Protein AF-A0A0K6SB87-F1 (afdb_monomer_lite)

Secondary structure (DSSP, 8-state):
-PPPPPPPPTTEEEE-GGGHHHHHHHHHHHHHHH-----------EEEEEE-TTT--EEEEETT--EEEEES-EEEE--S-TTT--S--HHHHHHHTTTTTHHHHHHHTT--EEEEEEEEEEESSPP--SSSEEEESS-TT-SEEEEEPHHHHHHTT------SS--SS---S-EEEEEE--HHHHHHH-SSTT----HHHHHHHHHHHHHHHHTS-GGGSEESS--EEEEEEEESEEE-SS-SSEEETTTTEEEESHHHH-SHHHHHHHHHHHHHHHHHTTSS----B---TTSEEE-PPPTT---TT---SSGGG-PPTT--SSS--TT-HHHHHHHTT-------TTHHHHTTTHHHHHHHHHTT---THHHHHHHHGGG----------PPP-

Radius of gyration: 23.28 Å; chains: 1; bounding box: 69×48×71 Å

Sequence (397 aa):
MRTPLPPVDGTSRLYAKGGVIPLLQSSCANMASSSNGKIQNLPHQLASLERNAVDGTWLLVDIFDGRHGPYNRVLLTHDALVRAARRASVKQLLESALPYTQDVVGAMARAQTCSAFAVCVYAPPPISLNADALVVEGTPELRVASRTEPADGDGRGLRVPRAGKRQEGGRGEGEFIVAVATTEWSQRMRPTPSGRWDKERVGGGVIAALAGVIGCRAEDLRPVIPTFAWQGASCRTRVRDGPPCIYDARIGLGVCGNIFGGLGLGGAASSAEALFSSCVSMNGGEMTVLPGEGSWELAVPPPGAFDLCALDLECLGVGRAGQPDDGLDHTWPAAVSIARGKDVRAADSMAKYRSRNVLEADRRRAGGEVDGRREESGQRRRGGRGNYRGGYRGGKR

Organism: NCBI:txid1169474

Foldseek 3Di:
DDDDDDPQPPQKDFAAPPDDVVVVVVVVVVVVVPDPDDDDDDPFQFQEWEADPPPLFIWTAGLVRDIDDRHLADEAEADLQVVVCLGQHPLRHLQRHPPVSLLVLLLCQLFDFFKKKKFKWKFPQAQPGPHQKMAGGPQQLFGMKGWDDPVNCVVVVQDDPPDPDDPPPDPGNITMMMTIGFSVVVCVQPLDPPDDGDQCVSNLSRLCSVCVSSVHHSVSIGTRDTMDMRRSLFTFKEFQDAQQWFAFQVSNYIYFYCSHQHFAPNRRVSRVVSRVCQNVVVPPDGDGDRQAVPRMDGGAQPVVPDHPSCRDRPCSVCDRVPDDPPSGHPLNVSNVCSNVVDRDRHDDSCPVVVVVVSSVVVVCVSVVNDPPVVVVVVVVVVVDPPPPDDDPDDDDD

pLDDT: mean 75.44, std 19.62, range [28.3, 97.75]

Structure (mmCIF, N/CA/C/O backbone):
data_AF-A0A0K6SB87-F1
#
_entry.id   AF-A0A0K6SB87-F1
#
loop_
_atom_site.group_PDB
_atom_site.id
_atom_site.type_symbol
_atom_site.label_atom_id
_atom_site.label_alt_id
_atom_site.label_comp_id
_atom_site.label_asym_id
_atom_site.label_entity_id
_atom_site.label_seq_id
_atom_site.pdbx_PDB_ins_code
_atom_site.Cartn_x
_atom_site.Cartn_y
_atom_site.Cartn_z
_atom_site.occupancy
_atom_site.B_iso_or_equiv
_atom_site.auth_seq_id
_atom_site.auth_comp_id
_atom_site.auth_asym_id
_atom_site.auth_atom_id
_atom_site.pdbx_PDB_model_num
ATOM 1 N N . MET A 1 1 ? -7.085 4.609 45.033 1.00 29.86 1 MET A N 1
ATOM 2 C CA . MET A 1 1 ? -6.695 3.209 44.762 1.00 29.86 1 MET A CA 1
ATOM 3 C C . MET A 1 1 ? -7.457 2.762 43.527 1.00 29.86 1 MET A C 1
ATOM 5 O O . MET A 1 1 ? -8.676 2.848 43.549 1.00 29.86 1 MET A O 1
ATOM 9 N N . ARG A 1 2 ? -6.772 2.434 42.422 1.00 28.30 2 ARG A N 1
ATOM 10 C CA . ARG A 1 2 ? -7.434 1.960 41.195 1.00 28.30 2 ARG A CA 1
ATOM 11 C C . ARG A 1 2 ? -7.681 0.461 41.335 1.00 28.30 2 ARG A C 1
ATOM 13 O O . ARG A 1 2 ? -6.744 -0.276 41.627 1.00 28.30 2 ARG A O 1
ATOM 20 N N . THR A 1 3 ? -8.930 0.044 41.181 1.00 29.03 3 THR A N 1
ATOM 21 C CA . THR A 1 3 ? -9.331 -1.363 41.169 1.00 29.03 3 THR A CA 1
ATOM 22 C C . THR A 1 3 ? -8.609 -2.061 40.011 1.00 29.03 3 THR A C 1
ATOM 24 O O . THR A 1 3 ? -8.649 -1.530 38.898 1.00 29.03 3 THR A O 1
ATOM 27 N N . PRO A 1 4 ? -7.920 -3.193 40.232 1.00 31.05 4 PRO A N 1
ATOM 28 C CA . PRO A 1 4 ? -7.373 -3.973 39.130 1.00 31.05 4 PRO A CA 1
ATOM 29 C C . PRO A 1 4 ? -8.521 -4.394 38.208 1.00 31.05 4 PRO A C 1
ATOM 31 O O . PRO A 1 4 ? -9.586 -4.797 38.683 1.00 31.05 4 PRO A O 1
ATOM 34 N N . LEU A 1 5 ? -8.320 -4.239 36.898 1.00 39.88 5 LEU A N 1
ATOM 35 C CA . LEU A 1 5 ? -9.279 -4.720 35.909 1.00 39.88 5 LEU A CA 1
ATOM 36 C C . LEU A 1 5 ? -9.431 -6.243 36.052 1.00 39.88 5 LEU A C 1
ATOM 38 O O . LEU A 1 5 ? -8.460 -6.913 36.425 1.00 39.88 5 LEU A O 1
ATOM 42 N N . PRO A 1 6 ? -10.627 -6.792 35.769 1.00 38.44 6 PRO A N 1
ATOM 43 C CA . PRO A 1 6 ? -10.793 -8.234 35.670 1.00 38.44 6 PRO A CA 1
ATOM 44 C C . PRO A 1 6 ? -9.771 -8.800 34.670 1.00 38.44 6 PRO A C 1
ATOM 46 O O . PRO A 1 6 ? -9.384 -8.092 33.732 1.00 38.44 6 PRO A O 1
ATOM 49 N N . PRO A 1 7 ? -9.297 -10.042 34.874 1.00 43.84 7 PRO A N 1
ATOM 50 C CA . PRO A 1 7 ? -8.435 -10.697 33.902 1.00 43.84 7 PRO A CA 1
ATOM 51 C C . PRO A 1 7 ? -9.114 -10.620 32.536 1.00 43.84 7 PRO A C 1
ATOM 53 O O . PRO A 1 7 ? -10.291 -10.947 32.409 1.00 43.84 7 PRO A O 1
ATOM 56 N N . VAL A 1 8 ? -8.385 -10.116 31.541 1.00 47.75 8 VAL A N 1
ATOM 57 C CA . VAL A 1 8 ? -8.866 -10.122 30.162 1.00 47.75 8 VAL A CA 1
ATOM 58 C C . VAL A 1 8 ? -9.094 -11.588 29.808 1.00 47.75 8 VAL A C 1
ATOM 60 O O . VAL A 1 8 ? -8.166 -12.389 29.946 1.00 47.75 8 VAL A O 1
ATOM 63 N N . ASP A 1 9 ? -10.324 -11.946 29.434 1.00 45.66 9 ASP A N 1
ATOM 64 C CA . ASP A 1 9 ? -10.658 -13.301 28.995 1.00 45.66 9 ASP A CA 1
ATOM 65 C C . ASP A 1 9 ? -9.631 -13.757 27.943 1.00 45.66 9 ASP A C 1
ATOM 67 O O . ASP A 1 9 ? -9.122 -12.939 27.172 1.00 45.66 9 ASP A O 1
ATOM 71 N N . GLY A 1 10 ? -9.284 -15.050 27.936 1.00 44.53 10 GLY A N 1
ATOM 72 C CA . GLY A 1 10 ? -8.127 -15.636 27.229 1.00 44.53 10 GLY A CA 1
ATOM 73 C C . GLY A 1 10 ? -8.081 -15.501 25.695 1.00 44.53 10 GLY A C 1
ATOM 74 O O . GLY A 1 10 ? -7.357 -16.244 25.043 1.00 44.53 10 GLY A O 1
ATOM 75 N N . THR A 1 11 ? -8.842 -14.577 25.114 1.00 50.94 11 THR A N 1
ATOM 76 C CA . THR A 1 11 ? -8.959 -14.245 23.690 1.00 50.94 11 THR A CA 1
ATOM 77 C C . THR A 1 11 ? -8.145 -13.013 23.272 1.00 50.94 11 THR A C 1
ATOM 79 O O . THR A 1 11 ? -8.155 -12.639 22.099 1.00 50.94 11 THR A O 1
ATOM 82 N N . SER A 1 12 ? -7.440 -12.351 24.198 1.00 45.00 12 SER A N 1
ATOM 83 C CA . SER A 1 12 ? -6.649 -11.147 23.898 1.00 45.00 12 SER A CA 1
ATOM 84 C C . SER A 1 12 ? -5.189 -11.289 24.318 1.00 45.00 12 SER A C 1
ATOM 86 O O . SER A 1 12 ? -4.879 -11.795 25.396 1.00 45.00 12 SER A O 1
ATOM 88 N N . ARG A 1 13 ? -4.276 -10.794 23.476 1.00 60.12 13 ARG A N 1
ATOM 89 C CA . ARG A 1 13 ? -2.828 -10.782 23.747 1.00 60.12 13 ARG A CA 1
ATOM 90 C C . ARG A 1 13 ? -2.320 -9.344 23.901 1.00 60.12 13 ARG A C 1
ATOM 92 O O . ARG A 1 13 ? -2.691 -8.466 23.119 1.00 60.12 13 ARG A O 1
ATOM 99 N N . LEU A 1 14 ? -1.476 -9.118 24.912 1.00 49.47 14 LEU A N 1
ATOM 100 C CA . LEU A 1 14 ? -0.906 -7.815 25.282 1.00 49.47 14 LEU A CA 1
ATOM 101 C C . LEU A 1 14 ? 0.525 -7.664 24.747 1.00 49.47 14 LEU A C 1
ATOM 103 O O . LEU A 1 14 ? 1.321 -8.593 24.876 1.00 49.47 14 LEU A O 1
ATOM 107 N N . TYR A 1 15 ? 0.865 -6.490 24.200 1.00 49.94 15 TYR A N 1
ATOM 108 C CA . TYR A 1 15 ? 2.197 -6.221 23.640 1.00 49.94 15 TYR A CA 1
ATOM 109 C C . TYR A 1 15 ? 2.749 -4.840 24.033 1.00 49.94 15 TYR A C 1
ATOM 111 O O . TYR A 1 15 ? 2.020 -3.844 24.060 1.00 49.94 15 TYR A O 1
ATOM 119 N N . ALA A 1 16 ? 4.061 -4.782 24.285 1.00 50.03 16 ALA A N 1
ATOM 120 C CA . ALA A 1 16 ? 4.821 -3.550 24.513 1.00 50.03 16 ALA A CA 1
ATOM 121 C C . ALA A 1 16 ? 5.587 -3.138 23.239 1.00 50.03 16 ALA A C 1
ATOM 123 O O . ALA A 1 16 ? 6.176 -3.982 22.563 1.00 50.03 16 ALA A O 1
ATOM 124 N N . LYS A 1 17 ? 5.617 -1.837 22.917 1.00 46.09 17 LYS A N 1
ATOM 125 C CA . LYS A 1 17 ? 6.125 -1.253 21.650 1.00 46.09 17 LYS A CA 1
ATOM 126 C C . LYS A 1 17 ? 7.645 -1.420 21.404 1.00 46.09 17 LYS A C 1
ATOM 128 O O . LYS A 1 17 ? 8.140 -1.071 20.335 1.00 46.09 17 LYS A O 1
ATOM 133 N N . GLY A 1 18 ? 8.399 -1.974 22.359 1.00 37.94 18 GLY A N 1
ATOM 134 C CA . GLY A 1 18 ? 9.867 -1.889 22.429 1.00 37.94 18 GLY A CA 1
ATOM 135 C C . GLY A 1 18 ? 10.707 -2.771 21.488 1.00 37.94 18 GLY A C 1
ATOM 136 O O . GLY A 1 18 ? 11.923 -2.616 21.479 1.00 37.94 18 GLY A O 1
ATOM 137 N N . GLY A 1 19 ? 10.125 -3.687 20.704 1.00 39.56 19 GLY A N 1
ATOM 138 C CA . GLY A 1 19 ? 10.913 -4.702 19.976 1.00 39.56 19 GLY A CA 1
ATOM 139 C C . GLY A 1 19 ? 11.366 -4.347 18.551 1.00 39.56 19 GLY A C 1
ATOM 140 O O . GLY A 1 19 ? 12.420 -4.798 18.113 1.00 39.56 19 GLY A O 1
ATOM 141 N N . VAL A 1 20 ? 10.588 -3.557 17.801 1.00 42.41 20 VAL A N 1
ATOM 142 C CA . VAL A 1 20 ? 10.746 -3.482 16.328 1.00 42.41 20 VAL A CA 1
ATOM 143 C C . VAL A 1 20 ? 11.619 -2.309 15.862 1.00 42.41 20 VAL A C 1
ATOM 145 O O . VAL A 1 20 ? 12.331 -2.411 14.864 1.00 42.41 20 VAL A O 1
ATOM 148 N N . ILE A 1 21 ? 11.614 -1.199 16.602 1.00 43.34 21 ILE A N 1
ATOM 149 C CA . ILE A 1 21 ? 12.380 0.011 16.261 1.00 43.34 21 ILE A CA 1
ATOM 150 C C . ILE A 1 21 ? 13.908 -0.209 16.348 1.00 43.34 21 ILE A C 1
ATOM 152 O O . ILE A 1 21 ? 14.600 0.224 15.424 1.00 43.34 21 ILE A O 1
ATOM 156 N N . PRO A 1 22 ? 14.458 -0.922 17.357 1.00 43.06 22 PRO A N 1
ATOM 157 C CA . PRO A 1 22 ? 15.904 -1.148 17.452 1.00 43.06 22 PRO A CA 1
ATOM 158 C C . PRO A 1 22 ? 16.483 -1.957 16.279 1.00 43.06 22 PRO A C 1
ATOM 160 O O . PRO A 1 22 ? 17.544 -1.616 15.768 1.00 43.06 22 PRO A O 1
ATOM 163 N N . LEU A 1 23 ? 15.761 -2.971 15.786 1.00 43.38 23 LEU A N 1
ATOM 164 C CA . LEU A 1 23 ? 16.180 -3.813 14.651 1.00 43.38 23 LEU A CA 1
ATOM 165 C C . LEU A 1 23 ? 16.309 -3.020 13.339 1.00 43.38 23 LEU A C 1
ATOM 167 O O . LEU A 1 23 ? 17.272 -3.194 12.585 1.00 43.38 23 LEU A O 1
ATOM 171 N N . LEU A 1 24 ? 15.366 -2.107 13.085 1.00 43.78 24 LEU A N 1
ATOM 172 C CA . LEU A 1 24 ? 15.400 -1.216 11.922 1.00 43.78 24 LEU A CA 1
ATOM 173 C C . LEU A 1 24 ? 16.495 -0.150 12.058 1.00 43.78 24 LEU A C 1
ATOM 175 O O . LEU A 1 24 ? 17.182 0.152 11.085 1.00 43.78 24 LEU A O 1
ATOM 179 N N . GLN A 1 25 ? 16.704 0.386 13.263 1.00 46.50 25 GLN A N 1
ATOM 180 C CA . GLN A 1 25 ? 17.771 1.353 13.528 1.00 46.50 25 GLN A CA 1
ATOM 181 C C . GLN A 1 25 ? 19.164 0.738 13.354 1.00 46.50 25 GLN A C 1
ATOM 183 O O . GLN A 1 25 ? 20.009 1.360 12.716 1.00 46.50 25 GLN A O 1
ATOM 188 N N . SER A 1 26 ? 19.396 -0.486 13.837 1.00 48.06 26 SER A N 1
ATOM 189 C CA . SER A 1 26 ? 20.671 -1.191 13.649 1.00 48.06 26 SER A CA 1
ATOM 190 C C . SER A 1 26 ? 20.950 -1.505 12.177 1.00 48.06 26 SER A C 1
ATOM 192 O O . SER A 1 26 ? 22.066 -1.297 11.708 1.00 48.06 26 SER A O 1
ATOM 194 N N . SER A 1 27 ? 19.933 -1.930 11.421 1.00 46.50 27 SER A N 1
ATOM 195 C CA . SER A 1 27 ? 20.079 -2.237 9.990 1.00 46.50 27 SER A CA 1
ATOM 196 C C . SER A 1 27 ? 20.370 -0.978 9.160 1.00 46.50 27 SER A C 1
ATOM 198 O O . SER A 1 27 ? 21.283 -0.968 8.336 1.00 46.50 27 SER A O 1
ATOM 200 N N . CYS A 1 28 ? 19.666 0.129 9.428 1.00 46.50 28 CYS A N 1
ATOM 201 C CA . CYS A 1 28 ? 19.923 1.417 8.778 1.00 46.50 28 CYS A CA 1
ATOM 202 C C . CYS A 1 28 ? 21.280 2.024 9.170 1.00 46.50 28 CYS A C 1
ATOM 204 O O . CYS A 1 28 ? 21.959 2.591 8.315 1.00 46.50 28 CYS A O 1
ATOM 206 N N . ALA A 1 29 ? 21.697 1.897 10.435 1.00 52.03 29 ALA A N 1
ATOM 207 C CA . ALA A 1 29 ? 22.989 2.394 10.908 1.00 52.03 29 ALA A CA 1
ATOM 208 C C . ALA A 1 29 ? 24.168 1.653 10.256 1.00 52.03 29 ALA A C 1
ATOM 210 O O . ALA A 1 29 ? 25.159 2.285 9.892 1.00 52.03 29 ALA A O 1
ATOM 211 N N . ASN A 1 30 ? 24.033 0.341 10.041 1.00 51.16 30 ASN A N 1
ATOM 212 C CA . ASN A 1 30 ? 25.050 -0.472 9.373 1.00 51.16 30 ASN A CA 1
ATOM 213 C C . ASN A 1 30 ? 25.175 -0.154 7.874 1.00 51.16 30 ASN A C 1
ATOM 215 O O . ASN A 1 30 ? 26.277 -0.187 7.339 1.00 51.16 30 ASN A O 1
ATOM 219 N N . MET A 1 31 ? 24.077 0.206 7.198 1.00 48.50 31 MET A N 1
ATOM 220 C CA . MET A 1 31 ? 24.131 0.651 5.796 1.00 48.50 31 MET A CA 1
ATOM 221 C C . MET A 1 31 ? 24.700 2.069 5.651 1.00 48.50 31 MET A C 1
ATOM 223 O O . MET A 1 31 ? 25.437 2.351 4.706 1.00 48.50 31 MET A O 1
ATOM 227 N N . ALA A 1 32 ? 24.381 2.965 6.591 1.00 49.84 32 ALA A N 1
ATOM 228 C CA . ALA A 1 32 ? 24.849 4.348 6.571 1.00 49.84 32 ALA A CA 1
ATOM 229 C C . ALA A 1 32 ? 26.356 4.475 6.857 1.00 49.84 32 ALA A C 1
ATOM 231 O O . ALA A 1 32 ? 26.993 5.392 6.344 1.00 49.84 32 ALA A O 1
ATOM 232 N N . SER A 1 33 ? 26.938 3.563 7.642 1.00 50.69 33 SER A N 1
ATOM 233 C CA . SER A 1 33 ? 28.373 3.572 7.956 1.00 50.69 33 SER A CA 1
ATOM 234 C C . SER A 1 33 ? 29.254 3.027 6.825 1.00 50.69 33 SER A C 1
ATOM 236 O O . SER A 1 33 ? 30.432 3.374 6.760 1.00 50.69 33 SER A O 1
ATOM 238 N N . SER A 1 34 ? 28.702 2.222 5.908 1.00 50.59 34 SER A N 1
ATOM 239 C CA . SER A 1 34 ? 29.454 1.613 4.800 1.00 50.59 34 SER A CA 1
ATOM 240 C C . SER A 1 34 ? 29.443 2.415 3.495 1.00 50.59 34 SER A C 1
ATOM 242 O O . SER A 1 34 ? 30.204 2.103 2.581 1.00 50.59 34 SER A O 1
ATOM 244 N N . SER A 1 35 ? 28.593 3.438 3.368 1.00 47.31 35 SER A N 1
ATOM 245 C CA . SER A 1 35 ? 28.503 4.243 2.148 1.00 47.31 35 SER A CA 1
ATOM 246 C C . SER A 1 35 ? 28.993 5.671 2.384 1.00 47.31 35 SER A C 1
ATOM 248 O O . SER A 1 35 ? 28.344 6.433 3.092 1.00 47.31 35 SER A O 1
ATOM 250 N N . ASN A 1 36 ? 30.030 6.103 1.662 1.00 55.88 36 ASN A N 1
ATOM 251 C CA . ASN A 1 36 ? 30.345 7.529 1.451 1.00 55.88 36 ASN A CA 1
ATOM 252 C C . ASN A 1 36 ? 29.243 8.276 0.647 1.00 55.88 36 ASN A C 1
ATOM 254 O O . ASN A 1 36 ? 29.473 9.356 0.104 1.00 55.88 36 ASN A O 1
ATOM 258 N N . GLY A 1 37 ? 28.047 7.694 0.516 1.00 59.00 37 GLY A N 1
ATOM 259 C CA . GLY A 1 37 ? 26.918 8.254 -0.209 1.00 59.00 37 GLY A CA 1
ATOM 260 C C . GLY A 1 37 ? 26.176 9.278 0.642 1.00 59.00 37 GLY A C 1
ATOM 261 O O . GLY A 1 37 ? 25.729 8.991 1.750 1.00 59.00 37 GLY A O 1
ATOM 262 N N . LYS A 1 38 ? 26.001 10.485 0.107 1.00 69.88 38 LYS A N 1
ATOM 263 C CA . LYS A 1 38 ? 25.152 11.508 0.719 1.00 69.88 38 LYS A CA 1
ATOM 264 C C . LYS A 1 38 ? 23.684 11.109 0.539 1.00 69.88 38 LYS A C 1
ATOM 266 O O . LYS A 1 38 ? 23.149 11.232 -0.559 1.00 69.88 38 LYS A O 1
ATOM 271 N N . ILE A 1 39 ? 23.021 10.657 1.606 1.00 73.75 39 ILE A N 1
ATOM 272 C CA . ILE A 1 39 ? 21.561 10.487 1.602 1.00 73.75 39 ILE A CA 1
ATOM 273 C C . ILE A 1 39 ? 20.931 11.880 1.528 1.00 73.75 39 ILE A C 1
ATOM 275 O O . ILE A 1 39 ? 21.076 12.690 2.445 1.00 73.75 39 ILE A O 1
ATOM 279 N N . GLN A 1 40 ? 20.239 12.169 0.428 1.00 77.19 40 GLN A N 1
ATOM 280 C CA . GLN A 1 40 ? 19.499 13.411 0.255 1.00 77.19 40 GLN A CA 1
ATOM 281 C C . GLN A 1 40 ? 18.004 13.137 0.402 1.00 77.19 40 GLN A C 1
ATOM 283 O O . GLN A 1 40 ? 17.380 12.532 -0.465 1.00 77.19 40 GLN A O 1
ATOM 288 N N . ASN A 1 41 ? 17.421 13.611 1.500 1.00 75.69 41 ASN A N 1
ATOM 289 C CA . ASN A 1 41 ? 15.974 13.595 1.678 1.00 75.69 41 ASN A CA 1
ATOM 290 C C . ASN A 1 41 ? 15.386 14.842 1.025 1.00 75.69 41 ASN A C 1
ATOM 292 O O . ASN A 1 41 ? 15.580 15.955 1.515 1.00 75.69 41 ASN A O 1
ATOM 296 N N . LEU A 1 42 ? 14.678 14.648 -0.084 1.00 76.81 42 LEU A N 1
ATOM 297 C CA . LEU A 1 42 ? 13.999 15.724 -0.788 1.00 76.81 42 LEU A CA 1
ATOM 298 C C . LEU A 1 42 ? 12.491 15.682 -0.511 1.00 76.81 42 LEU A C 1
ATOM 300 O O . LEU A 1 42 ? 11.883 14.616 -0.615 1.00 76.81 42 LEU A O 1
ATOM 304 N N . PRO A 1 43 ? 11.846 16.821 -0.209 1.00 78.38 43 PRO A N 1
ATOM 305 C CA . PRO A 1 43 ? 10.412 16.883 0.056 1.00 78.38 43 PRO A CA 1
ATOM 306 C C . PRO A 1 43 ? 9.574 16.887 -1.240 1.00 78.38 43 PRO A C 1
ATOM 308 O O . PRO A 1 43 ? 8.550 17.566 -1.311 1.00 78.38 43 PRO A O 1
ATOM 311 N N . HIS A 1 44 ? 9.990 16.155 -2.279 1.00 82.62 44 HIS A N 1
ATOM 312 C CA . HIS A 1 44 ? 9.270 16.101 -3.553 1.00 82.62 44 HIS A CA 1
ATOM 313 C C . HIS A 1 44 ? 8.221 14.994 -3.542 1.00 82.62 44 HIS A C 1
ATOM 315 O O . HIS A 1 44 ? 8.502 13.827 -3.266 1.00 82.62 44 HIS A O 1
ATOM 321 N N . GLN A 1 45 ? 6.992 15.359 -3.889 1.00 84.31 45 GLN A N 1
ATOM 322 C CA . GLN A 1 45 ? 5.961 14.391 -4.226 1.00 84.31 45 GLN A CA 1
ATOM 323 C C . GLN A 1 45 ? 6.041 14.117 -5.725 1.00 84.31 45 GLN A C 1
ATOM 325 O O . GLN A 1 45 ? 5.775 15.012 -6.520 1.00 84.31 45 GLN A O 1
ATOM 330 N N . LEU A 1 46 ? 6.377 12.885 -6.103 1.00 88.00 46 LEU A N 1
ATOM 331 C CA . LEU A 1 46 ? 6.425 12.478 -7.506 1.00 88.00 46 LEU A CA 1
ATOM 332 C C . LEU A 1 46 ? 5.021 12.460 -8.130 1.00 88.00 46 LEU A C 1
ATOM 334 O O . LEU A 1 46 ? 4.028 12.287 -7.421 1.00 88.00 46 LEU A O 1
ATOM 338 N N . ALA A 1 47 ? 4.952 12.649 -9.444 1.00 87.25 47 ALA A N 1
ATOM 339 C CA . ALA A 1 47 ? 3.745 12.640 -10.266 1.00 87.25 47 ALA A CA 1
ATOM 340 C C . ALA A 1 47 ? 3.846 11.643 -11.430 1.00 87.25 47 ALA A C 1
ATOM 342 O O . ALA A 1 47 ? 2.856 10.971 -11.735 1.00 87.25 47 ALA A O 1
ATOM 343 N N . SER A 1 48 ? 5.027 11.521 -12.040 1.00 92.31 48 SER A N 1
ATOM 344 C CA . SER A 1 48 ? 5.303 10.567 -13.116 1.00 92.31 48 SER A CA 1
ATOM 345 C C . SER A 1 48 ? 6.767 10.126 -13.149 1.00 92.31 48 SER A C 1
ATOM 347 O O . SER A 1 48 ? 7.652 10.735 -12.542 1.00 92.31 48 SER A O 1
ATOM 349 N N . LEU A 1 49 ? 6.989 9.030 -13.868 1.00 95.56 49 LEU A N 1
ATOM 350 C CA . LEU A 1 49 ? 8.287 8.543 -14.307 1.00 95.56 49 LEU A CA 1
ATOM 351 C C . LEU A 1 49 ? 8.368 8.733 -15.820 1.00 95.56 49 LEU A C 1
ATOM 353 O O . LEU A 1 49 ? 7.449 8.356 -16.543 1.00 95.56 49 LEU A O 1
ATOM 357 N N . GLU A 1 50 ? 9.474 9.282 -16.295 1.00 96.69 50 GLU A N 1
ATOM 358 C CA . GLU A 1 50 ? 9.796 9.365 -17.716 1.00 96.69 50 GLU A CA 1
ATOM 359 C C . GLU A 1 50 ? 11.095 8.597 -17.958 1.00 96.69 50 GLU A C 1
ATOM 361 O O . GLU A 1 50 ? 12.029 8.681 -17.160 1.00 96.69 50 GLU A O 1
ATOM 366 N N . ARG A 1 51 ? 11.168 7.843 -19.058 1.00 96.31 51 ARG A N 1
ATOM 367 C CA . ARG A 1 51 ? 12.405 7.186 -19.483 1.00 96.31 51 ARG A CA 1
ATOM 368 C C . ARG A 1 51 ? 12.919 7.852 -20.748 1.00 96.31 51 ARG A C 1
ATOM 370 O O . ARG A 1 51 ? 12.189 7.958 -21.734 1.00 96.31 51 ARG A O 1
ATOM 377 N N . ASN A 1 52 ? 14.165 8.302 -20.715 1.00 95.94 52 ASN A N 1
ATOM 378 C CA . ASN A 1 52 ? 14.828 8.887 -21.864 1.00 95.94 52 ASN A CA 1
ATOM 379 C C . ASN A 1 52 ? 15.108 7.789 -22.900 1.00 95.94 52 ASN A C 1
ATOM 381 O O . ASN A 1 52 ? 15.762 6.790 -22.608 1.00 95.94 52 ASN A O 1
ATOM 385 N N . ALA A 1 53 ? 14.599 7.973 -24.117 1.00 94.12 53 ALA A N 1
ATOM 386 C CA . ALA A 1 53 ? 14.752 7.007 -25.201 1.00 94.12 53 ALA A CA 1
ATOM 387 C C . ALA A 1 53 ? 16.185 6.935 -25.760 1.00 94.12 53 ALA A C 1
ATOM 389 O O . ALA A 1 53 ? 16.529 5.946 -26.398 1.00 94.12 53 ALA A O 1
ATOM 390 N N . VAL A 1 54 ? 17.004 7.973 -25.545 1.00 94.88 54 VAL A N 1
ATOM 391 C CA . VAL A 1 54 ? 18.363 8.071 -26.099 1.00 94.88 54 VAL A CA 1
ATOM 392 C C . VAL A 1 54 ? 19.369 7.306 -25.246 1.00 94.88 54 VAL A C 1
ATOM 394 O O . VAL A 1 54 ? 20.134 6.505 -25.771 1.00 94.88 54 VAL A O 1
ATOM 397 N N . ASP A 1 55 ? 19.374 7.551 -23.936 1.00 95.62 55 ASP A N 1
ATOM 398 C CA . ASP A 1 55 ? 20.366 6.990 -23.007 1.00 95.62 55 ASP A CA 1
ATOM 399 C C . ASP A 1 55 ? 19.774 5.958 -22.031 1.00 95.62 55 ASP A C 1
ATOM 401 O O . ASP A 1 55 ? 20.496 5.367 -21.231 1.00 95.62 55 ASP A O 1
ATOM 405 N N . GLY A 1 56 ? 18.459 5.720 -22.089 1.00 95.25 56 GLY A N 1
ATOM 406 C CA . GLY A 1 56 ? 17.765 4.755 -21.240 1.00 95.25 56 GLY A CA 1
ATOM 407 C C . GLY A 1 56 ? 17.614 5.180 -19.777 1.00 95.25 56 GLY A C 1
ATOM 408 O O . GLY A 1 56 ? 17.101 4.378 -18.989 1.00 95.25 56 GLY A O 1
ATOM 409 N N . THR A 1 57 ? 18.034 6.397 -19.412 1.00 97.31 57 THR A N 1
ATOM 410 C CA . THR A 1 57 ? 17.979 6.913 -18.039 1.00 97.31 57 THR A CA 1
ATOM 411 C C . THR A 1 57 ? 16.567 7.329 -17.632 1.00 97.31 57 THR A C 1
ATOM 413 O O . THR A 1 57 ? 15.698 7.606 -18.460 1.00 97.31 57 THR A O 1
ATOM 416 N N . TRP A 1 58 ? 16.327 7.372 -16.325 1.00 97.75 58 TRP A N 1
ATOM 417 C CA . TRP A 1 58 ? 15.072 7.812 -15.734 1.00 97.75 58 TRP A CA 1
ATOM 418 C C . TRP A 1 58 ? 15.101 9.282 -15.354 1.00 97.75 58 TRP A C 1
ATOM 420 O O . TRP A 1 58 ? 16.080 9.791 -14.805 1.00 97.75 58 TRP A O 1
ATOM 430 N N . LEU A 1 59 ? 13.956 9.919 -15.545 1.00 97.38 59 LEU A N 1
ATOM 431 C CA . LEU A 1 59 ? 13.630 11.226 -15.022 1.00 97.38 59 LEU A CA 1
ATOM 432 C C . LEU A 1 59 ? 12.391 11.105 -14.133 1.00 97.38 59 LEU A C 1
ATOM 434 O O . LEU A 1 59 ? 11.368 10.547 -14.535 1.00 97.38 59 LEU A O 1
ATOM 438 N N . LEU A 1 60 ? 12.481 11.625 -12.913 1.00 95.38 60 LEU A N 1
ATOM 439 C CA . LEU A 1 60 ? 11.351 11.701 -11.995 1.00 95.38 60 LEU A CA 1
ATOM 440 C C . LEU A 1 60 ? 10.737 13.091 -12.119 1.00 95.38 60 LEU A C 1
ATOM 442 O O . LEU A 1 60 ? 11.446 14.089 -11.988 1.00 95.38 60 LEU A O 1
ATOM 446 N N . VAL A 1 61 ? 9.430 13.161 -12.351 1.00 93.94 61 VAL A N 1
ATOM 447 C CA . VAL A 1 61 ? 8.710 14.435 -12.424 1.00 93.94 61 VAL A CA 1
ATOM 448 C C . VAL A 1 61 ? 7.853 14.573 -11.180 1.00 93.94 61 VAL A C 1
ATOM 450 O O . VAL A 1 61 ? 7.085 13.667 -10.847 1.00 93.94 61 VAL A O 1
ATOM 453 N N . ASP A 1 62 ? 8.004 15.679 -10.461 1.00 91.56 62 ASP A N 1
ATOM 454 C CA . ASP A 1 62 ? 7.207 15.973 -9.277 1.00 91.56 62 ASP A CA 1
ATOM 455 C C . ASP A 1 62 ? 5.864 16.638 -9.611 1.00 91.56 62 ASP A C 1
ATOM 457 O O . ASP A 1 62 ? 5.561 16.984 -10.751 1.00 91.56 62 ASP A O 1
ATOM 461 N N . ILE A 1 63 ? 5.004 16.788 -8.605 1.00 86.00 63 ILE A N 1
ATOM 462 C CA . ILE A 1 63 ? 3.683 17.401 -8.781 1.00 86.00 63 ILE A CA 1
ATOM 463 C C . ILE A 1 63 ? 3.738 18.872 -9.186 1.00 86.00 63 ILE A C 1
ATOM 465 O O . ILE A 1 63 ? 2.704 19.379 -9.602 1.00 86.00 63 ILE A O 1
ATOM 469 N N . PHE A 1 64 ? 4.873 19.555 -9.067 1.00 88.50 64 PHE A N 1
ATOM 470 C CA . PHE A 1 64 ? 5.091 20.927 -9.527 1.00 88.50 64 PHE A CA 1
ATOM 471 C C . PHE A 1 64 ? 5.810 20.972 -10.879 1.00 88.50 64 PHE A C 1
ATOM 473 O O . PHE A 1 64 ? 6.325 22.020 -11.261 1.00 88.50 64 PHE A O 1
ATOM 480 N N . ASP A 1 65 ? 5.835 19.844 -11.593 1.00 91.69 65 ASP A N 1
ATOM 481 C CA . ASP A 1 65 ? 6.496 19.680 -12.885 1.00 91.69 65 ASP A CA 1
ATOM 482 C C . ASP A 1 65 ? 8.034 19.850 -12.797 1.00 91.69 65 ASP A C 1
ATOM 484 O O . ASP A 1 65 ? 8.725 19.980 -13.810 1.00 91.69 65 ASP A O 1
ATOM 488 N N . GLY A 1 66 ? 8.588 19.794 -11.577 1.00 94.38 66 GLY A N 1
ATOM 489 C CA . GLY A 1 66 ? 10.020 19.750 -11.311 1.00 94.38 66 GLY A CA 1
ATOM 490 C C . GLY A 1 66 ? 10.621 18.423 -11.769 1.00 94.38 66 GLY A C 1
ATOM 491 O O . GLY A 1 66 ? 10.038 17.358 -11.566 1.00 94.38 66 GLY A O 1
ATOM 492 N N . ARG A 1 67 ? 11.790 18.490 -12.410 1.00 95.56 67 ARG A N 1
ATOM 493 C CA . ARG A 1 67 ? 12.454 17.361 -13.074 1.00 95.56 67 ARG A CA 1
ATOM 494 C C . ARG A 1 67 ? 13.717 16.959 -12.312 1.00 95.56 67 ARG A C 1
ATOM 496 O O . ARG A 1 67 ? 14.606 17.786 -12.127 1.00 95.56 67 ARG A O 1
ATOM 503 N N . HIS A 1 68 ? 13.804 15.691 -11.913 1.00 93.38 68 HIS A N 1
ATOM 504 C CA . HIS A 1 68 ? 14.890 15.140 -11.093 1.00 93.38 68 HIS A CA 1
ATOM 505 C C . HIS A 1 68 ? 15.567 13.974 -11.820 1.00 93.38 68 HIS A C 1
ATOM 507 O O . HIS A 1 68 ? 14.892 13.013 -12.195 1.00 93.38 68 HIS A O 1
ATOM 513 N N . GLY A 1 69 ? 16.883 14.051 -12.030 1.00 93.25 69 GLY A N 1
ATOM 514 C CA . GLY A 1 69 ? 17.666 13.061 -12.781 1.00 93.25 69 GLY A CA 1
ATOM 515 C C . GLY A 1 69 ? 18.793 13.707 -13.603 1.00 93.25 69 GLY A C 1
ATOM 516 O O . GLY A 1 69 ? 19.095 14.884 -13.386 1.00 93.25 69 GLY A O 1
ATOM 517 N N . PRO A 1 70 ? 19.413 12.971 -14.545 1.00 95.62 70 PRO A N 1
ATOM 518 C CA . PRO A 1 70 ? 19.084 11.600 -14.949 1.00 95.62 70 PRO A CA 1
ATOM 519 C C . PRO A 1 70 ? 19.509 10.552 -13.912 1.00 95.62 70 PRO A C 1
ATOM 521 O O . PRO A 1 70 ? 20.545 10.686 -13.261 1.00 95.62 70 PRO A O 1
ATOM 524 N N . TYR A 1 71 ? 18.723 9.485 -13.776 1.00 95.62 71 TYR A N 1
ATOM 525 C CA . TYR A 1 71 ? 19.045 8.342 -12.922 1.00 95.62 71 TYR A CA 1
ATOM 526 C C . TYR A 1 71 ? 19.199 7.068 -13.744 1.00 95.62 71 TYR A C 1
ATOM 528 O O . TYR A 1 71 ? 18.307 6.686 -14.495 1.00 95.62 71 TYR A O 1
ATOM 536 N N . ASN A 1 72 ? 20.293 6.341 -13.536 1.00 93.75 72 ASN A N 1
ATOM 537 C CA . ASN A 1 72 ? 20.482 5.034 -14.174 1.00 93.75 72 ASN A CA 1
ATOM 538 C C . ASN A 1 72 ? 19.543 3.971 -13.593 1.00 93.75 72 ASN A C 1
ATOM 540 O O . ASN A 1 72 ? 19.252 2.971 -14.243 1.00 93.75 72 ASN A O 1
ATOM 544 N N . ARG A 1 73 ? 19.117 4.156 -12.338 1.00 93.38 73 ARG A N 1
ATOM 545 C CA . ARG A 1 73 ? 18.291 3.201 -11.605 1.00 93.38 73 ARG A CA 1
ATOM 546 C C . ARG A 1 73 ? 17.280 3.922 -10.726 1.00 93.38 73 ARG A C 1
ATOM 548 O O . ARG A 1 73 ? 17.617 4.928 -10.106 1.00 93.38 73 ARG A O 1
ATOM 555 N N . VAL A 1 74 ? 16.074 3.374 -10.636 1.00 95.00 74 VAL A N 1
ATOM 556 C CA . VAL A 1 74 ? 15.000 3.861 -9.762 1.00 95.00 74 VAL A CA 1
ATOM 557 C C . VAL A 1 74 ? 14.501 2.695 -8.922 1.00 95.00 74 VAL A C 1
ATOM 559 O O . VAL A 1 74 ? 14.115 1.661 -9.457 1.00 95.00 74 VAL A O 1
ATOM 562 N N . LEU A 1 75 ? 14.514 2.853 -7.600 1.00 94.56 75 LEU A N 1
ATOM 563 C CA . LEU A 1 75 ? 13.988 1.866 -6.659 1.00 94.56 75 LEU A CA 1
ATOM 564 C C . LEU A 1 75 ? 12.758 2.464 -5.976 1.00 94.56 75 LEU A C 1
ATOM 566 O O . LEU A 1 75 ? 12.854 3.484 -5.296 1.00 94.56 75 LEU A O 1
ATOM 570 N N . LEU A 1 76 ? 11.599 1.849 -6.185 1.00 92.94 76 LEU A N 1
ATOM 571 C CA . LEU A 1 76 ? 10.329 2.280 -5.619 1.00 92.94 76 LEU A CA 1
ATOM 572 C C . LEU A 1 76 ? 9.989 1.445 -4.386 1.00 92.94 76 LEU A C 1
ATOM 574 O O . LEU A 1 76 ? 10.086 0.219 -4.401 1.00 92.94 76 LEU A O 1
ATOM 578 N N . THR A 1 77 ? 9.504 2.106 -3.342 1.00 88.56 77 THR A N 1
ATOM 579 C CA . THR A 1 77 ? 8.901 1.441 -2.188 1.00 88.56 77 THR A CA 1
ATOM 580 C C . THR A 1 77 ? 7.380 1.455 -2.349 1.00 88.56 77 THR A C 1
ATOM 582 O O . THR A 1 77 ? 6.740 2.504 -2.433 1.00 88.56 77 THR A O 1
ATOM 585 N N . HIS A 1 78 ? 6.779 0.272 -2.445 1.00 77.69 78 HIS A N 1
ATOM 586 C CA . HIS A 1 78 ? 5.337 0.105 -2.455 1.00 77.69 78 HIS A CA 1
ATOM 587 C C . HIS A 1 78 ? 4.799 0.209 -1.035 1.00 77.69 78 HIS A C 1
ATOM 589 O O . HIS A 1 78 ? 4.992 -0.684 -0.210 1.00 77.69 78 HIS A O 1
ATOM 595 N N . ASP A 1 79 ? 4.078 1.292 -0.778 1.00 66.44 79 ASP A N 1
ATOM 596 C CA . ASP A 1 79 ? 3.235 1.405 0.400 1.00 66.44 79 ASP A CA 1
ATOM 597 C C . ASP A 1 79 ? 1.843 0.843 0.082 1.00 66.44 79 ASP A C 1
ATOM 599 O O . ASP A 1 79 ? 1.106 1.387 -0.749 1.00 66.44 79 ASP A O 1
ATOM 603 N N . ALA A 1 80 ? 1.472 -0.242 0.762 1.00 56.31 80 ALA A N 1
ATOM 604 C CA . ALA A 1 80 ? 0.134 -0.811 0.667 1.00 56.31 80 ALA A CA 1
ATOM 605 C C . ALA A 1 80 ? -0.950 0.184 1.162 1.00 56.31 80 ALA A C 1
ATOM 607 O O . ALA A 1 80 ? -2.112 0.106 0.754 1.00 56.31 80 ALA A O 1
ATOM 608 N N . LEU A 1 81 ? -0.584 1.200 1.959 1.00 51.81 81 LEU A N 1
ATOM 609 C CA . LEU A 1 81 ? -1.467 2.258 2.458 1.00 51.81 81 LEU A CA 1
ATOM 610 C C . LEU A 1 81 ? -1.722 3.360 1.413 1.00 51.81 81 LEU A C 1
ATOM 612 O O . LEU A 1 81 ? -1.458 4.547 1.630 1.00 51.81 81 LEU A O 1
ATOM 616 N N . VAL A 1 82 ? -2.391 3.009 0.312 1.00 41.81 82 VAL A N 1
ATOM 617 C CA . VAL A 1 82 ? -2.753 3.938 -0.785 1.00 41.81 82 VAL A CA 1
ATOM 618 C C . VAL A 1 82 ? -3.545 5.173 -0.299 1.00 41.81 82 VAL A C 1
ATOM 620 O O . VAL A 1 82 ? -3.604 6.200 -0.967 1.00 41.81 82 VAL A O 1
ATOM 623 N N . ARG A 1 83 ? -4.178 5.120 0.884 1.00 39.75 83 ARG A N 1
ATOM 624 C CA . ARG A 1 83 ? -4.923 6.256 1.462 1.00 39.75 83 ARG A CA 1
ATOM 625 C C . ARG A 1 83 ? -4.098 7.217 2.318 1.00 39.75 83 ARG A C 1
ATOM 627 O O . ARG A 1 83 ? -4.509 8.375 2.424 1.00 39.75 83 ARG A O 1
ATOM 634 N N . ALA A 1 84 ? -2.992 6.768 2.912 1.00 35.59 84 ALA A N 1
ATOM 635 C CA . ALA A 1 84 ? -2.003 7.670 3.505 1.00 35.59 84 ALA A CA 1
ATOM 636 C C . ALA A 1 84 ? -1.174 8.321 2.385 1.00 35.59 84 ALA A C 1
ATOM 638 O O . ALA A 1 84 ? -0.943 9.531 2.396 1.00 35.59 84 ALA A O 1
ATOM 639 N N . ALA A 1 85 ? -0.885 7.550 1.335 1.00 39.81 85 ALA A N 1
ATOM 640 C CA . ALA A 1 85 ? -0.332 8.027 0.081 1.00 39.81 85 ALA A CA 1
ATOM 641 C C . ALA A 1 85 ? -1.404 8.678 -0.818 1.00 39.81 85 ALA A C 1
ATOM 643 O O . ALA A 1 85 ? -1.620 8.267 -1.950 1.00 39.81 85 ALA A O 1
ATOM 644 N N . ARG A 1 86 ? -1.985 9.816 -0.400 1.00 48.84 86 ARG A N 1
ATOM 645 C CA . ARG A 1 86 ? -2.565 10.795 -1.364 1.00 48.84 86 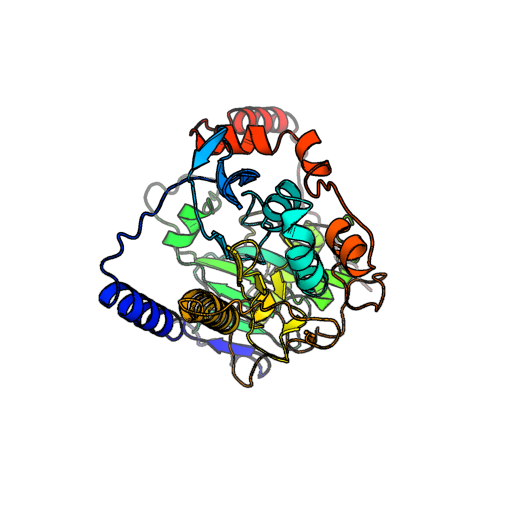ARG A CA 1
ATOM 646 C C . ARG A 1 86 ? -1.504 11.390 -2.326 1.00 48.84 86 ARG A C 1
ATOM 648 O O . ARG A 1 86 ? -1.770 12.348 -3.032 1.00 48.84 86 ARG A O 1
ATOM 655 N N . ARG A 1 87 ? -0.298 10.826 -2.296 1.00 53.53 87 ARG A N 1
ATOM 656 C CA . ARG A 1 87 ? 0.909 11.089 -3.071 1.00 53.53 87 ARG A CA 1
ATOM 657 C C . ARG A 1 87 ? 0.932 10.080 -4.222 1.00 53.53 87 ARG A C 1
ATOM 659 O O . ARG A 1 87 ? 0.324 9.029 -4.044 1.00 53.53 87 ARG A O 1
ATOM 666 N N . ALA A 1 88 ? 1.523 10.380 -5.385 1.00 55.09 88 ALA A N 1
ATOM 667 C CA . ALA A 1 88 ? 1.388 9.506 -6.560 1.00 55.09 88 ALA A CA 1
ATOM 668 C C . ALA A 1 88 ? 1.593 8.039 -6.183 1.00 55.09 88 ALA A C 1
ATOM 670 O O . ALA A 1 88 ? 2.639 7.652 -5.662 1.00 55.09 88 ALA A O 1
ATOM 671 N N . SER A 1 89 ? 0.541 7.242 -6.371 1.00 76.50 89 SER A N 1
ATOM 672 C CA . SER A 1 89 ? 0.620 5.827 -6.037 1.00 76.50 89 SER A CA 1
ATOM 673 C C . SER A 1 89 ? 1.680 5.179 -6.925 1.00 76.50 89 SER A C 1
ATOM 675 O O . SER A 1 89 ? 1.836 5.572 -8.081 1.00 76.50 89 SER A O 1
ATOM 677 N N . VAL A 1 90 ? 2.369 4.150 -6.428 1.00 86.69 90 VAL A N 1
ATOM 678 C CA . VAL A 1 90 ? 3.308 3.369 -7.253 1.00 86.69 90 VAL A CA 1
ATOM 679 C C . VAL A 1 90 ? 2.646 2.903 -8.557 1.00 86.69 90 VAL A C 1
ATOM 681 O O . VAL A 1 90 ? 3.281 2.930 -9.603 1.00 86.69 90 VAL A O 1
ATOM 684 N N . LYS A 1 91 ? 1.339 2.598 -8.527 1.00 87.69 91 LYS A N 1
ATOM 685 C CA . LYS A 1 91 ? 0.545 2.273 -9.723 1.00 87.69 91 LYS A CA 1
ATOM 686 C C . LYS A 1 91 ? 0.599 3.390 -10.772 1.00 87.69 91 LYS A C 1
ATOM 688 O O . LYS A 1 91 ? 0.912 3.119 -11.921 1.00 87.69 91 LYS A O 1
ATOM 693 N N . GLN A 1 92 ? 0.359 4.637 -10.365 1.00 87.62 92 GLN A N 1
ATOM 694 C CA . GLN A 1 92 ? 0.414 5.807 -11.251 1.00 87.62 92 GLN A CA 1
ATOM 695 C C . GLN A 1 92 ? 1.820 6.032 -11.816 1.00 87.62 92 GLN A C 1
ATOM 697 O O . GLN A 1 92 ? 1.960 6.285 -13.010 1.00 87.62 92 GLN A O 1
ATOM 702 N N . LEU A 1 93 ? 2.850 5.950 -10.968 1.00 91.75 93 LEU A N 1
ATOM 703 C CA . LEU A 1 93 ? 4.237 6.132 -11.400 1.00 91.75 93 LEU A CA 1
ATOM 704 C C . LEU A 1 93 ? 4.612 5.101 -12.467 1.00 91.75 93 LEU A C 1
ATOM 706 O O . LEU A 1 93 ? 5.125 5.464 -13.523 1.00 91.75 93 LEU A O 1
ATOM 710 N N . LEU A 1 94 ? 4.274 3.833 -12.233 1.00 94.62 94 LEU A N 1
ATOM 711 C CA . LEU A 1 94 ? 4.535 2.763 -13.187 1.00 94.62 94 LEU A CA 1
ATOM 712 C C . LEU A 1 94 ? 3.731 2.938 -14.480 1.00 94.62 94 LEU A C 1
ATOM 714 O O . LEU A 1 94 ? 4.303 2.828 -15.558 1.00 94.62 94 LEU A O 1
ATOM 718 N N . GLU A 1 95 ? 2.441 3.272 -14.401 1.00 94.50 95 GLU A N 1
ATOM 719 C CA . GLU A 1 95 ? 1.600 3.494 -15.586 1.00 94.50 95 GLU A CA 1
ATOM 720 C C . GLU A 1 95 ? 2.072 4.670 -16.451 1.00 94.50 95 GLU A C 1
ATOM 722 O O . GLU A 1 95 ? 1.964 4.604 -17.674 1.00 94.50 95 GLU A O 1
ATOM 727 N N . SER A 1 96 ? 2.624 5.726 -15.842 1.00 94.81 96 SER A N 1
ATOM 728 C CA . SER A 1 96 ? 3.123 6.897 -16.577 1.00 94.81 96 SER A CA 1
ATOM 729 C C . SER A 1 96 ? 4.334 6.609 -17.470 1.00 94.81 96 SER A C 1
ATOM 731 O O . SER A 1 96 ? 4.578 7.355 -18.413 1.00 94.81 96 SER A O 1
ATOM 733 N N . ALA A 1 97 ? 5.043 5.509 -17.205 1.00 96.44 97 ALA A N 1
ATOM 734 C CA . ALA A 1 97 ? 6.202 5.060 -17.966 1.00 96.44 97 ALA A CA 1
ATOM 735 C C . ALA A 1 97 ? 5.919 3.817 -18.829 1.00 96.44 97 ALA A C 1
ATOM 737 O O . ALA A 1 97 ? 6.854 3.156 -19.286 1.00 96.44 97 ALA A O 1
ATOM 738 N N . LEU A 1 98 ? 4.648 3.474 -19.067 1.00 96.56 98 LEU A N 1
ATOM 739 C CA . LEU A 1 98 ? 4.308 2.460 -20.067 1.00 96.56 98 LEU A CA 1
ATOM 740 C C . LEU A 1 98 ? 4.775 2.914 -21.469 1.00 96.56 98 LEU A C 1
ATOM 742 O O . LEU A 1 98 ? 4.712 4.106 -21.776 1.00 96.56 98 LEU A O 1
ATOM 746 N N . PRO A 1 99 ? 5.256 1.991 -22.326 1.00 96.00 99 PRO A N 1
ATOM 747 C CA . PRO A 1 99 ? 5.280 0.537 -22.134 1.00 96.00 99 PRO A CA 1
ATOM 748 C C . PRO A 1 99 ? 6.512 0.003 -21.377 1.00 96.00 99 PRO A C 1
ATOM 750 O O . PRO A 1 99 ? 6.570 -1.189 -21.094 1.00 96.00 99 PRO A O 1
ATOM 753 N N . TYR A 1 100 ? 7.495 0.836 -21.012 1.00 97.06 100 TYR A N 1
ATOM 754 C CA . TYR A 1 100 ? 8.757 0.362 -20.417 1.00 97.06 100 TYR A CA 1
ATOM 755 C C . TYR A 1 100 ? 8.570 -0.432 -19.121 1.00 97.06 100 TYR A C 1
ATOM 757 O O . TYR A 1 100 ? 9.350 -1.327 -18.829 1.00 97.06 100 TYR A O 1
ATOM 765 N N . THR A 1 101 ? 7.542 -0.109 -18.340 1.00 97.19 101 THR A N 1
ATOM 766 C CA . THR A 1 101 ? 7.252 -0.729 -17.039 1.00 97.19 101 THR A CA 1
ATOM 767 C C . THR A 1 101 ? 6.347 -1.954 -17.128 1.00 97.19 101 THR A C 1
ATOM 769 O O . THR A 1 101 ? 5.957 -2.485 -16.089 1.00 97.19 101 THR A O 1
ATOM 772 N N . GLN A 1 102 ? 5.986 -2.410 -18.331 1.00 97.06 102 GLN A N 1
ATOM 773 C CA . GLN A 1 102 ? 4.978 -3.450 -18.525 1.00 97.06 102 GLN A CA 1
ATOM 774 C C . GLN A 1 102 ? 5.308 -4.739 -17.761 1.00 97.06 102 GLN A C 1
ATOM 776 O O . GLN A 1 102 ? 4.455 -5.232 -17.029 1.00 97.06 102 GLN A O 1
ATOM 781 N N . ASP A 1 103 ? 6.544 -5.230 -17.832 1.00 96.81 103 ASP A N 1
ATOM 782 C CA . ASP A 1 103 ? 6.936 -6.468 -17.145 1.00 96.81 103 ASP A CA 1
ATOM 783 C C . ASP A 1 103 ? 6.892 -6.326 -15.614 1.00 96.81 103 ASP A C 1
ATOM 785 O O . ASP A 1 103 ? 6.398 -7.211 -14.912 1.00 96.81 103 ASP A O 1
ATOM 789 N N . VAL A 1 104 ? 7.303 -5.166 -15.088 1.00 96.44 104 VAL A N 1
ATOM 790 C CA . VAL A 1 104 ? 7.189 -4.832 -13.658 1.00 96.44 104 VAL A CA 1
ATOM 791 C C . VAL A 1 104 ? 5.720 -4.794 -13.228 1.00 96.44 104 VAL A C 1
ATOM 793 O O . VAL A 1 104 ? 5.344 -5.395 -12.222 1.00 96.44 104 VAL A O 1
ATOM 796 N N . VAL A 1 105 ? 4.866 -4.122 -14.002 1.00 95.56 105 VAL A N 1
ATOM 797 C CA . VAL A 1 105 ? 3.425 -4.020 -13.736 1.00 95.56 105 VAL A CA 1
ATOM 798 C C . VAL A 1 105 ? 2.747 -5.394 -13.816 1.00 95.56 105 VAL A C 1
ATOM 800 O O . VAL A 1 105 ? 1.907 -5.711 -12.972 1.00 95.56 105 VAL A O 1
ATOM 803 N N . GLY A 1 106 ? 3.129 -6.225 -14.787 1.00 95.06 106 GLY A N 1
ATOM 804 C CA . GLY A 1 106 ? 2.644 -7.593 -14.949 1.00 95.06 106 GLY A CA 1
ATOM 805 C C . GLY A 1 106 ? 3.008 -8.484 -13.764 1.00 95.06 106 GLY A C 1
ATOM 806 O O . GLY A 1 106 ? 2.133 -9.156 -13.219 1.00 95.06 106 GLY A O 1
ATOM 807 N N . ALA A 1 107 ? 4.258 -8.423 -13.297 1.00 94.44 107 ALA A N 1
ATOM 808 C CA . ALA A 1 107 ? 4.695 -9.149 -12.105 1.00 94.44 107 ALA A CA 1
ATOM 809 C C . ALA A 1 107 ? 3.938 -8.688 -10.843 1.00 94.44 107 ALA A C 1
ATOM 811 O O . ALA A 1 107 ? 3.496 -9.513 -10.044 1.00 94.44 107 ALA A O 1
ATOM 812 N N . MET A 1 108 ? 3.695 -7.379 -10.686 1.00 92.56 108 MET A N 1
ATOM 813 C CA . MET A 1 108 ? 2.915 -6.838 -9.562 1.00 92.56 108 MET A CA 1
ATOM 814 C C . MET A 1 108 ? 1.423 -7.185 -9.607 1.00 92.56 108 MET A C 1
ATOM 816 O O . MET A 1 108 ? 0.744 -7.039 -8.590 1.00 92.56 108 MET A O 1
ATOM 820 N N . ALA A 1 109 ? 0.882 -7.644 -10.739 1.00 91.38 109 ALA A N 1
ATOM 821 C CA . ALA A 1 109 ? -0.544 -7.939 -10.870 1.00 91.38 109 ALA A CA 1
ATOM 822 C C . ALA A 1 109 ? -1.033 -9.011 -9.885 1.00 91.38 109 ALA A C 1
ATOM 824 O O . ALA A 1 109 ? -2.230 -9.103 -9.641 1.00 91.38 109 ALA A O 1
ATOM 825 N N . ARG A 1 110 ? -0.126 -9.811 -9.315 1.00 88.81 110 ARG A N 1
ATOM 826 C CA . ARG A 1 110 ? -0.417 -10.897 -8.365 1.00 88.81 110 ARG A CA 1
ATOM 827 C C . ARG A 1 110 ? -0.274 -10.484 -6.897 1.00 88.81 110 ARG A C 1
ATOM 829 O O . ARG A 1 110 ? -0.592 -11.270 -6.005 1.00 88.81 110 ARG A O 1
ATOM 836 N N . ALA A 1 111 ? 0.147 -9.246 -6.635 1.00 87.25 111 ALA A N 1
ATOM 837 C CA . ALA A 1 111 ? 0.188 -8.651 -5.304 1.00 87.25 111 ALA A CA 1
ATOM 838 C C . ALA A 1 111 ? -1.230 -8.275 -4.836 1.00 87.25 111 ALA A C 1
ATOM 840 O O . ALA A 1 111 ? -1.696 -7.142 -4.987 1.00 87.25 111 ALA A O 1
ATOM 841 N N . GLN A 1 112 ? -1.949 -9.242 -4.273 1.00 82.81 112 GLN A N 1
ATOM 842 C CA . GLN A 1 112 ? -3.291 -9.035 -3.752 1.00 82.81 112 GLN A CA 1
ATOM 843 C C . GLN A 1 112 ? -3.233 -8.356 -2.386 1.00 82.81 112 GLN A C 1
ATOM 845 O O . GLN A 1 112 ? -2.400 -8.679 -1.540 1.00 82.81 112 GLN A O 1
ATOM 850 N N . THR A 1 113 ? -4.166 -7.439 -2.138 1.00 81.06 113 THR A N 1
ATOM 851 C CA . THR A 1 113 ? -4.242 -6.714 -0.867 1.00 81.06 113 THR A CA 1
ATOM 852 C C . THR A 1 113 ? -5.659 -6.686 -0.302 1.00 81.06 113 THR A C 1
ATOM 854 O O . THR A 1 113 ? -6.658 -6.537 -1.018 1.00 81.06 113 THR A O 1
ATOM 857 N N . CYS A 1 114 ? -5.743 -6.790 1.019 1.00 79.06 114 CYS A N 1
ATOM 858 C CA . CYS A 1 114 ? -6.981 -6.728 1.779 1.00 79.06 114 CYS A CA 1
ATOM 859 C C . CYS A 1 114 ? -7.276 -5.292 2.221 1.00 79.06 114 CYS A C 1
ATOM 861 O O . CYS A 1 114 ? -6.412 -4.415 2.234 1.00 79.06 114 CYS A O 1
ATOM 863 N N . SER A 1 115 ? -8.534 -5.016 2.555 1.00 81.31 115 SER A N 1
ATOM 864 C CA . SER A 1 115 ? -8.948 -3.726 3.115 1.00 81.31 115 SER A CA 1
ATOM 865 C C . SER A 1 115 ? -9.486 -3.921 4.522 1.00 81.31 115 SER A C 1
ATOM 867 O O . SER A 1 115 ? -10.131 -4.929 4.790 1.00 81.31 115 SER A O 1
ATOM 869 N N . ALA A 1 116 ? -9.266 -2.941 5.389 1.00 86.56 116 ALA A N 1
ATOM 870 C CA . ALA A 1 116 ? -9.789 -2.946 6.748 1.00 86.56 116 ALA A CA 1
ATOM 871 C C . ALA A 1 116 ? -10.448 -1.606 7.070 1.00 86.56 116 ALA A C 1
ATOM 873 O O . ALA A 1 116 ? -10.049 -0.564 6.545 1.00 86.56 116 ALA A O 1
ATOM 874 N N . PHE A 1 117 ? -11.464 -1.606 7.923 1.00 90.38 117 PHE A N 1
ATOM 875 C CA . PHE A 1 117 ? -11.954 -0.379 8.534 1.00 90.38 117 PHE A CA 1
ATOM 876 C C . PHE A 1 117 ? -11.116 -0.013 9.741 1.00 90.38 117 PHE A C 1
ATOM 878 O O . PHE A 1 117 ? -10.699 -0.879 10.501 1.00 90.38 117 PHE A O 1
ATOM 885 N N . ALA A 1 118 ? -10.916 1.283 9.930 1.00 89.94 118 ALA A N 1
ATOM 886 C CA . ALA A 1 118 ? -10.295 1.792 11.131 1.00 89.94 118 ALA A CA 1
ATOM 887 C C . ALA A 1 118 ? -11.005 3.045 11.640 1.00 89.94 118 ALA A C 1
ATOM 889 O O . ALA A 1 118 ? -11.600 3.831 10.887 1.00 89.94 118 ALA A O 1
ATOM 890 N N . VAL A 1 119 ? -10.947 3.188 12.958 1.00 91.12 119 VAL A N 1
ATOM 891 C CA . VAL A 1 119 ? -11.519 4.278 13.737 1.00 91.12 119 VAL A CA 1
ATOM 892 C C . VAL A 1 119 ? -10.430 4.804 14.657 1.00 91.12 119 VAL A C 1
ATOM 894 O O . VAL A 1 119 ? -9.703 4.033 15.276 1.00 91.12 119 VAL A O 1
ATOM 897 N N . CYS A 1 120 ? -10.320 6.124 14.759 1.00 90.50 120 CYS A N 1
ATOM 898 C CA . CYS A 1 120 ? -9.529 6.750 15.808 1.00 90.50 120 CYS A CA 1
ATOM 899 C C . CYS A 1 120 ? -10.481 7.308 16.863 1.00 90.50 120 CYS A C 1
ATOM 901 O O . CYS A 1 120 ? -11.354 8.125 16.543 1.00 90.50 120 CYS A O 1
ATOM 903 N N . VAL A 1 121 ? -10.314 6.850 18.098 1.00 90.94 121 VAL A N 1
ATOM 904 C CA . VAL A 1 121 ? -11.092 7.279 19.256 1.00 90.94 121 VAL A CA 1
ATOM 905 C C . VAL A 1 121 ? -10.217 8.036 20.241 1.00 90.94 121 VAL A C 1
ATOM 907 O O . VAL A 1 121 ? -9.012 7.817 20.322 1.00 90.94 121 VAL A O 1
ATOM 910 N N . TYR A 1 122 ? -10.848 8.927 20.990 1.00 90.31 122 TYR A N 1
ATOM 911 C CA . TYR A 1 122 ? -10.295 9.599 22.148 1.00 90.31 122 TYR A CA 1
ATOM 912 C C . TYR A 1 122 ? -11.006 9.081 23.396 1.00 90.31 122 TYR A C 1
ATOM 914 O O . TYR A 1 122 ? -12.240 9.089 23.437 1.00 90.31 122 TYR A O 1
ATOM 922 N N . ALA A 1 123 ? -10.234 8.662 24.395 1.00 89.56 123 ALA A N 1
ATOM 923 C CA . ALA A 1 123 ? -10.732 8.113 25.651 1.00 89.56 123 ALA A CA 1
ATOM 924 C C . ALA A 1 123 ? -10.340 9.018 26.837 1.00 89.56 123 ALA A C 1
ATOM 926 O O . ALA A 1 123 ? -9.156 9.100 27.180 1.00 89.56 123 ALA A O 1
ATOM 927 N N . PRO A 1 124 ? -11.306 9.750 27.427 1.00 85.19 124 PRO A N 1
ATOM 928 C CA . PRO A 1 124 ? -11.122 10.498 28.669 1.00 85.19 124 PRO A CA 1
ATOM 929 C C . PRO A 1 124 ? -11.888 9.858 29.851 1.00 85.19 124 PRO A C 1
ATOM 931 O O . PRO A 1 124 ? -13.119 9.777 29.779 1.00 85.19 124 PRO A O 1
ATOM 934 N N . PRO A 1 125 ? -11.240 9.499 30.979 1.00 82.44 125 PRO A N 1
ATOM 935 C CA . PRO A 1 125 ? -9.797 9.547 31.277 1.00 82.44 125 PRO A CA 1
ATOM 936 C C . PRO A 1 125 ? -9.002 8.471 30.507 1.00 82.44 125 PRO A C 1
ATOM 938 O O . PRO A 1 125 ? -9.627 7.627 29.861 1.00 82.44 125 PRO A O 1
ATOM 941 N N . PRO A 1 126 ? -7.651 8.457 30.564 1.00 80.12 126 PRO A N 1
ATOM 942 C CA . PRO A 1 126 ? -6.860 7.446 29.875 1.00 80.12 126 PRO A CA 1
ATOM 943 C C . PRO A 1 126 ? -7.235 6.065 30.407 1.00 80.12 126 PRO A C 1
ATOM 945 O O . PRO A 1 126 ? -7.350 5.868 31.625 1.00 80.12 126 PRO A O 1
ATOM 948 N N . ILE A 1 127 ? -7.431 5.118 29.499 1.00 83.06 127 ILE A N 1
ATOM 949 C CA . ILE A 1 127 ? -7.779 3.750 29.844 1.00 83.06 127 ILE A CA 1
ATOM 950 C C . ILE A 1 127 ? -6.537 3.113 30.462 1.00 83.06 127 ILE A C 1
ATOM 952 O O . ILE A 1 127 ? -5.403 3.300 30.016 1.00 83.06 127 ILE A O 1
ATOM 956 N N . SER A 1 128 ? -6.744 2.350 31.532 1.00 78.31 128 SER A N 1
ATOM 957 C CA . SER A 1 128 ? -5.667 1.610 32.184 1.00 78.31 128 SER A CA 1
ATOM 958 C C . SER A 1 128 ? -5.335 0.350 31.382 1.00 78.31 128 SER A C 1
ATOM 960 O O . SER A 1 128 ? -5.634 -0.760 31.811 1.00 78.31 128 SER A O 1
ATOM 962 N N . LEU A 1 129 ? -4.747 0.522 30.200 1.00 75.75 129 LEU A N 1
ATOM 963 C CA . LEU A 1 129 ? -4.222 -0.571 29.390 1.00 75.75 129 LEU A CA 1
ATOM 964 C C . LEU A 1 129 ? -2.769 -0.846 29.781 1.00 75.75 129 LEU A C 1
ATOM 966 O O . LEU A 1 129 ? -1.911 0.025 29.656 1.00 75.75 129 LEU A O 1
ATOM 970 N N . ASN A 1 130 ? -2.478 -2.081 30.197 1.00 79.31 130 ASN A N 1
ATOM 971 C CA . ASN A 1 130 ? -1.116 -2.541 30.507 1.00 79.31 130 ASN A CA 1
ATOM 972 C C . ASN A 1 130 ? -0.291 -2.851 29.236 1.00 79.31 130 ASN A C 1
ATOM 974 O O . ASN A 1 130 ? 0.643 -3.648 29.281 1.00 79.31 130 ASN A O 1
ATOM 978 N N . ALA A 1 131 ? -0.669 -2.278 28.092 1.00 82.19 131 ALA A N 1
ATOM 979 C CA . ALA A 1 131 ? -0.073 -2.537 26.788 1.00 82.19 131 ALA A CA 1
ATOM 980 C C . ALA A 1 131 ? -0.220 -1.324 25.861 1.00 82.19 131 ALA A C 1
ATOM 982 O O . ALA A 1 131 ? -1.153 -0.529 25.998 1.00 82.19 131 ALA A O 1
ATOM 983 N N . ASP A 1 132 ? 0.674 -1.220 24.878 1.00 83.06 132 ASP A N 1
ATOM 984 C CA . ASP A 1 132 ? 0.612 -0.192 23.830 1.00 83.06 132 ASP A CA 1
ATOM 985 C C . ASP A 1 132 ? -0.300 -0.607 22.674 1.00 83.06 132 ASP A C 1
ATOM 987 O O . ASP A 1 132 ? -0.809 0.230 21.921 1.00 83.06 132 ASP A O 1
ATOM 991 N N . ALA A 1 133 ? -0.513 -1.914 22.530 1.00 84.81 133 ALA A N 1
ATOM 992 C CA . ALA A 1 133 ? -1.420 -2.484 21.558 1.00 84.81 133 ALA A CA 1
ATOM 993 C C . ALA A 1 133 ? -2.072 -3.775 22.064 1.00 84.81 133 ALA A C 1
ATOM 995 O O . ALA A 1 133 ? -1.510 -4.513 22.876 1.00 84.81 133 ALA A O 1
ATOM 996 N N . LEU A 1 134 ? -3.257 -4.036 21.526 1.00 85.94 134 LEU A N 1
ATOM 997 C CA . LEU A 1 134 ? -4.061 -5.229 21.724 1.00 85.94 134 LEU A CA 1
ATOM 998 C C . LEU A 1 134 ? -4.2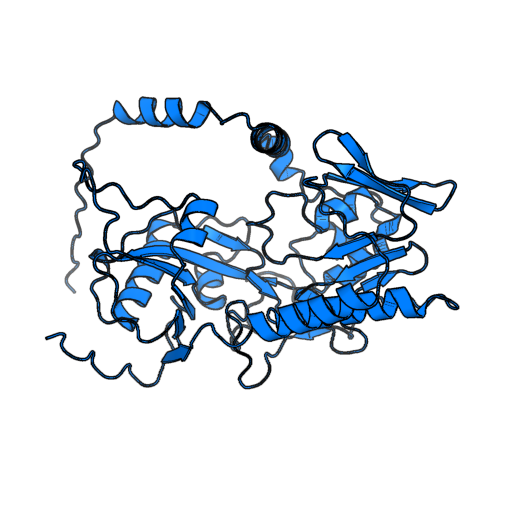48 -5.926 20.382 1.00 85.94 134 LEU A C 1
ATOM 1000 O O . LEU A 1 134 ? -4.563 -5.270 19.385 1.00 85.94 134 LEU A O 1
ATOM 1004 N N . VAL A 1 135 ? -4.127 -7.251 20.388 1.00 84.38 135 VAL A N 1
ATOM 1005 C CA . VAL A 1 135 ? -4.693 -8.111 19.343 1.00 84.38 135 VAL A CA 1
ATOM 1006 C C . VAL A 1 135 ? -5.862 -8.861 19.943 1.00 84.38 135 VAL A C 1
ATOM 1008 O O . VAL A 1 135 ? -5.737 -9.465 21.009 1.00 84.38 135 VAL A O 1
ATOM 1011 N N . VAL A 1 136 ? -6.982 -8.789 19.239 1.00 86.69 136 VAL A N 1
ATOM 1012 C CA . VAL A 1 136 ? -8.257 -9.345 19.666 1.00 86.69 136 VAL A CA 1
ATOM 1013 C C . VAL A 1 136 ? -8.601 -10.510 18.744 1.00 86.69 136 VAL A C 1
ATOM 1015 O O . VAL A 1 136 ? -8.562 -10.390 17.513 1.00 86.69 136 VAL A O 1
ATOM 1018 N N . GLU A 1 137 ? -8.895 -11.656 19.347 1.00 86.12 137 GLU A N 1
ATOM 1019 C CA . GLU A 1 137 ? -9.400 -12.852 18.675 1.00 86.12 137 GLU A CA 1
ATOM 1020 C C . GLU A 1 137 ? -10.888 -13.043 19.008 1.00 86.12 137 GLU A C 1
ATOM 1022 O O . GLU A 1 137 ? -11.394 -12.548 20.016 1.00 86.12 137 GLU A O 1
ATOM 1027 N N . GLY A 1 138 ? -11.629 -13.708 18.118 1.00 87.38 138 GLY A N 1
ATOM 1028 C CA . GLY A 1 138 ? -13.056 -13.991 18.317 1.00 87.38 138 GLY A CA 1
ATOM 1029 C C . GLY A 1 138 ? -14.003 -12.783 18.232 1.00 87.38 138 GLY A C 1
ATOM 1030 O O . GLY A 1 138 ? -15.205 -12.955 18.412 1.00 87.38 138 GLY A O 1
ATOM 1031 N N . THR A 1 139 ? -13.504 -11.578 17.929 1.00 91.62 139 THR A N 1
ATOM 1032 C CA . THR A 1 139 ? -14.320 -10.359 17.765 1.00 91.62 139 THR A CA 1
ATOM 1033 C C . THR A 1 139 ? -14.211 -9.828 16.330 1.00 91.62 139 THR A C 1
ATOM 1035 O O . THR A 1 139 ? -13.259 -9.120 16.009 1.00 91.62 139 THR A O 1
ATOM 1038 N N . PRO A 1 140 ? -15.161 -10.127 15.426 1.00 89.00 140 PRO A N 1
ATOM 1039 C CA . PRO A 1 140 ? -15.043 -9.757 14.011 1.00 89.00 140 PRO A CA 1
ATOM 1040 C C . PRO A 1 140 ? -14.882 -8.247 13.764 1.00 89.00 140 PRO A C 1
ATOM 1042 O O . PRO A 1 140 ? -14.158 -7.821 12.862 1.00 89.00 140 PRO A O 1
ATOM 1045 N N . GLU A 1 141 ? -15.536 -7.418 14.569 1.00 94.69 141 GLU A N 1
ATOM 1046 C CA . GLU A 1 141 ? -15.504 -5.956 14.503 1.00 94.69 141 GLU A CA 1
ATOM 1047 C C . GLU A 1 141 ? -14.133 -5.356 14.854 1.00 94.69 141 GLU A C 1
ATOM 1049 O O . GLU A 1 141 ? -13.880 -4.196 14.524 1.00 94.69 141 GLU A O 1
ATOM 1054 N N . LEU A 1 142 ? -13.251 -6.104 15.523 1.00 92.38 142 LEU A N 1
ATOM 1055 C CA . LEU A 1 142 ? -12.001 -5.581 16.063 1.00 92.38 142 LEU A CA 1
ATOM 1056 C C . LEU A 1 142 ? -10.888 -6.623 15.995 1.00 92.38 142 LEU A C 1
ATOM 1058 O O . LEU A 1 142 ? -10.947 -7.651 16.652 1.00 92.38 142 LEU A O 1
ATOM 1062 N N . ARG A 1 143 ? -9.828 -6.305 15.254 1.00 88.88 143 ARG A N 1
ATOM 1063 C CA . ARG A 1 143 ? -8.618 -7.128 15.179 1.00 88.88 143 ARG A CA 1
ATOM 1064 C C . ARG A 1 143 ? -7.482 -6.560 16.015 1.00 88.88 143 ARG A C 1
ATOM 1066 O O . ARG A 1 143 ? -6.815 -7.296 16.734 1.00 88.88 143 ARG A O 1
ATOM 1073 N N . VAL A 1 144 ? -7.247 -5.255 15.894 1.00 88.31 144 VAL A N 1
ATOM 1074 C CA . VAL A 1 144 ? -6.132 -4.559 16.543 1.00 88.31 144 VAL A CA 1
ATOM 1075 C C . VAL A 1 144 ? -6.622 -3.253 17.142 1.00 88.31 144 VAL A C 1
ATOM 1077 O O . VAL A 1 144 ? -7.367 -2.515 16.500 1.00 88.31 144 VAL A O 1
ATOM 1080 N N . ALA A 1 145 ? -6.145 -2.927 18.337 1.00 89.69 145 ALA A N 1
ATOM 1081 C CA . ALA A 1 145 ? -6.234 -1.584 18.894 1.00 89.69 145 ALA A CA 1
ATOM 1082 C C . ALA A 1 145 ? -4.845 -1.136 19.343 1.00 89.69 145 ALA A C 1
ATOM 1084 O O . ALA A 1 145 ? -4.139 -1.900 19.987 1.00 89.69 145 ALA A O 1
ATOM 1085 N N . SER A 1 146 ? -4.433 0.084 19.012 1.00 88.19 146 SER A N 1
ATOM 1086 C CA . SER A 1 146 ? -3.122 0.604 19.407 1.00 88.19 146 SER A CA 1
ATOM 1087 C C . SER A 1 146 ? -3.213 2.041 19.895 1.00 88.19 146 SER A C 1
ATOM 1089 O O . SER A 1 146 ? -3.896 2.880 19.297 1.00 88.19 146 SER A O 1
ATOM 1091 N N . ARG A 1 147 ? -2.513 2.316 20.995 1.00 87.00 147 ARG A N 1
ATOM 1092 C CA . ARG A 1 147 ? -2.356 3.651 21.565 1.00 87.00 147 ARG A CA 1
ATOM 1093 C C . ARG A 1 147 ? -1.502 4.489 20.620 1.00 87.00 147 ARG A C 1
ATOM 1095 O O . ARG A 1 147 ? -0.444 4.066 20.159 1.00 87.00 147 ARG A O 1
ATOM 1102 N N . THR A 1 148 ? -1.977 5.686 20.313 1.00 79.25 148 THR A N 1
ATOM 1103 C CA . THR A 1 148 ? -1.232 6.668 19.527 1.00 79.25 148 THR A CA 1
ATOM 1104 C C . THR A 1 148 ? -0.575 7.642 20.487 1.00 79.25 148 THR A C 1
ATOM 1106 O O . THR A 1 148 ? -1.248 8.212 21.348 1.00 79.25 148 THR A O 1
ATOM 1109 N N . GLU A 1 149 ? 0.734 7.839 20.345 1.00 70.56 149 GLU A N 1
ATOM 1110 C CA . GLU A 1 149 ? 1.427 8.841 21.145 1.00 70.56 149 GLU A CA 1
ATOM 1111 C C . GLU A 1 149 ? 0.890 10.239 20.809 1.00 70.56 149 GLU A C 1
ATOM 1113 O O . GLU A 1 149 ? 0.586 10.521 19.645 1.00 70.56 149 GLU A O 1
ATOM 1118 N N . PRO A 1 150 ? 0.781 11.148 21.791 1.00 64.31 150 PRO A N 1
ATOM 1119 C CA . PRO A 1 150 ? 0.292 12.502 21.542 1.00 64.31 150 PRO A CA 1
ATOM 1120 C C . PRO A 1 150 ? 1.045 13.229 20.415 1.00 64.31 150 PRO A C 1
ATOM 1122 O O . PRO A 1 150 ? 0.417 13.914 19.610 1.00 64.31 150 PRO A O 1
ATOM 1125 N N . ALA A 1 151 ? 2.364 13.019 20.306 1.00 59.38 151 ALA A N 1
ATOM 1126 C CA . ALA A 1 151 ? 3.202 13.600 19.253 1.00 59.38 151 ALA A CA 1
ATOM 1127 C C . ALA A 1 151 ? 2.810 13.123 17.838 1.00 59.38 151 ALA A C 1
ATOM 1129 O O . ALA A 1 151 ? 2.799 13.916 16.895 1.00 59.38 151 ALA A O 1
ATOM 1130 N N . ASP A 1 152 ? 2.406 11.857 17.695 1.00 57.97 152 ASP A N 1
ATOM 1131 C CA . ASP A 1 152 ? 1.924 11.292 16.428 1.00 57.97 152 ASP A CA 1
ATOM 1132 C C . ASP A 1 152 ? 0.517 11.799 16.068 1.00 57.97 152 ASP A C 1
ATOM 1134 O O . ASP A 1 152 ? 0.143 11.873 14.890 1.00 57.97 152 ASP A O 1
ATOM 1138 N N . GLY A 1 153 ? -0.280 12.157 17.080 1.00 56.53 153 GLY A N 1
ATOM 1139 C CA . GLY A 1 153 ? -1.622 12.711 16.916 1.00 56.53 153 GLY A CA 1
ATOM 1140 C C . GLY A 1 153 ? -1.621 14.095 16.266 1.00 56.53 153 GLY A C 1
ATOM 1141 O O . GLY A 1 153 ? -2.390 14.334 15.325 1.00 56.53 153 GLY A O 1
ATOM 1142 N N . ASP A 1 154 ? -0.711 14.970 16.699 1.00 53.12 154 ASP A N 1
ATOM 1143 C CA . ASP A 1 154 ? -0.575 16.334 16.176 1.00 53.12 154 ASP A CA 1
ATOM 1144 C C . ASP A 1 154 ? -0.208 16.333 14.680 1.00 53.12 154 ASP A C 1
ATOM 1146 O O . ASP A 1 154 ? -0.837 17.038 13.884 1.00 53.12 154 ASP A O 1
ATOM 1150 N N . GLY A 1 155 ? 0.717 15.459 14.261 1.00 50.34 155 GLY A N 1
ATOM 1151 C CA . GLY A 1 155 ? 1.109 15.297 12.853 1.00 50.34 155 GLY A CA 1
ATOM 1152 C C . GLY A 1 155 ? -0.009 14.765 11.944 1.00 50.34 155 GLY A C 1
ATOM 1153 O O . GLY A 1 155 ? -0.022 15.028 10.740 1.00 50.34 155 GLY A O 1
ATOM 1154 N N . ARG A 1 156 ? -0.994 14.056 12.510 1.00 54.19 156 ARG A N 1
ATOM 1155 C CA . ARG A 1 156 ? -2.174 13.538 11.791 1.00 54.19 156 ARG A CA 1
ATOM 1156 C C . ARG A 1 156 ? -3.373 14.488 11.844 1.00 54.19 156 ARG A C 1
ATOM 1158 O O . ARG A 1 156 ? -4.437 14.166 11.308 1.00 54.19 156 ARG A O 1
ATOM 1165 N N . GLY A 1 157 ? -3.222 15.650 12.485 1.00 59.91 157 GLY A N 1
ATOM 1166 C CA . GLY A 1 157 ? -4.304 16.607 12.698 1.00 59.91 157 GLY A CA 1
ATOM 1167 C C . GLY A 1 157 ? -5.419 16.068 13.599 1.00 59.91 157 GLY A C 1
ATOM 1168 O O . GLY A 1 157 ? -6.547 16.566 13.530 1.00 59.91 157 GLY A O 1
ATOM 1169 N N . LEU A 1 158 ? -5.128 15.051 14.420 1.00 64.94 158 LEU A N 1
ATOM 1170 C CA . LEU A 1 158 ? -6.049 14.550 15.432 1.00 64.94 158 LEU A CA 1
ATOM 1171 C C . LEU A 1 158 ? -6.123 15.597 16.537 1.00 64.94 158 LEU A C 1
ATOM 1173 O O . LEU A 1 158 ? -5.182 15.803 17.292 1.00 64.94 158 LEU A O 1
ATOM 1177 N N . ARG A 1 159 ? -7.245 16.309 16.607 1.00 66.25 159 ARG A N 1
ATOM 1178 C CA . ARG A 1 159 ? -7.470 17.305 17.653 1.00 66.25 159 ARG A CA 1
ATOM 1179 C C . ARG A 1 159 ? -8.324 16.681 18.734 1.00 66.25 159 ARG A C 1
ATOM 1181 O O . ARG A 1 159 ? -9.364 16.104 18.423 1.00 66.25 159 ARG A O 1
ATOM 1188 N N . VAL A 1 160 ? -7.924 16.862 19.993 1.00 65.06 160 VAL A N 1
ATOM 1189 C CA . VAL A 1 160 ? -8.791 16.551 21.134 1.00 65.06 160 VAL A CA 1
ATOM 1190 C C . VAL A 1 160 ? -10.133 17.246 20.884 1.00 65.06 160 VAL A C 1
ATOM 1192 O O . VAL A 1 160 ? -10.143 18.465 20.659 1.00 65.06 160 VAL A O 1
ATOM 1195 N N . PRO A 1 161 ? -11.260 16.509 20.858 1.00 61.69 161 PRO A N 1
ATOM 1196 C CA . PRO A 1 161 ? -12.565 17.121 20.685 1.00 61.69 161 PRO A CA 1
ATOM 1197 C C . PRO A 1 161 ? -12.728 18.185 21.767 1.00 61.69 161 PRO A C 1
ATOM 1199 O O . PRO A 1 161 ? -12.733 17.857 22.953 1.00 61.69 161 PRO A O 1
ATOM 1202 N N . ARG A 1 162 ? -12.808 19.465 21.375 1.00 58.31 162 ARG A N 1
ATOM 1203 C CA . ARG A 1 162 ? -13.047 20.557 22.324 1.00 58.31 162 ARG A CA 1
ATOM 1204 C C . ARG A 1 162 ? -14.395 20.286 22.979 1.00 58.31 162 ARG A C 1
ATOM 1206 O O . ARG A 1 162 ? -15.435 20.551 22.377 1.00 58.31 162 ARG A O 1
ATOM 1213 N N . ALA A 1 163 ? -14.376 19.736 24.191 1.00 52.88 163 ALA A N 1
ATOM 1214 C CA . ALA A 1 163 ? -15.545 19.748 25.048 1.00 52.88 163 ALA A CA 1
ATOM 1215 C C . ALA A 1 163 ? -15.968 21.216 25.161 1.00 52.88 163 ALA A C 1
ATOM 1217 O O . ALA A 1 163 ? -15.126 22.095 25.352 1.00 52.88 163 ALA A O 1
ATOM 1218 N N . GLY A 1 164 ? -17.243 21.501 24.903 1.00 49.03 164 GLY A N 1
ATOM 1219 C CA . GLY A 1 164 ? -17.753 22.864 24.958 1.00 49.03 164 GLY A CA 1
ATOM 1220 C C . GLY A 1 164 ? -17.346 23.515 26.281 1.00 49.03 164 GLY A C 1
ATOM 1221 O O . GLY A 1 164 ? -17.641 22.967 27.336 1.00 49.03 164 GLY A O 1
ATOM 1222 N N . LYS A 1 165 ? -16.701 24.683 26.174 1.00 47.56 165 LYS A N 1
ATOM 1223 C CA . LYS A 1 165 ? -16.023 25.495 27.204 1.00 47.56 165 LYS A CA 1
ATOM 1224 C C . LYS A 1 165 ? -14.512 25.266 27.277 1.00 47.56 165 LYS A C 1
ATOM 1226 O O . LYS A 1 165 ? -14.019 24.186 27.571 1.00 47.56 165 LYS A O 1
ATOM 1231 N N . ARG A 1 166 ? -13.798 26.361 26.995 1.00 42.50 166 ARG A N 1
ATOM 1232 C CA . ARG A 1 166 ? -12.368 26.563 27.223 1.00 42.50 166 ARG A CA 1
ATOM 1233 C C . ARG A 1 166 ? -11.979 26.004 28.599 1.00 42.50 166 ARG A C 1
ATOM 1235 O O . ARG A 1 166 ? -12.227 26.653 29.606 1.00 42.50 166 ARG A O 1
ATOM 1242 N N . GLN A 1 167 ? -11.349 24.835 28.643 1.00 43.47 167 GLN A N 1
ATOM 1243 C CA . GLN A 1 167 ? -10.336 24.606 29.666 1.00 43.47 167 GLN A CA 1
ATOM 1244 C C . GLN A 1 167 ? -9.092 25.342 29.172 1.00 43.47 167 GLN A C 1
ATOM 1246 O O . GLN A 1 167 ? -8.295 24.820 28.396 1.00 43.47 167 GLN A O 1
ATOM 1251 N N . GLU A 1 168 ? -9.010 26.625 29.522 1.00 40.25 168 GLU A N 1
ATOM 1252 C CA . GLU A 1 168 ? -7.756 27.369 29.480 1.00 40.25 168 GLU A CA 1
ATOM 1253 C C . GLU A 1 168 ? -6.784 26.652 30.430 1.00 40.25 168 GLU A C 1
ATOM 1255 O O . GLU A 1 168 ? -7.000 26.622 31.636 1.00 40.25 168 GLU A O 1
ATOM 1260 N N . GLY A 1 169 ? -5.759 25.996 29.875 1.00 44.31 169 GLY A N 1
ATOM 1261 C CA . GLY A 1 169 ? -4.569 25.583 30.629 1.00 44.31 169 GLY A CA 1
ATOM 1262 C C . GLY A 1 169 ? -4.293 24.083 30.783 1.00 44.31 169 GLY A C 1
ATOM 1263 O O . GLY A 1 169 ? -3.175 23.738 31.145 1.00 44.31 169 GLY A O 1
ATOM 1264 N N . GLY A 1 170 ? -5.228 23.180 30.470 1.00 49.38 170 GLY A N 1
ATOM 1265 C CA . GLY A 1 170 ? -5.007 21.734 30.631 1.00 49.38 170 GLY A CA 1
ATOM 1266 C C . GLY A 1 170 ? -5.013 20.983 29.303 1.00 49.38 170 GLY A C 1
ATOM 1267 O O . GLY A 1 170 ? -6.051 20.916 28.645 1.00 49.38 170 GLY A O 1
ATOM 1268 N N . ARG A 1 171 ? -3.893 20.357 28.911 1.00 55.75 171 ARG A N 1
ATOM 1269 C CA . ARG A 1 171 ? -3.965 19.196 28.006 1.00 55.75 171 ARG A CA 1
ATOM 1270 C C . ARG A 1 171 ? -4.849 18.176 28.720 1.00 55.75 171 ARG A C 1
ATOM 1272 O O . ARG A 1 171 ? -4.467 17.705 29.784 1.00 55.75 171 ARG A O 1
ATOM 1279 N N . GLY A 1 172 ? -6.043 17.908 28.191 1.00 58.56 172 GLY A N 1
ATOM 1280 C CA . GLY A 1 172 ? -6.928 16.906 28.777 1.00 58.56 172 GLY A CA 1
ATOM 1281 C C . GLY A 1 172 ? -6.168 15.592 28.933 1.00 58.56 172 GLY A C 1
ATOM 1282 O O . GLY A 1 172 ? -5.535 15.142 27.979 1.00 58.56 172 GLY A O 1
ATOM 1283 N N . GLU A 1 173 ? -6.195 15.021 30.135 1.00 73.25 173 GLU A N 1
ATOM 1284 C CA . GLU A 1 173 ? -5.650 13.696 30.428 1.00 73.25 173 GLU A CA 1
ATOM 1285 C C . GLU A 1 173 ? -6.498 12.653 29.697 1.00 73.25 173 GLU A C 1
ATOM 1287 O O . GLU A 1 173 ? -7.426 12.070 30.246 1.00 73.25 173 GLU A O 1
ATOM 1292 N N . GLY A 1 174 ? -6.257 12.471 28.412 1.00 80.12 174 GLY A N 1
ATOM 1293 C CA . GLY A 1 174 ? -6.890 11.435 27.622 1.00 80.12 174 GLY A CA 1
ATOM 1294 C C . GLY A 1 174 ? -5.907 10.904 26.606 1.00 80.12 174 GLY A C 1
ATOM 1295 O O . GLY A 1 174 ? -4.831 11.465 26.393 1.00 80.12 174 GLY A O 1
ATOM 1296 N N . GLU A 1 175 ? -6.284 9.807 25.978 1.00 87.44 175 GLU A N 1
ATOM 1297 C CA . GLU A 1 175 ? -5.436 9.144 25.002 1.00 87.44 175 GLU A CA 1
ATOM 1298 C C . GLU A 1 175 ? -6.170 8.890 23.696 1.00 87.44 175 GLU A C 1
ATOM 1300 O O . GLU A 1 175 ? -7.401 8.818 23.647 1.00 87.44 175 GLU A O 1
ATOM 1305 N N . PHE A 1 176 ? -5.387 8.757 22.631 1.00 88.06 176 PHE A N 1
ATOM 1306 C CA . PHE A 1 176 ? -5.883 8.375 21.323 1.00 88.06 176 PHE A CA 1
ATOM 1307 C C . PHE A 1 176 ? -5.628 6.892 21.097 1.00 88.06 176 PHE A C 1
ATOM 1309 O O . PHE A 1 176 ? -4.512 6.411 21.288 1.00 88.06 176 PHE A O 1
ATOM 1316 N N . ILE A 1 177 ? -6.651 6.182 20.639 1.00 90.00 177 ILE A N 1
ATOM 1317 C CA . ILE A 1 177 ? -6.555 4.775 20.260 1.00 90.00 177 ILE A CA 1
ATOM 1318 C C . ILE A 1 177 ? -6.997 4.648 18.809 1.00 90.00 177 ILE A C 1
ATOM 1320 O O . ILE A 1 177 ? -8.035 5.178 18.408 1.00 90.00 177 ILE A O 1
ATOM 1324 N N . VAL A 1 178 ? -6.203 3.949 18.006 1.00 90.25 178 VAL A N 1
ATOM 1325 C CA . VAL A 1 178 ? -6.589 3.522 16.663 1.00 90.25 178 VAL A CA 1
ATOM 1326 C C . VAL A 1 178 ? -7.037 2.074 16.751 1.00 90.25 178 VAL A C 1
ATOM 1328 O O . VAL A 1 178 ? -6.243 1.199 17.078 1.00 90.25 178 VAL A O 1
ATOM 1331 N N . ALA A 1 179 ? -8.311 1.844 16.463 1.00 91.31 179 ALA A N 1
ATOM 1332 C CA . ALA A 1 179 ? -8.929 0.531 16.403 1.00 91.31 179 ALA A CA 1
ATOM 1333 C C . ALA A 1 179 ? -9.160 0.136 14.945 1.00 91.31 179 ALA A C 1
ATOM 1335 O O . ALA A 1 179 ? -9.637 0.944 14.143 1.00 91.31 179 ALA A O 1
ATOM 1336 N N . VAL A 1 180 ? -8.819 -1.100 14.607 1.00 90.56 180 VAL A N 1
ATOM 1337 C CA . VAL A 1 180 ? -8.839 -1.644 13.251 1.00 90.56 180 VAL A CA 1
ATOM 1338 C C . VAL A 1 180 ? -9.648 -2.931 13.256 1.00 90.56 180 VAL A C 1
ATOM 1340 O O . VAL A 1 180 ? -9.368 -3.838 14.037 1.00 90.56 180 VAL A O 1
ATOM 1343 N N . ALA A 1 181 ? -10.650 -3.010 12.387 1.00 91.12 181 ALA A N 1
ATOM 1344 C CA . ALA A 1 181 ? -11.494 -4.187 12.233 1.00 91.12 181 ALA A CA 1
ATOM 1345 C C . ALA A 1 181 ? -10.765 -5.333 11.517 1.00 91.12 181 ALA A C 1
ATOM 1347 O O . ALA A 1 181 ? -9.774 -5.110 10.814 1.00 91.12 181 ALA A O 1
ATOM 1348 N N . THR A 1 182 ? -11.301 -6.553 11.627 1.00 88.06 182 THR A N 1
ATOM 1349 C CA . THR A 1 182 ? -10.851 -7.674 10.785 1.00 88.06 182 THR A CA 1
ATOM 1350 C C . THR A 1 182 ? -11.104 -7.369 9.306 1.00 88.06 182 THR A C 1
ATOM 1352 O O . THR A 1 182 ? -12.010 -6.601 8.939 1.00 88.06 182 THR A O 1
ATOM 1355 N N . THR A 1 183 ? -10.299 -7.962 8.427 1.00 83.81 183 THR A N 1
ATOM 1356 C CA . THR A 1 183 ? -10.468 -7.795 6.977 1.00 83.81 183 THR A CA 1
ATOM 1357 C C . THR A 1 183 ? -11.731 -8.508 6.482 1.00 83.81 183 THR A C 1
ATOM 1359 O O . THR A 1 183 ? -12.437 -7.960 5.635 1.00 83.81 183 THR A O 1
ATOM 1362 N N . GLU A 1 184 ? -12.103 -9.642 7.085 1.00 84.81 184 GLU A N 1
ATOM 1363 C CA . GLU A 1 184 ? -13.350 -10.364 6.801 1.00 84.81 184 GLU A CA 1
ATOM 1364 C C . GLU A 1 184 ? -14.600 -9.534 7.129 1.00 84.81 184 GLU A C 1
ATOM 1366 O O . GLU A 1 184 ? -15.468 -9.332 6.272 1.00 84.81 184 GLU A O 1
ATOM 1371 N N . TRP A 1 185 ? -14.694 -8.977 8.340 1.00 90.06 185 TRP A N 1
ATOM 1372 C CA . TRP A 1 185 ? -15.822 -8.114 8.693 1.00 90.06 185 TRP A CA 1
ATOM 1373 C C . TRP A 1 185 ? -15.857 -6.851 7.833 1.00 90.06 185 TRP A C 1
ATOM 1375 O O . TRP A 1 185 ? -16.924 -6.424 7.383 1.00 90.06 185 TRP A O 1
ATOM 1385 N N . SER A 1 186 ? -14.685 -6.291 7.523 1.00 89.00 186 SER A N 1
ATOM 1386 C CA . SER A 1 186 ? -14.579 -5.136 6.632 1.00 89.00 186 SER A CA 1
ATOM 1387 C C . SER A 1 186 ? -15.086 -5.435 5.224 1.00 89.00 186 SER A C 1
ATOM 1389 O O . SER A 1 186 ? -15.777 -4.603 4.633 1.00 89.00 186 SER A O 1
ATOM 1391 N N . GLN A 1 187 ? -14.814 -6.630 4.704 1.00 85.62 187 GLN A N 1
ATOM 1392 C CA . GLN A 1 187 ? -15.367 -7.090 3.439 1.00 85.62 187 GLN A CA 1
ATOM 1393 C C . GLN A 1 187 ? -16.886 -7.267 3.506 1.00 85.62 187 GLN A C 1
ATOM 1395 O O . GLN A 1 187 ? -17.573 -6.823 2.591 1.00 85.62 187 GLN A O 1
ATOM 1400 N N . ARG A 1 188 ? -17.446 -7.844 4.577 1.00 89.25 188 ARG A N 1
ATOM 1401 C CA . ARG A 1 188 ? -18.913 -7.941 4.731 1.00 89.25 188 ARG A CA 1
ATOM 1402 C C . ARG A 1 188 ? -19.583 -6.569 4.729 1.00 89.25 188 ARG A C 1
ATOM 1404 O O . ARG A 1 188 ? -20.603 -6.369 4.076 1.00 89.25 188 ARG A O 1
ATOM 1411 N N . MET A 1 189 ? -18.988 -5.613 5.438 1.00 92.12 189 MET A N 1
ATOM 1412 C CA . MET A 1 189 ? -19.499 -4.245 5.541 1.00 92.12 189 MET A CA 1
ATOM 1413 C C . MET A 1 189 ? -19.298 -3.429 4.259 1.00 92.12 189 MET A C 1
ATOM 1415 O O . MET A 1 189 ? -20.004 -2.444 4.025 1.00 92.12 189 MET A O 1
ATOM 1419 N N . ARG A 1 190 ? -18.340 -3.826 3.417 1.00 87.94 190 ARG A N 1
ATOM 1420 C CA . ARG A 1 190 ? -18.076 -3.209 2.119 1.00 87.94 190 ARG A CA 1
ATOM 1421 C C . ARG A 1 190 ? -17.578 -4.250 1.110 1.00 87.94 190 ARG A C 1
ATOM 1423 O O . ARG A 1 190 ? -16.373 -4.317 0.854 1.00 87.94 190 ARG A O 1
ATOM 1430 N N . PRO A 1 191 ? -18.500 -5.001 0.479 1.00 83.62 191 PRO A N 1
ATOM 1431 C CA . PRO A 1 191 ? -18.134 -6.108 -0.407 1.00 83.62 191 PRO A CA 1
ATOM 1432 C C . PRO A 1 191 ? -17.313 -5.669 -1.619 1.00 83.62 191 PRO A C 1
ATOM 1434 O O . PRO A 1 191 ? -16.451 -6.406 -2.090 1.00 83.62 191 PRO A O 1
ATOM 1437 N N . THR A 1 192 ? -17.544 -4.443 -2.107 1.00 78.81 192 THR A N 1
ATOM 1438 C CA . THR A 1 192 ? -16.850 -3.901 -3.277 1.00 78.81 192 THR A CA 1
ATOM 1439 C C . THR A 1 192 ? -16.065 -2.621 -2.963 1.00 78.81 192 THR A C 1
ATOM 1441 O O . THR A 1 192 ? -16.464 -1.810 -2.122 1.00 78.81 192 THR A O 1
ATOM 1444 N N . PRO A 1 193 ? -14.966 -2.335 -3.683 1.00 71.81 193 PRO A N 1
ATOM 1445 C CA . PRO A 1 193 ? -14.074 -1.206 -3.378 1.00 71.81 193 PRO A CA 1
ATOM 1446 C C . PRO A 1 193 ? -14.681 0.153 -3.707 1.00 71.81 193 PRO A C 1
ATOM 1448 O O . PRO A 1 193 ? -14.227 1.176 -3.190 1.00 71.81 193 PRO A O 1
ATOM 1451 N N . SER A 1 194 ? -15.664 0.172 -4.602 1.00 74.38 194 SER A N 1
ATOM 1452 C CA . SER A 1 194 ? -16.480 1.328 -4.974 1.00 74.38 194 SER A CA 1
ATOM 1453 C C . SER A 1 194 ? -17.796 1.379 -4.193 1.00 74.38 194 SER A C 1
ATOM 1455 O O . SER A 1 194 ? -18.449 2.420 -4.193 1.00 74.38 194 SER A O 1
ATOM 1457 N N . GLY A 1 195 ? -18.149 0.304 -3.482 1.00 82.19 195 GLY A N 1
ATOM 1458 C CA . GLY A 1 195 ? -19.377 0.184 -2.711 1.00 82.19 195 GLY A CA 1
ATOM 1459 C C . GLY A 1 195 ? -19.515 1.271 -1.651 1.00 82.19 195 GLY A C 1
ATOM 1460 O O . GLY A 1 195 ? -18.534 1.671 -0.998 1.00 82.19 195 GLY A O 1
ATOM 1461 N N . ARG A 1 196 ? -20.754 1.754 -1.502 1.00 88.50 196 ARG A N 1
ATOM 1462 C CA . ARG A 1 196 ? -21.168 2.586 -0.369 1.00 88.50 196 ARG A CA 1
ATOM 1463 C C . ARG A 1 196 ? -21.170 1.732 0.896 1.00 88.50 196 ARG A C 1
ATOM 1465 O O . ARG A 1 196 ? -21.347 0.523 0.832 1.00 88.50 196 ARG A O 1
ATOM 1472 N N . TRP A 1 197 ? -20.961 2.381 2.029 1.00 91.44 197 TRP A N 1
ATOM 1473 C CA . TRP A 1 197 ? -20.986 1.757 3.343 1.00 91.44 197 TRP A CA 1
ATOM 1474 C C . TRP A 1 197 ? -21.426 2.802 4.365 1.00 91.44 197 TRP A C 1
ATOM 1476 O O . TRP A 1 197 ? -21.249 4.008 4.150 1.00 91.44 197 TRP A O 1
ATOM 1486 N N . ASP A 1 198 ? -22.021 2.333 5.452 1.00 94.12 198 ASP A N 1
ATOM 1487 C CA . ASP A 1 198 ? -22.539 3.177 6.520 1.00 94.12 198 ASP A CA 1
ATOM 1488 C C . ASP A 1 198 ? -21.430 3.472 7.539 1.00 94.12 198 ASP A C 1
ATOM 1490 O O . ASP A 1 198 ? -20.960 2.585 8.253 1.00 94.12 198 ASP A O 1
ATOM 1494 N N . LYS A 1 199 ? -20.992 4.735 7.586 1.00 92.38 199 LYS A N 1
ATOM 1495 C CA . LYS A 1 199 ? -19.897 5.164 8.463 1.00 92.38 199 LYS A CA 1
ATOM 1496 C C . LYS A 1 199 ? -20.244 5.083 9.938 1.00 92.38 199 LYS A C 1
ATOM 1498 O O . LYS A 1 199 ? -19.349 4.800 10.733 1.00 92.38 199 LYS A O 1
ATOM 1503 N N . GLU A 1 200 ? -21.495 5.366 10.281 1.00 92.44 200 GLU A N 1
ATOM 1504 C CA . GLU A 1 200 ? -21.969 5.380 11.661 1.00 92.44 200 GLU A CA 1
ATOM 1505 C C . GLU A 1 200 ? -22.113 3.952 12.160 1.00 92.44 200 GLU A C 1
ATOM 1507 O O . GLU A 1 200 ? -21.567 3.624 13.208 1.00 92.44 200 GLU A O 1
ATOM 1512 N N . ARG A 1 201 ? -22.724 3.074 11.357 1.00 95.50 201 ARG A N 1
ATOM 1513 C CA . ARG A 1 201 ? -22.826 1.647 11.678 1.00 95.50 201 ARG A CA 1
ATOM 1514 C C . ARG A 1 201 ? -21.455 0.999 11.853 1.00 95.50 201 ARG A C 1
ATOM 1516 O O . ARG A 1 201 ? -21.222 0.317 12.845 1.00 95.50 201 ARG A O 1
ATOM 1523 N N . VAL A 1 202 ? -20.546 1.205 10.899 1.00 94.94 202 VAL A N 1
ATOM 1524 C CA . VAL A 1 202 ? -19.204 0.605 10.958 1.00 94.94 202 VAL A CA 1
ATOM 1525 C C . VAL A 1 202 ? -18.392 1.213 12.100 1.00 94.94 202 VAL A C 1
ATOM 1527 O O . VAL A 1 202 ? -17.774 0.481 12.863 1.00 94.94 202 VAL A O 1
ATOM 1530 N N . GLY A 1 203 ? -18.415 2.540 12.254 1.00 95.50 203 GLY A N 1
ATOM 1531 C CA . GLY A 1 203 ? -17.717 3.212 13.351 1.00 95.50 203 GLY A CA 1
ATOM 1532 C C . GLY A 1 203 ? -18.213 2.756 14.717 1.00 95.50 203 GLY A C 1
ATOM 1533 O O . GLY A 1 203 ? -17.413 2.363 15.557 1.00 95.50 203 GLY A O 1
ATOM 1534 N N . GLY A 1 204 ? -19.532 2.750 14.909 1.00 96.25 204 GLY A N 1
ATOM 1535 C CA . GLY A 1 204 ? -20.177 2.293 16.135 1.00 96.25 204 GLY A CA 1
ATOM 1536 C C . GLY A 1 204 ? -19.859 0.836 16.460 1.00 96.25 204 GLY A C 1
ATOM 1537 O O . GLY A 1 204 ? -19.560 0.543 17.610 1.00 96.25 204 GLY A O 1
ATOM 1538 N N . GLY A 1 205 ? -19.836 -0.053 15.459 1.00 97.00 205 GLY A N 1
ATOM 1539 C CA . GLY A 1 205 ? -19.455 -1.458 15.645 1.00 97.00 205 GLY A CA 1
ATOM 1540 C C . GLY A 1 205 ? -18.028 -1.626 16.174 1.00 97.00 205 GLY A C 1
ATOM 1541 O O . GLY A 1 205 ? -17.827 -2.291 17.185 1.00 97.00 205 GLY A O 1
ATOM 1542 N N . VAL A 1 206 ? -17.049 -0.958 15.553 1.00 96.00 206 VAL A N 1
ATOM 1543 C CA . VAL A 1 206 ? -15.640 -1.008 15.995 1.00 96.00 206 VAL A CA 1
ATOM 1544 C C . VAL A 1 206 ? -15.471 -0.411 17.397 1.00 96.00 206 VAL A C 1
ATOM 1546 O O . VAL A 1 206 ? -14.740 -0.957 18.219 1.00 96.00 206 VAL A O 1
ATOM 1549 N N . ILE A 1 207 ? -16.153 0.702 17.694 1.00 96.19 207 ILE A N 1
ATOM 1550 C CA . ILE A 1 207 ? -16.092 1.358 19.010 1.00 96.19 207 ILE A CA 1
ATOM 1551 C C . ILE A 1 207 ? -16.717 0.479 20.095 1.00 96.19 207 ILE A C 1
ATOM 1553 O O . ILE A 1 207 ? -16.131 0.337 21.165 1.00 96.19 207 ILE A O 1
ATOM 1557 N N . ALA A 1 208 ? -17.880 -0.118 19.828 1.00 97.12 208 ALA A N 1
ATOM 1558 C CA . ALA A 1 208 ? -18.551 -1.010 20.767 1.00 97.12 208 ALA A CA 1
ATOM 1559 C C . ALA A 1 208 ? -17.699 -2.250 21.070 1.00 97.12 208 ALA A C 1
ATOM 1561 O O . ALA A 1 208 ? -17.557 -2.623 22.232 1.00 97.12 208 ALA A O 1
ATOM 1562 N N . ALA A 1 209 ? -17.075 -2.835 20.044 1.00 96.50 209 ALA A N 1
ATOM 1563 C CA . ALA A 1 209 ? -16.146 -3.946 20.208 1.00 96.50 209 ALA A CA 1
ATOM 1564 C C . ALA A 1 209 ? -14.921 -3.557 21.046 1.00 96.50 209 ALA A C 1
ATOM 1566 O O . ALA A 1 209 ? -14.567 -4.271 21.981 1.00 96.50 209 ALA A O 1
ATOM 1567 N N . LEU A 1 210 ? -14.316 -2.395 20.771 1.00 95.25 210 LEU A N 1
ATOM 1568 C CA . LEU A 1 210 ? -13.203 -1.880 21.571 1.00 95.25 210 LEU A CA 1
ATOM 1569 C C . LEU A 1 210 ? -13.608 -1.691 23.032 1.00 95.25 210 LEU A C 1
ATOM 1571 O O . LEU A 1 210 ? -12.895 -2.164 23.909 1.00 95.25 210 LEU A O 1
ATOM 1575 N N . ALA A 1 211 ? -14.747 -1.044 23.283 1.00 95.00 211 ALA A N 1
ATOM 1576 C CA . ALA A 1 211 ? -15.273 -0.813 24.623 1.00 95.00 211 ALA A CA 1
ATOM 1577 C C . ALA A 1 211 ? -15.495 -2.125 25.392 1.00 95.00 211 ALA A C 1
ATOM 1579 O O . ALA A 1 211 ? -15.102 -2.221 26.554 1.00 95.00 211 ALA A O 1
ATOM 1580 N N . GLY A 1 212 ? -16.046 -3.145 24.724 1.00 94.94 212 GLY A N 1
ATOM 1581 C CA . GLY A 1 212 ? -16.220 -4.483 25.290 1.00 94.94 212 GLY A CA 1
ATOM 1582 C C . GLY A 1 212 ? -14.896 -5.127 25.703 1.00 94.94 212 GLY A C 1
ATOM 1583 O O . GLY A 1 212 ? -14.777 -5.588 26.833 1.00 94.94 212 GLY A O 1
ATOM 1584 N N . VAL A 1 213 ? -13.883 -5.087 24.831 1.00 92.44 213 VAL A N 1
ATOM 1585 C CA . VAL A 1 213 ? -12.553 -5.670 25.100 1.00 92.44 213 VAL A CA 1
ATOM 1586 C C . VAL A 1 213 ? -11.842 -4.984 26.266 1.00 92.44 213 VAL A C 1
ATOM 1588 O O . VAL A 1 213 ? -11.199 -5.648 27.074 1.00 92.44 213 VAL A O 1
ATOM 1591 N N . ILE A 1 214 ? -11.941 -3.657 26.373 1.00 92.25 214 ILE A N 1
ATOM 1592 C CA . ILE A 1 214 ? -11.262 -2.894 27.435 1.00 92.25 214 ILE A CA 1
ATOM 1593 C C . ILE A 1 214 ? -12.099 -2.742 28.712 1.00 92.25 214 ILE A C 1
ATOM 1595 O O . ILE A 1 214 ? -11.624 -2.151 29.681 1.00 92.25 214 ILE A O 1
ATOM 1599 N N . GLY A 1 215 ? -13.339 -3.237 28.718 1.00 91.94 215 GLY A N 1
ATOM 1600 C CA . GLY A 1 215 ? -14.237 -3.174 29.870 1.00 91.94 215 GLY A CA 1
ATOM 1601 C C . GLY A 1 215 ? -14.744 -1.766 30.202 1.00 91.94 215 GLY A C 1
ATOM 1602 O O . GLY A 1 215 ? -14.901 -1.435 31.377 1.00 91.94 215 GLY A O 1
ATOM 1603 N N . CYS A 1 216 ? -14.994 -0.919 29.198 1.00 92.00 216 CYS A N 1
ATOM 1604 C CA . CYS A 1 216 ? -15.610 0.399 29.389 1.00 92.00 216 CYS A CA 1
ATOM 1605 C C . CYS A 1 216 ? -16.930 0.526 28.619 1.00 92.00 216 CYS A C 1
ATOM 1607 O O . CYS A 1 216 ? -17.330 -0.371 27.878 1.00 92.00 216 CYS A O 1
ATOM 1609 N N . ARG A 1 217 ? -17.633 1.653 28.779 1.00 93.69 217 ARG A N 1
ATOM 1610 C CA . ARG A 1 217 ? -18.833 1.924 27.979 1.00 93.69 217 ARG A CA 1
ATOM 1611 C C . ARG A 1 217 ? -18.442 2.559 26.648 1.00 93.69 217 ARG A C 1
ATOM 1613 O O . ARG A 1 217 ? -17.497 3.345 26.582 1.00 93.69 217 ARG A O 1
ATOM 1620 N N . ALA A 1 218 ? -19.177 2.245 25.586 1.00 93.19 218 ALA A N 1
ATOM 1621 C CA . ALA A 1 218 ? -18.884 2.760 24.249 1.00 93.19 218 ALA A CA 1
ATOM 1622 C C . ALA A 1 218 ? -19.023 4.289 24.165 1.00 93.19 218 ALA A C 1
ATOM 1624 O O . ALA A 1 218 ? -18.295 4.935 23.418 1.00 93.19 218 ALA A O 1
ATOM 1625 N N . GLU A 1 219 ? -19.912 4.885 24.962 1.00 92.62 219 GLU A N 1
ATOM 1626 C CA . GLU A 1 219 ? -20.140 6.333 25.014 1.00 92.62 219 GLU A CA 1
ATOM 1627 C C . GLU A 1 219 ? -18.951 7.099 25.612 1.00 92.62 219 GLU A C 1
ATOM 1629 O O . GLU A 1 219 ? -18.803 8.303 25.376 1.00 92.62 219 GLU A O 1
ATOM 1634 N N . ASP A 1 220 ? -18.096 6.401 26.363 1.00 90.56 220 ASP A N 1
ATOM 1635 C CA . ASP A 1 220 ? -16.868 6.958 26.924 1.00 90.56 220 ASP A CA 1
ATOM 1636 C C . ASP A 1 220 ? -15.757 7.056 25.852 1.00 90.56 220 ASP A C 1
ATOM 1638 O O . ASP A 1 220 ? -14.794 7.803 26.019 1.00 90.56 220 ASP A O 1
ATOM 1642 N N . LEU A 1 221 ? -15.918 6.387 24.701 1.00 92.25 221 LEU A N 1
ATOM 1643 C CA . LEU A 1 221 ? -14.997 6.436 23.565 1.00 92.25 221 LEU A CA 1
ATOM 1644 C C . LEU A 1 221 ? -15.518 7.380 22.477 1.00 92.25 221 LEU A C 1
ATOM 1646 O O . LEU A 1 221 ? -16.506 7.116 21.792 1.00 92.25 221 LEU A O 1
ATOM 1650 N N . ARG A 1 222 ? -14.822 8.498 22.263 1.00 90.25 222 ARG A N 1
ATOM 1651 C CA . ARG A 1 222 ? -15.262 9.532 21.316 1.00 90.25 222 ARG A CA 1
ATOM 1652 C C . ARG A 1 222 ? -14.548 9.387 19.974 1.00 90.25 222 ARG A C 1
ATOM 1654 O O . ARG A 1 222 ? -13.332 9.562 19.946 1.00 90.25 222 ARG A O 1
ATOM 1661 N N . PRO A 1 223 ? -15.240 9.157 18.845 1.00 88.88 223 PRO A N 1
ATOM 1662 C CA . PRO A 1 223 ? -14.587 9.177 17.540 1.00 88.88 223 PRO A CA 1
ATOM 1663 C C . PRO A 1 223 ? -14.033 10.576 17.238 1.00 88.88 223 PRO A C 1
ATOM 1665 O O . PRO A 1 223 ? -14.739 11.579 17.352 1.00 88.88 223 PRO A O 1
ATOM 1668 N N . VAL A 1 224 ? -12.762 10.647 16.844 1.00 82.81 224 VAL A N 1
ATOM 1669 C CA . VAL A 1 224 ? -12.042 11.916 16.604 1.00 82.81 224 VAL A CA 1
ATOM 1670 C C . VAL A 1 224 ? -12.093 12.314 15.135 1.00 82.81 224 VAL A C 1
ATOM 1672 O O . VAL A 1 224 ? -12.123 13.494 14.786 1.00 82.81 224 VAL A O 1
ATOM 1675 N N . ILE A 1 225 ? -12.138 11.315 14.260 1.00 79.31 225 ILE A N 1
ATOM 1676 C CA . ILE A 1 225 ? -12.299 11.473 12.820 1.00 79.31 225 ILE A CA 1
ATOM 1677 C C . ILE A 1 225 ? -13.360 10.497 12.319 1.00 79.31 225 ILE A C 1
ATOM 1679 O O . ILE A 1 225 ? -13.581 9.458 12.944 1.00 79.31 225 ILE A O 1
ATOM 1683 N N . PRO A 1 226 ? -14.025 10.802 11.190 1.00 83.06 226 PRO A N 1
ATOM 1684 C CA . PRO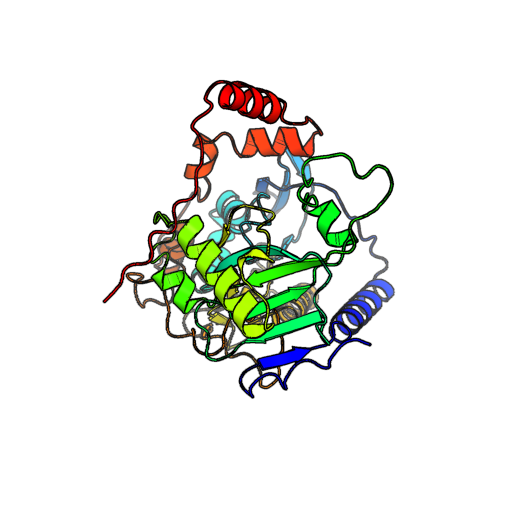 A 1 226 ? -14.946 9.857 10.583 1.00 83.06 226 PRO A CA 1
ATOM 1685 C C . PRO A 1 226 ? -14.232 8.540 10.303 1.00 83.06 226 PRO A C 1
ATOM 1687 O O . PRO A 1 226 ? -13.117 8.561 9.779 1.00 83.06 226 PRO A O 1
ATOM 1690 N N . THR A 1 227 ? -14.906 7.422 10.569 1.00 87.50 227 THR A N 1
ATOM 1691 C CA . THR A 1 227 ? -14.458 6.085 10.171 1.00 87.50 227 THR A CA 1
ATOM 1692 C C . THR A 1 227 ? -13.957 6.105 8.732 1.00 87.50 227 THR A C 1
ATOM 1694 O O . THR A 1 227 ? -14.550 6.745 7.846 1.00 87.50 227 THR A O 1
ATOM 1697 N N . PHE A 1 228 ? -12.877 5.381 8.466 1.00 85.69 228 PHE A N 1
ATOM 1698 C CA . PHE A 1 228 ? -12.315 5.273 7.128 1.00 85.69 228 PHE A CA 1
ATOM 1699 C C . PHE A 1 228 ? -11.983 3.818 6.797 1.00 85.69 228 PHE A C 1
ATOM 1701 O O . PHE A 1 228 ? -11.569 3.036 7.641 1.00 85.69 228 PHE A O 1
ATOM 1708 N N . ALA A 1 229 ? -12.165 3.460 5.527 1.00 84.44 229 ALA A N 1
ATOM 1709 C CA . ALA A 1 229 ? -11.652 2.214 4.972 1.00 84.44 229 ALA A CA 1
ATOM 1710 C C . ALA A 1 229 ? -10.188 2.415 4.569 1.00 84.44 229 ALA A C 1
ATOM 1712 O O . ALA A 1 229 ? -9.912 3.289 3.743 1.00 84.44 229 ALA A O 1
ATOM 1713 N N . TRP A 1 230 ? -9.273 1.629 5.112 1.00 79.62 230 TRP A N 1
ATOM 1714 C CA . TRP A 1 230 ? -7.924 1.446 4.594 1.00 79.62 230 TRP A CA 1
ATOM 1715 C C . TRP A 1 230 ? -7.961 0.439 3.451 1.00 79.62 230 TRP A C 1
ATOM 1717 O O . TRP A 1 230 ? -8.219 -0.742 3.655 1.00 79.62 230 TRP A O 1
ATOM 1727 N N . GLN A 1 231 ? -7.755 0.930 2.229 1.00 76.38 231 GLN A N 1
ATOM 1728 C CA . GLN A 1 231 ? -7.559 0.072 1.064 1.00 76.38 231 GLN A CA 1
ATOM 1729 C C . GLN A 1 231 ? -6.098 -0.348 1.026 1.00 76.38 231 GLN A C 1
ATOM 1731 O O . GLN A 1 231 ? -5.243 0.521 1.164 1.00 76.38 231 GLN A O 1
ATOM 1736 N N . GLY A 1 232 ? -5.846 -1.644 0.850 1.00 74.12 232 GLY A N 1
ATOM 1737 C CA . GLY A 1 232 ? -4.495 -2.194 0.917 1.00 74.12 232 GLY A CA 1
ATOM 1738 C C . GLY A 1 232 ? -3.923 -2.225 2.336 1.00 74.12 232 GLY A C 1
ATOM 1739 O O . GLY A 1 232 ? -2.725 -2.105 2.528 1.00 74.12 232 GLY A O 1
ATOM 1740 N N . ALA A 1 233 ? -4.777 -2.363 3.353 1.00 75.81 233 ALA A N 1
ATOM 1741 C CA . ALA A 1 233 ? -4.352 -2.369 4.753 1.00 75.81 233 ALA A CA 1
ATOM 1742 C C . ALA A 1 233 ? -3.363 -3.504 5.074 1.00 75.81 233 ALA A C 1
ATOM 1744 O O . ALA A 1 233 ? -2.553 -3.372 5.984 1.00 75.81 233 ALA A O 1
ATOM 1745 N N . SER A 1 234 ? -3.450 -4.614 4.339 1.00 78.00 234 SER A N 1
ATOM 1746 C CA . SER A 1 234 ? -2.559 -5.758 4.487 1.00 78.00 234 SER A CA 1
ATOM 1747 C C . SER A 1 234 ? -2.390 -6.494 3.160 1.00 78.00 234 SER A C 1
ATOM 1749 O O . SER A 1 234 ? -3.262 -6.418 2.287 1.00 78.00 234 SER A O 1
ATOM 1751 N N . CYS A 1 235 ? -1.273 -7.197 3.005 1.00 79.81 235 CYS A N 1
ATOM 1752 C CA . CYS A 1 235 ? -0.947 -7.951 1.797 1.00 79.81 235 CYS A CA 1
ATOM 1753 C C . CYS A 1 235 ? -1.467 -9.378 1.946 1.00 79.81 235 CYS A C 1
ATOM 1755 O O . CYS A 1 235 ? -1.163 -10.045 2.926 1.00 79.81 235 CYS A O 1
ATOM 1757 N N . ARG A 1 236 ? -2.274 -9.842 0.992 1.00 80.31 236 ARG A N 1
ATOM 1758 C CA . ARG A 1 236 ? -2.838 -11.197 1.007 1.00 80.31 236 ARG A CA 1
ATOM 1759 C C . ARG A 1 236 ? -1.867 -12.213 0.427 1.00 80.31 236 ARG A C 1
ATOM 1761 O O . ARG A 1 236 ? -1.872 -13.363 0.850 1.00 80.31 236 ARG A O 1
ATOM 1768 N N . THR A 1 237 ? -1.066 -11.797 -0.548 1.00 85.81 237 THR A N 1
ATOM 1769 C CA . THR A 1 237 ? -0.063 -12.641 -1.194 1.00 85.81 237 THR A CA 1
ATOM 1770 C C . THR A 1 237 ? 1.349 -12.156 -0.897 1.00 85.81 237 THR A C 1
ATOM 1772 O O . THR A 1 237 ? 1.551 -11.018 -0.467 1.00 85.81 237 THR A O 1
ATOM 1775 N N . ARG A 1 238 ? 2.318 -13.049 -1.100 1.00 89.88 238 ARG A N 1
ATOM 1776 C CA . ARG A 1 238 ? 3.757 -12.776 -1.051 1.00 89.88 238 ARG A CA 1
ATOM 1777 C C . ARG A 1 238 ? 4.482 -13.560 -2.141 1.00 89.88 238 ARG A C 1
ATOM 1779 O O . ARG A 1 238 ? 3.907 -14.489 -2.711 1.00 89.88 238 ARG A O 1
ATOM 1786 N N . VAL A 1 239 ? 5.742 -13.218 -2.388 1.00 92.62 239 VAL A N 1
ATOM 1787 C CA . VAL A 1 239 ? 6.629 -14.029 -3.229 1.00 92.62 239 VAL A CA 1
ATOM 1788 C C . VAL A 1 239 ? 7.100 -15.236 -2.411 1.00 92.62 239 VAL A C 1
ATOM 1790 O O . VAL A 1 239 ? 7.648 -15.066 -1.324 1.00 92.62 239 VAL A O 1
ATOM 1793 N N . ARG A 1 240 ? 6.843 -16.446 -2.915 1.00 92.94 240 ARG A N 1
ATOM 1794 C CA . ARG A 1 240 ? 7.289 -17.723 -2.336 1.00 92.94 240 ARG A CA 1
ATOM 1795 C C . ARG A 1 240 ? 8.686 -18.093 -2.815 1.00 92.94 240 ARG A C 1
ATOM 1797 O O . ARG A 1 240 ? 9.551 -18.429 -2.015 1.00 92.94 240 ARG A O 1
ATOM 1804 N N . ASP A 1 241 ? 8.870 -18.040 -4.132 1.00 87.31 241 ASP A N 1
ATOM 1805 C CA . ASP A 1 241 ? 10.048 -18.572 -4.806 1.00 87.31 241 ASP A CA 1
ATOM 1806 C C . ASP A 1 241 ? 10.909 -17.419 -5.330 1.00 87.31 241 ASP A C 1
ATOM 1808 O O . ASP A 1 241 ? 10.474 -16.645 -6.186 1.00 87.31 241 ASP A O 1
ATOM 1812 N N . GLY A 1 242 ? 12.143 -17.327 -4.831 1.00 91.62 242 GLY A N 1
ATOM 1813 C CA . GLY A 1 242 ? 13.113 -16.306 -5.228 1.00 91.62 242 GLY A CA 1
ATOM 1814 C C . GLY A 1 242 ? 13.128 -15.061 -4.330 1.00 91.62 242 GLY A C 1
ATOM 1815 O O . GLY A 1 242 ? 12.528 -15.056 -3.253 1.00 91.62 242 GLY A O 1
ATOM 1816 N N . PRO A 1 243 ? 13.860 -14.006 -4.734 1.00 94.38 243 PRO A N 1
ATOM 1817 C CA . PRO A 1 243 ? 13.969 -12.784 -3.945 1.00 94.38 243 PRO A CA 1
ATOM 1818 C C . PRO A 1 243 ? 12.602 -12.086 -3.810 1.00 94.38 243 PRO A C 1
ATOM 1820 O O . PRO A 1 243 ? 11.921 -11.900 -4.822 1.00 94.38 243 PRO A O 1
ATOM 1823 N N . PRO A 1 244 ? 12.191 -11.650 -2.602 1.00 94.19 244 PRO A N 1
ATOM 1824 C CA . PRO A 1 244 ? 10.908 -10.986 -2.377 1.00 94.19 244 PRO A CA 1
ATOM 1825 C C . PRO A 1 244 ? 10.921 -9.524 -2.847 1.00 94.19 244 PRO A C 1
ATOM 1827 O O . PRO A 1 244 ? 10.734 -8.590 -2.068 1.00 94.19 244 PRO A O 1
ATOM 1830 N N . CYS A 1 245 ? 11.137 -9.301 -4.136 1.00 95.69 245 CYS A N 1
ATOM 1831 C CA . CYS A 1 245 ? 11.107 -7.993 -4.777 1.00 95.69 245 CYS A CA 1
ATOM 1832 C C . CYS A 1 245 ? 10.857 -8.137 -6.282 1.00 95.69 245 CYS A C 1
ATOM 1834 O O . CYS A 1 245 ? 10.875 -9.236 -6.831 1.00 95.69 245 CYS A O 1
ATOM 1836 N N . ILE A 1 246 ? 10.681 -7.007 -6.960 1.00 96.19 246 ILE A N 1
ATOM 1837 C CA . ILE A 1 246 ? 10.819 -6.917 -8.413 1.00 96.19 246 ILE A CA 1
ATOM 1838 C C . ILE A 1 246 ? 12.056 -6.096 -8.733 1.00 96.19 246 ILE A C 1
ATOM 1840 O O . ILE A 1 246 ? 12.244 -5.020 -8.168 1.00 96.19 246 ILE A O 1
ATOM 1844 N N . TYR A 1 247 ? 12.860 -6.561 -9.680 1.00 96.44 247 TYR A N 1
ATOM 1845 C CA . TYR A 1 247 ? 13.902 -5.755 -10.291 1.00 96.44 247 TYR A CA 1
ATOM 1846 C C . TYR A 1 247 ? 14.083 -6.123 -11.761 1.00 96.44 247 TYR A C 1
ATOM 1848 O O . TYR A 1 247 ? 14.430 -7.254 -12.083 1.00 96.44 247 TYR A O 1
ATOM 1856 N N . ASP A 1 248 ? 13.884 -5.163 -12.656 1.00 96.19 248 ASP A N 1
ATOM 1857 C CA . ASP A 1 248 ? 14.149 -5.321 -14.083 1.00 96.19 248 ASP A CA 1
ATOM 1858 C C . ASP A 1 248 ? 15.456 -4.615 -14.453 1.00 96.19 248 ASP A C 1
ATOM 1860 O O . ASP A 1 248 ? 15.529 -3.382 -14.497 1.00 96.19 248 ASP A O 1
ATOM 1864 N N . ALA A 1 249 ? 16.492 -5.414 -14.721 1.00 94.19 249 ALA A N 1
ATOM 1865 C CA . ALA A 1 249 ? 17.836 -4.929 -15.020 1.00 94.19 249 ALA A CA 1
ATOM 1866 C C . ALA A 1 249 ? 17.906 -4.139 -16.328 1.00 94.19 249 ALA A C 1
ATOM 1868 O O . ALA A 1 249 ? 18.631 -3.149 -16.410 1.00 94.19 249 ALA A O 1
ATOM 1869 N N . ARG A 1 250 ? 17.102 -4.526 -17.325 1.00 93.75 250 ARG A N 1
ATOM 1870 C CA . ARG A 1 250 ? 17.102 -3.928 -18.673 1.00 93.75 250 ARG A CA 1
ATOM 1871 C C . ARG A 1 250 ? 16.644 -2.475 -18.647 1.00 93.75 250 ARG A C 1
ATOM 1873 O O . ARG A 1 250 ? 16.999 -1.669 -19.510 1.00 93.75 250 ARG A O 1
ATOM 1880 N N . ILE A 1 251 ? 15.806 -2.152 -17.666 1.00 95.06 251 ILE A N 1
ATOM 1881 C CA . ILE A 1 251 ? 15.278 -0.808 -17.470 1.00 95.06 251 ILE A CA 1
ATOM 1882 C C . ILE A 1 251 ? 15.780 -0.166 -16.180 1.00 95.06 251 ILE A C 1
ATOM 1884 O O . ILE A 1 251 ? 15.434 0.975 -15.935 1.00 95.06 251 ILE A O 1
ATOM 1888 N N . GLY A 1 252 ? 16.578 -0.845 -15.354 1.00 94.75 252 GLY A N 1
ATOM 1889 C CA . GLY A 1 252 ? 17.075 -0.306 -14.086 1.00 94.75 252 GLY A CA 1
ATOM 1890 C C . GLY A 1 252 ? 15.970 0.059 -13.085 1.00 94.75 252 GLY A C 1
ATOM 1891 O O . GLY A 1 252 ? 16.135 1.011 -12.323 1.00 94.75 252 GLY A O 1
ATOM 1892 N N . LEU A 1 253 ? 14.836 -0.647 -13.086 1.00 96.50 253 LEU A N 1
ATOM 1893 C CA . LEU A 1 253 ? 13.684 -0.329 -12.234 1.00 96.50 253 LEU A CA 1
ATOM 1894 C C . LEU A 1 253 ? 13.434 -1.434 -11.214 1.00 96.50 253 LEU A C 1
ATOM 1896 O O . LEU A 1 253 ? 13.293 -2.602 -11.563 1.00 96.50 253 LEU A O 1
ATOM 1900 N N . GLY A 1 254 ? 13.328 -1.037 -9.953 1.00 95.81 254 GLY A N 1
ATOM 1901 C CA . GLY A 1 254 ? 13.082 -1.917 -8.826 1.00 95.81 254 GLY A CA 1
ATOM 1902 C C . GLY A 1 254 ? 11.831 -1.546 -8.047 1.00 95.81 254 GLY A C 1
ATOM 1903 O O . GLY A 1 254 ? 11.525 -0.363 -7.907 1.00 95.81 254 GLY A O 1
ATOM 1904 N N . VAL A 1 255 ? 11.136 -2.536 -7.490 1.00 95.44 255 VAL A N 1
ATOM 1905 C CA . VAL A 1 255 ? 10.025 -2.330 -6.555 1.00 95.44 255 VAL A CA 1
ATOM 1906 C C . VAL A 1 255 ? 10.167 -3.281 -5.369 1.00 95.44 255 VAL A C 1
ATOM 1908 O O . VAL A 1 255 ? 10.323 -4.490 -5.541 1.00 95.44 255 VAL A O 1
ATOM 1911 N N . CYS A 1 256 ? 10.097 -2.736 -4.158 1.00 93.94 256 CYS A N 1
ATOM 1912 C CA . CYS A 1 256 ? 10.048 -3.494 -2.908 1.00 93.94 256 CYS A CA 1
ATOM 1913 C C . CYS A 1 256 ? 8.859 -3.057 -2.053 1.00 93.94 256 CYS A C 1
ATOM 1915 O O . CYS A 1 256 ? 8.182 -2.079 -2.361 1.00 93.94 256 CYS A O 1
ATOM 1917 N N . GLY A 1 257 ? 8.584 -3.786 -0.978 1.00 89.50 257 GLY A N 1
ATOM 1918 C CA . GLY A 1 257 ? 7.503 -3.495 -0.045 1.00 89.50 257 GLY A CA 1
ATOM 1919 C C . GLY A 1 257 ? 6.949 -4.759 0.600 1.00 89.50 257 GLY A C 1
ATOM 1920 O O . GLY A 1 257 ? 7.243 -5.882 0.187 1.00 89.50 257 GLY A O 1
ATOM 1921 N N . ASN A 1 258 ? 6.094 -4.574 1.601 1.00 84.81 258 ASN A N 1
ATOM 1922 C CA . ASN A 1 258 ? 5.411 -5.676 2.284 1.00 84.81 258 ASN A CA 1
ATOM 1923 C C . ASN A 1 258 ? 4.583 -6.560 1.330 1.00 84.81 258 ASN A C 1
ATOM 1925 O O . ASN A 1 258 ? 4.399 -7.743 1.589 1.00 84.81 258 ASN A O 1
ATOM 1929 N N . ILE A 1 259 ? 4.149 -6.038 0.180 1.00 85.69 259 ILE A N 1
ATOM 1930 C CA . ILE A 1 259 ? 3.475 -6.848 -0.847 1.00 85.69 259 ILE A CA 1
ATOM 1931 C C . ILE A 1 259 ? 4.325 -8.010 -1.382 1.00 85.69 259 ILE A C 1
ATOM 1933 O O . ILE A 1 259 ? 3.756 -8.963 -1.902 1.00 85.69 259 ILE A O 1
ATOM 1937 N N . PHE A 1 260 ? 5.657 -7.955 -1.263 1.00 90.25 260 PHE A N 1
ATOM 1938 C CA . PHE A 1 260 ? 6.544 -9.013 -1.752 1.00 90.25 260 PHE A CA 1
ATOM 1939 C C . PHE A 1 260 ? 7.087 -9.887 -0.625 1.00 90.25 260 PHE A C 1
ATOM 1941 O O . PHE A 1 260 ? 6.980 -11.107 -0.706 1.00 90.25 260 PHE A O 1
ATOM 1948 N N . GLY A 1 261 ? 7.652 -9.275 0.424 1.00 84.88 261 GLY A N 1
ATOM 1949 C CA . GLY A 1 261 ? 8.245 -10.002 1.558 1.00 84.88 261 GLY A CA 1
ATOM 1950 C C . GLY A 1 261 ? 7.220 -10.548 2.548 1.00 84.88 261 GLY A C 1
ATOM 1951 O O . GLY A 1 261 ? 7.573 -11.261 3.484 1.00 84.88 261 GLY A O 1
ATOM 1952 N N . GLY A 1 262 ? 5.940 -10.238 2.340 1.00 78.06 262 GLY A N 1
ATOM 1953 C CA . GLY A 1 262 ? 4.841 -10.696 3.170 1.00 78.06 262 GLY A CA 1
ATOM 1954 C C . GLY A 1 262 ? 4.463 -9.706 4.266 1.00 78.06 262 GLY A C 1
ATOM 1955 O O . GLY A 1 262 ? 4.740 -8.509 4.214 1.00 78.06 262 GLY A O 1
ATOM 1956 N N . LEU A 1 263 ? 3.742 -10.213 5.258 1.00 75.25 263 LEU A N 1
ATOM 1957 C CA . LEU A 1 263 ? 3.045 -9.374 6.222 1.00 75.25 263 LEU A CA 1
ATOM 1958 C C . LEU A 1 263 ? 4.018 -8.541 7.067 1.00 75.25 263 LEU A C 1
ATOM 1960 O O . LEU A 1 263 ? 4.970 -9.060 7.650 1.00 75.25 263 LEU A O 1
ATOM 1964 N N . GLY A 1 264 ? 3.727 -7.243 7.162 1.00 75.62 264 GLY A N 1
ATOM 1965 C CA . GLY A 1 264 ? 4.355 -6.377 8.148 1.00 75.62 264 GLY A CA 1
ATOM 1966 C C . GLY A 1 264 ? 5.659 -5.670 7.768 1.00 75.62 264 GLY A C 1
ATOM 1967 O O . GLY A 1 264 ? 6.102 -5.672 6.622 1.00 75.62 264 GLY A O 1
ATOM 1968 N N . LEU A 1 265 ? 6.268 -5.044 8.772 1.00 77.06 265 LEU A N 1
ATOM 1969 C CA . LEU A 1 265 ? 7.568 -4.386 8.776 1.00 77.06 265 LEU A CA 1
ATOM 1970 C C . LEU A 1 265 ? 8.696 -5.369 8.462 1.00 77.06 265 LEU A C 1
ATOM 1972 O O . LEU A 1 265 ? 9.594 -5.017 7.707 1.00 77.06 265 LEU A O 1
ATOM 1976 N N . GLY A 1 266 ? 8.630 -6.601 8.978 1.00 79.56 266 GLY A N 1
ATOM 1977 C CA . GLY A 1 266 ? 9.600 -7.651 8.642 1.00 79.56 266 GLY A CA 1
ATOM 1978 C C . GLY A 1 266 ? 9.570 -8.010 7.152 1.00 79.56 266 GLY A C 1
ATOM 1979 O O . GLY A 1 266 ? 10.615 -8.076 6.502 1.00 79.56 266 GLY A O 1
ATOM 1980 N N . GLY A 1 267 ? 8.371 -8.151 6.576 1.00 83.62 267 GLY A N 1
ATOM 1981 C CA . GLY A 1 267 ? 8.195 -8.344 5.135 1.00 83.62 267 GLY A CA 1
ATOM 1982 C C . GLY A 1 267 ? 8.657 -7.138 4.308 1.00 83.62 267 GLY A C 1
ATOM 1983 O O . GLY A 1 267 ? 9.315 -7.296 3.284 1.00 83.62 267 GLY A O 1
ATOM 1984 N N . ALA A 1 268 ? 8.383 -5.915 4.768 1.00 85.56 268 ALA A N 1
ATOM 1985 C CA . ALA A 1 268 ? 8.871 -4.707 4.104 1.00 85.56 268 ALA A CA 1
ATOM 1986 C C . ALA A 1 268 ? 10.408 -4.606 4.117 1.00 85.56 268 ALA A C 1
ATOM 1988 O O . ALA A 1 268 ? 11.007 -4.310 3.084 1.00 85.56 268 ALA A O 1
ATOM 1989 N N . ALA A 1 269 ? 11.041 -4.875 5.263 1.00 86.06 269 ALA A N 1
ATOM 1990 C CA . ALA A 1 269 ? 12.491 -4.814 5.426 1.00 86.06 269 ALA A CA 1
ATOM 1991 C C . ALA A 1 269 ? 13.203 -5.879 4.581 1.00 86.06 269 ALA A C 1
ATOM 1993 O O . ALA A 1 269 ? 14.083 -5.535 3.796 1.00 86.06 269 ALA A O 1
ATOM 1994 N N . SER A 1 270 ? 12.762 -7.139 4.663 1.00 87.81 270 SER A N 1
ATOM 1995 C CA . SER A 1 270 ? 13.315 -8.233 3.846 1.00 87.81 270 SER A CA 1
ATOM 1996 C C . SER A 1 270 ? 13.158 -7.976 2.346 1.00 87.81 270 SER A C 1
ATOM 1998 O O . SER A 1 270 ? 14.075 -8.237 1.572 1.00 87.81 270 SER A O 1
ATOM 2000 N N . SER A 1 271 ? 12.032 -7.395 1.920 1.00 92.81 271 SER A N 1
ATOM 2001 C CA . SER A 1 271 ? 11.833 -6.998 0.524 1.00 92.81 271 SER A CA 1
ATOM 2002 C C . SER A 1 271 ? 12.793 -5.891 0.079 1.00 92.81 271 SER A C 1
ATOM 2004 O O . SER A 1 271 ? 13.324 -5.938 -1.032 1.00 92.81 271 SER A O 1
ATOM 2006 N N . ALA A 1 272 ? 13.034 -4.890 0.930 1.00 92.25 272 ALA A N 1
ATOM 2007 C CA . ALA A 1 272 ? 13.978 -3.816 0.636 1.00 92.25 272 ALA A CA 1
ATOM 2008 C C . ALA A 1 272 ? 15.426 -4.329 0.559 1.00 92.25 272 ALA A C 1
ATOM 2010 O O . ALA A 1 272 ? 16.153 -3.955 -0.360 1.00 92.25 272 ALA A O 1
ATOM 2011 N N . GLU A 1 273 ? 15.820 -5.220 1.470 1.00 90.94 273 GLU A N 1
ATOM 2012 C CA . GLU A 1 273 ? 17.132 -5.874 1.470 1.00 90.94 273 GLU A CA 1
ATOM 2013 C C . GLU A 1 273 ? 17.338 -6.747 0.223 1.00 90.94 273 GLU A C 1
ATOM 2015 O O . GLU A 1 273 ? 18.380 -6.664 -0.433 1.00 90.94 273 GLU A O 1
ATOM 2020 N N . ALA A 1 274 ? 16.323 -7.529 -0.156 1.00 92.88 274 ALA A N 1
ATOM 2021 C CA . ALA A 1 274 ? 16.344 -8.341 -1.369 1.00 92.88 274 ALA A CA 1
ATOM 2022 C C . ALA A 1 274 ? 16.476 -7.480 -2.631 1.00 92.88 274 ALA A C 1
ATOM 2024 O O . ALA A 1 274 ? 17.259 -7.807 -3.529 1.00 92.88 274 ALA A O 1
ATOM 2025 N N . LEU A 1 275 ? 15.759 -6.353 -2.687 1.00 94.00 275 LEU A N 1
ATOM 2026 C CA . LEU A 1 275 ? 15.855 -5.415 -3.801 1.00 94.00 275 LEU A CA 1
ATOM 2027 C C . LEU A 1 275 ? 17.239 -4.774 -3.885 1.00 94.00 275 LEU A C 1
ATOM 2029 O O . LEU A 1 275 ? 17.813 -4.675 -4.971 1.00 94.00 275 LEU A O 1
ATOM 2033 N N . PHE A 1 276 ? 17.776 -4.339 -2.747 1.00 90.38 276 PHE A N 1
ATOM 2034 C CA . PHE A 1 276 ? 19.104 -3.748 -2.686 1.00 90.38 276 PHE A CA 1
ATOM 2035 C C . PHE A 1 276 ? 20.171 -4.748 -3.138 1.00 90.38 276 PHE A C 1
ATOM 2037 O O . PHE A 1 276 ? 20.968 -4.424 -4.016 1.00 90.38 276 PHE A O 1
ATOM 2044 N N . SER A 1 277 ? 20.124 -5.979 -2.624 1.00 89.44 277 SER A N 1
ATOM 2045 C CA . SER A 1 277 ? 21.013 -7.069 -3.039 1.00 89.44 277 SER A CA 1
ATOM 2046 C C . SER A 1 277 ? 20.917 -7.326 -4.543 1.00 89.44 277 SER A C 1
ATOM 2048 O O . SER A 1 277 ? 21.933 -7.308 -5.234 1.00 89.44 277 SER A O 1
ATOM 2050 N N . SER A 1 278 ? 19.696 -7.450 -5.075 1.00 90.19 278 SER A N 1
ATOM 2051 C CA . SER A 1 278 ? 19.463 -7.659 -6.511 1.00 90.19 278 SER A CA 1
ATOM 2052 C C . SER A 1 278 ? 20.044 -6.522 -7.354 1.00 90.19 278 SER A C 1
ATOM 2054 O O . SER A 1 278 ? 20.643 -6.771 -8.392 1.00 90.19 278 SER A O 1
ATOM 2056 N N . CYS A 1 279 ? 19.931 -5.275 -6.891 1.00 87.50 279 CYS A N 1
ATOM 2057 C CA . CYS A 1 279 ? 20.494 -4.105 -7.558 1.00 87.50 279 CYS A CA 1
ATOM 2058 C C . CYS A 1 279 ? 22.038 -4.091 -7.510 1.00 87.50 279 CYS A C 1
ATOM 2060 O O . CYS A 1 279 ? 22.689 -3.822 -8.521 1.00 87.50 279 CYS A O 1
ATOM 2062 N N . VAL A 1 280 ? 22.651 -4.372 -6.355 1.00 84.69 280 VAL A N 1
ATOM 2063 C CA . VAL A 1 280 ? 24.110 -4.264 -6.149 1.00 84.69 280 VAL A CA 1
ATOM 2064 C C . VAL A 1 280 ? 24.885 -5.421 -6.777 1.00 84.69 280 VAL A C 1
ATOM 2066 O O . VAL A 1 280 ? 25.955 -5.193 -7.343 1.00 84.69 280 VAL A O 1
ATOM 2069 N N . SER A 1 281 ? 24.342 -6.640 -6.757 1.00 78.31 281 SER A N 1
ATOM 2070 C CA . SER A 1 281 ? 24.967 -7.819 -7.375 1.00 78.31 281 SER A CA 1
ATOM 2071 C C . SER A 1 281 ? 25.190 -7.679 -8.892 1.00 78.31 281 SER A C 1
ATOM 2073 O O . SER A 1 281 ? 25.890 -8.492 -9.485 1.00 78.31 281 SER A O 1
ATOM 2075 N N . MET A 1 282 ? 24.669 -6.620 -9.524 1.00 66.44 282 MET A N 1
ATOM 2076 C CA . MET A 1 282 ? 24.801 -6.339 -10.958 1.00 66.44 282 MET A CA 1
ATOM 2077 C C . MET A 1 282 ? 26.043 -5.573 -11.388 1.00 66.44 282 MET A C 1
ATOM 2079 O O . MET A 1 282 ? 26.118 -5.155 -12.541 1.00 66.44 282 MET A O 1
ATOM 2083 N N . ASN A 1 283 ? 27.055 -5.419 -10.540 1.00 59.44 283 ASN A N 1
ATOM 2084 C CA . ASN A 1 283 ? 28.340 -4.880 -11.000 1.00 59.44 283 ASN A CA 1
ATOM 2085 C C . ASN A 1 283 ? 29.091 -5.820 -11.988 1.00 59.44 283 ASN A C 1
ATOM 2087 O O . ASN A 1 283 ? 30.268 -5.596 -12.251 1.00 59.44 283 ASN A O 1
ATOM 2091 N N . GLY A 1 284 ? 28.422 -6.833 -12.572 1.00 57.28 284 GLY A N 1
ATOM 2092 C CA . GLY A 1 284 ? 28.960 -7.698 -13.630 1.00 57.28 284 GLY A CA 1
ATOM 2093 C C . GLY A 1 284 ? 27.965 -8.588 -14.410 1.00 57.28 284 GLY A C 1
ATOM 2094 O O . GLY A 1 284 ? 28.430 -9.408 -15.196 1.00 57.28 284 GLY A O 1
ATOM 2095 N N . GLY A 1 285 ? 26.635 -8.472 -14.240 1.00 59.84 285 GLY A N 1
ATOM 2096 C CA . GLY A 1 285 ? 25.657 -9.304 -14.973 1.00 59.84 285 GLY A CA 1
ATOM 2097 C C . GLY A 1 285 ? 24.201 -8.804 -14.919 1.00 59.84 285 GLY A C 1
ATOM 2098 O O . GLY A 1 285 ? 23.794 -8.179 -13.942 1.00 59.84 285 GLY A O 1
ATOM 2099 N N . GLU A 1 286 ? 23.420 -9.079 -15.973 1.00 72.75 286 GLU A N 1
ATOM 2100 C CA . GLU A 1 286 ? 21.996 -8.714 -16.108 1.00 72.75 286 GLU A CA 1
ATOM 2101 C C . GLU A 1 286 ? 21.083 -9.707 -15.362 1.00 72.75 286 GLU A C 1
ATOM 2103 O O . GLU A 1 286 ? 20.529 -10.632 -15.956 1.00 72.75 286 GLU A O 1
ATOM 2108 N N . MET A 1 287 ? 20.906 -9.550 -14.047 1.00 81.88 287 MET A N 1
ATOM 2109 C CA . MET A 1 287 ? 20.012 -10.433 -13.282 1.00 81.88 287 MET A CA 1
ATOM 2110 C C . MET A 1 287 ? 18.622 -9.817 -13.094 1.00 81.88 287 MET A C 1
ATOM 2112 O O . MET A 1 287 ? 18.381 -9.053 -12.171 1.00 81.88 287 MET A O 1
ATOM 2116 N N . THR A 1 288 ? 17.663 -10.176 -13.938 1.00 92.69 288 THR A N 1
ATOM 2117 C CA . THR A 1 288 ? 16.273 -9.725 -13.764 1.00 92.69 288 THR A CA 1
ATOM 2118 C C . THR A 1 288 ? 15.518 -10.606 -12.762 1.00 92.69 288 THR A C 1
ATOM 2120 O O . THR A 1 288 ? 15.545 -11.831 -12.854 1.00 92.69 288 THR A O 1
ATOM 2123 N N . VAL A 1 289 ? 14.813 -9.975 -11.820 1.00 95.00 289 VAL A N 1
ATOM 2124 C CA . VAL A 1 289 ? 13.932 -10.603 -10.828 1.00 95.00 289 VAL A CA 1
ATOM 2125 C C . VAL A 1 289 ? 12.491 -10.178 -11.113 1.00 95.00 289 VAL A C 1
ATOM 2127 O O . VAL A 1 289 ? 12.047 -9.102 -10.710 1.00 95.00 289 VAL A O 1
ATOM 2130 N N . LEU A 1 290 ? 11.756 -11.029 -11.826 1.00 95.19 290 LEU A N 1
ATOM 2131 C CA . LEU A 1 290 ? 10.344 -10.838 -12.160 1.00 95.19 290 LEU A CA 1
ATOM 2132 C C . LEU A 1 290 ? 9.561 -12.088 -11.723 1.00 95.19 290 LEU A C 1
ATOM 2134 O O . LEU A 1 290 ? 9.513 -13.057 -12.482 1.00 95.19 290 LEU A O 1
ATOM 2138 N N . PRO A 1 291 ? 8.989 -12.119 -10.501 1.00 93.81 291 PRO A N 1
ATOM 2139 C CA . PRO A 1 291 ? 8.254 -13.279 -10.006 1.00 93.81 291 PRO A CA 1
ATOM 2140 C C . PRO A 1 291 ? 7.056 -13.581 -10.915 1.00 93.81 291 PRO A C 1
ATOM 2142 O O . PRO A 1 291 ? 6.164 -12.747 -11.096 1.00 93.81 291 PRO A O 1
ATOM 2145 N N . GLY A 1 292 ? 7.058 -14.785 -11.489 1.00 91.00 292 GLY A N 1
ATOM 2146 C CA . GLY A 1 292 ? 6.099 -15.225 -12.496 1.00 91.00 292 GLY A CA 1
ATOM 2147 C C . GLY A 1 292 ? 4.819 -15.828 -11.919 1.00 91.00 292 GLY A C 1
ATOM 2148 O O . GLY A 1 292 ? 4.557 -15.812 -10.714 1.00 91.00 292 GLY A O 1
ATOM 2149 N N . GLU A 1 293 ? 3.999 -16.394 -12.804 1.00 84.38 293 GLU A N 1
ATOM 2150 C CA . GLU A 1 293 ? 2.856 -17.222 -12.417 1.00 84.38 293 GLU A CA 1
ATOM 2151 C C . GLU A 1 293 ? 3.345 -18.470 -11.669 1.00 84.38 293 GLU A C 1
ATOM 2153 O O . GLU A 1 293 ? 4.112 -19.261 -12.204 1.00 84.38 293 GLU A O 1
ATOM 2158 N N . GLY A 1 294 ? 2.946 -18.613 -10.404 1.00 88.75 294 GLY A N 1
ATOM 2159 C CA . GLY A 1 294 ? 3.400 -19.695 -9.522 1.00 88.75 294 GLY A CA 1
ATOM 2160 C C . GLY A 1 294 ? 4.454 -19.289 -8.488 1.00 88.75 294 GLY A C 1
ATOM 2161 O O . GLY A 1 294 ? 4.576 -19.977 -7.481 1.00 88.75 294 GLY A O 1
ATOM 2162 N N . SER A 1 295 ? 5.130 -18.146 -8.657 1.00 93.50 295 SER A N 1
ATOM 2163 C CA . SER A 1 295 ? 6.063 -17.602 -7.649 1.00 93.50 295 SER A CA 1
ATOM 2164 C C . SER A 1 295 ? 5.357 -16.902 -6.487 1.00 93.50 295 SER A C 1
ATOM 2166 O O . SER A 1 295 ? 6.014 -16.428 -5.565 1.00 93.50 295 SER A O 1
ATOM 2168 N N . TRP A 1 296 ? 4.030 -16.792 -6.540 1.00 91.31 296 TRP A N 1
ATOM 2169 C CA . TRP A 1 296 ? 3.209 -16.109 -5.548 1.00 91.31 296 TRP A CA 1
ATOM 2170 C C . TRP A 1 296 ? 2.412 -17.116 -4.732 1.00 91.31 296 TRP A C 1
ATOM 2172 O O . TRP A 1 296 ? 1.863 -18.074 -5.273 1.00 91.31 296 TRP A O 1
ATOM 2182 N N . GLU A 1 297 ? 2.285 -16.853 -3.439 1.00 89.44 297 GLU A N 1
ATOM 2183 C CA . GLU A 1 297 ? 1.455 -17.643 -2.535 1.00 89.44 297 GLU A CA 1
ATOM 2184 C C . GLU A 1 297 ? 0.654 -16.748 -1.596 1.00 89.44 297 GLU A C 1
ATOM 2186 O O . GLU A 1 297 ? 0.908 -15.546 -1.491 1.00 89.44 297 GLU A O 1
ATOM 2191 N N . LEU A 1 298 ? -0.306 -17.340 -0.886 1.00 85.00 298 LEU A N 1
ATOM 2192 C CA . LEU A 1 298 ? -0.979 -16.669 0.219 1.00 85.00 298 LEU A CA 1
ATOM 2193 C C . LEU A 1 298 ? 0.026 -16.417 1.346 1.00 85.00 298 LEU A C 1
ATOM 2195 O O . LEU A 1 298 ? 0.742 -17.318 1.777 1.00 85.00 298 LEU A O 1
ATOM 2199 N N . ALA A 1 299 ? 0.080 -15.179 1.824 1.00 79.81 299 ALA A N 1
ATOM 2200 C CA . ALA A 1 299 ? 1.002 -14.795 2.874 1.00 79.81 299 ALA A CA 1
ATOM 2201 C C . ALA A 1 299 ? 0.567 -15.419 4.205 1.00 79.81 299 ALA A C 1
ATOM 2203 O O . ALA A 1 299 ? -0.446 -15.035 4.777 1.00 79.81 299 ALA A O 1
ATOM 2204 N N . VAL A 1 300 ? 1.363 -16.350 4.726 1.00 75.25 300 VAL A N 1
ATOM 2205 C CA . VAL A 1 300 ? 1.185 -16.878 6.083 1.00 75.25 300 VAL A CA 1
ATOM 2206 C C . VAL A 1 300 ? 2.132 -16.112 7.008 1.00 75.25 300 VAL A C 1
ATOM 2208 O O . VAL A 1 300 ? 3.350 -16.155 6.787 1.00 75.25 300 VAL A O 1
ATOM 2211 N N . PRO A 1 301 ? 1.635 -15.372 8.014 1.00 68.75 301 PRO A N 1
ATOM 2212 C CA . PRO A 1 301 ? 2.517 -14.722 8.965 1.00 68.75 301 PRO A CA 1
ATOM 2213 C C . PRO A 1 301 ? 3.239 -15.792 9.797 1.00 68.75 301 PRO A C 1
ATOM 2215 O O . PRO A 1 301 ? 2.630 -16.797 10.174 1.00 68.75 301 PRO A O 1
ATOM 2218 N N . PRO A 1 302 ? 4.536 -15.597 10.083 1.00 64.81 302 PRO A N 1
ATOM 2219 C CA . PRO A 1 302 ? 5.288 -16.524 10.916 1.00 64.81 302 PRO A CA 1
ATOM 2220 C C . PRO A 1 302 ? 4.624 -16.713 12.291 1.00 64.81 302 PRO A C 1
ATOM 2222 O O . PRO A 1 302 ? 4.028 -15.766 12.818 1.00 64.81 302 PRO A O 1
ATOM 2225 N N . PRO A 1 303 ? 4.761 -17.889 12.927 1.00 62.03 303 PRO A N 1
ATOM 2226 C CA . PRO A 1 303 ? 4.352 -18.071 14.315 1.00 62.03 303 PRO A CA 1
ATOM 2227 C C . PRO A 1 303 ? 4.972 -16.987 15.205 1.00 62.03 303 PRO A C 1
ATOM 2229 O O . PRO A 1 303 ? 6.186 -16.802 15.217 1.00 62.03 303 PRO A O 1
ATOM 2232 N N . GLY A 1 304 ? 4.137 -16.233 15.922 1.00 57.34 304 GLY A N 1
ATOM 2233 C CA . GLY A 1 304 ? 4.600 -15.153 16.799 1.00 57.34 304 GLY A CA 1
ATOM 2234 C C . GLY A 1 304 ? 5.033 -13.862 16.094 1.00 57.34 304 GLY A C 1
ATOM 2235 O O . GLY A 1 304 ? 5.401 -12.915 16.788 1.00 57.34 304 GLY A O 1
ATOM 2236 N N . ALA A 1 305 ? 4.950 -13.772 14.759 1.00 57.16 305 ALA A N 1
ATOM 2237 C CA . ALA A 1 305 ? 5.131 -12.509 14.049 1.00 57.16 305 ALA A CA 1
ATOM 2238 C C . ALA A 1 305 ? 3.977 -11.562 14.387 1.00 57.16 305 ALA A C 1
ATOM 2240 O O . ALA A 1 305 ? 2.885 -11.625 13.821 1.00 57.16 305 ALA A O 1
ATOM 2241 N N . PHE A 1 306 ? 4.231 -10.696 15.361 1.00 55.31 306 PHE A N 1
ATOM 2242 C CA . PHE A 1 306 ? 3.350 -9.603 15.708 1.00 55.31 306 PHE A CA 1
ATOM 2243 C C . PHE A 1 306 ? 3.631 -8.448 14.760 1.00 55.31 306 PHE A C 1
ATOM 2245 O O . PHE A 1 306 ? 4.630 -7.743 14.897 1.00 55.31 306 PHE A O 1
ATOM 2252 N N . ASP A 1 307 ? 2.735 -8.249 13.804 1.00 58.22 307 ASP A N 1
ATOM 2253 C CA . ASP A 1 307 ? 2.714 -7.015 13.050 1.00 58.22 307 ASP A CA 1
ATOM 2254 C C . ASP A 1 307 ? 1.326 -6.398 13.116 1.00 58.22 307 ASP A C 1
ATOM 2256 O O . ASP A 1 307 ? 0.336 -7.030 12.757 1.00 58.22 307 ASP A O 1
ATOM 2260 N N . LEU A 1 308 ? 1.246 -5.144 13.558 1.00 53.38 308 LEU A N 1
ATOM 2261 C CA . LEU A 1 308 ? 0.001 -4.371 13.552 1.00 53.38 308 LEU A CA 1
ATOM 2262 C C . LEU A 1 308 ? -0.585 -4.247 12.128 1.00 53.38 308 LEU A C 1
ATOM 2264 O O . LEU A 1 308 ? -1.781 -4.006 11.974 1.00 53.38 308 LEU A O 1
ATOM 2268 N N . CYS A 1 309 ? 0.241 -4.445 11.093 1.00 50.53 309 CYS A N 1
ATOM 2269 C CA . CYS A 1 309 ? -0.138 -4.516 9.683 1.00 50.53 309 CYS A CA 1
ATOM 2270 C C . CYS A 1 309 ? -0.469 -5.946 9.203 1.00 50.53 309 CYS A C 1
ATOM 2272 O O . CYS A 1 309 ? -0.969 -6.113 8.086 1.00 50.53 309 CYS A O 1
ATOM 2274 N N . ALA A 1 310 ? -0.233 -6.985 10.010 1.00 54.38 310 ALA A N 1
ATOM 2275 C CA . ALA A 1 310 ? -0.725 -8.346 9.786 1.00 54.38 310 ALA A CA 1
ATOM 2276 C C . ALA A 1 310 ? -2.166 -8.451 10.306 1.00 54.38 310 ALA A C 1
ATOM 2278 O O . ALA A 1 310 ? -2.465 -9.112 11.304 1.00 54.38 310 ALA A O 1
ATOM 2279 N N . LEU A 1 311 ? -3.073 -7.728 9.642 1.00 57.34 311 LEU A N 1
ATOM 2280 C CA . LEU A 1 311 ? -4.504 -7.764 9.921 1.00 57.34 311 LEU A CA 1
ATOM 2281 C C . LEU A 1 311 ? -5.076 -9.105 9.447 1.00 57.34 311 LEU A C 1
ATOM 2283 O O . LEU A 1 311 ? -5.704 -9.196 8.395 1.00 57.34 311 LEU A O 1
ATOM 2287 N N . ASP A 1 312 ? -4.871 -10.097 10.310 1.00 56.28 312 ASP A N 1
ATOM 2288 C CA . ASP A 1 312 ? -5.495 -11.416 10.352 1.00 56.28 312 ASP A CA 1
ATOM 2289 C C . ASP A 1 312 ? -4.804 -12.564 9.585 1.00 56.28 312 ASP A C 1
ATOM 2291 O O . ASP A 1 312 ? -4.384 -12.433 8.439 1.00 56.28 312 ASP A O 1
ATOM 2295 N N . LEU A 1 313 ? -4.717 -13.703 10.280 1.00 50.28 313 LEU A N 1
ATOM 2296 C CA . LEU A 1 313 ? -4.187 -15.007 9.863 1.00 50.28 313 LEU A CA 1
ATOM 2297 C C . LEU A 1 313 ? -5.258 -15.839 9.145 1.00 50.28 313 LEU A C 1
ATOM 2299 O O . LEU A 1 313 ? -4.953 -16.611 8.240 1.00 50.28 313 LEU A O 1
ATOM 2303 N N . GLU A 1 314 ? -6.519 -15.665 9.545 1.00 50.75 314 GLU A N 1
ATOM 2304 C CA . GLU A 1 314 ? -7.640 -16.523 9.141 1.00 50.75 314 GLU A CA 1
ATOM 2305 C C . GLU A 1 314 ? -8.403 -15.960 7.930 1.00 50.75 314 GLU A C 1
ATOM 2307 O O . GLU A 1 314 ? -9.217 -16.634 7.302 1.00 50.75 314 GLU A O 1
ATOM 2312 N N . CYS A 1 315 ? -8.072 -14.734 7.518 1.00 48.84 315 CYS A N 1
ATOM 2313 C CA . CYS A 1 315 ? -8.723 -14.032 6.415 1.00 48.84 315 CYS A CA 1
ATOM 2314 C C . CYS A 1 315 ? -8.106 -14.306 5.030 1.00 48.84 315 CYS A C 1
ATOM 2316 O O . CYS A 1 315 ? -8.453 -13.644 4.050 1.00 48.84 315 CYS A O 1
ATOM 2318 N N . LEU A 1 316 ? -7.218 -15.295 4.892 1.00 49.47 316 LEU A N 1
ATOM 2319 C CA . LEU A 1 316 ? -6.632 -15.648 3.591 1.00 49.47 316 LEU A CA 1
ATOM 2320 C C . LEU A 1 316 ? -7.681 -16.140 2.574 1.00 49.47 316 LEU A C 1
ATOM 2322 O O . LEU A 1 316 ? -7.429 -16.084 1.369 1.00 49.47 316 LEU A O 1
ATOM 2326 N N . GLY A 1 317 ? -8.877 -16.534 3.032 1.00 44.50 317 GLY A N 1
ATOM 2327 C CA . GLY A 1 317 ? -10.016 -16.928 2.194 1.00 44.50 317 GLY A CA 1
ATOM 2328 C C . GLY A 1 317 ? -10.885 -15.779 1.663 1.00 44.50 317 GLY A C 1
ATOM 2329 O O . GLY A 1 317 ? -11.594 -15.961 0.678 1.00 44.50 317 GLY A O 1
ATOM 2330 N N . VAL A 1 318 ? -10.819 -14.577 2.242 1.00 47.19 318 VAL A N 1
ATOM 2331 C CA . VAL A 1 318 ? -11.657 -13.442 1.817 1.00 47.19 318 VAL A CA 1
ATOM 2332 C C . VAL A 1 318 ? -10.944 -12.611 0.750 1.00 47.19 318 VAL A C 1
ATOM 2334 O O . VAL A 1 318 ? -10.480 -11.492 0.963 1.00 47.19 318 VAL A O 1
ATOM 2337 N N . GLY A 1 319 ? -10.862 -13.184 -0.454 1.00 50.53 319 GLY A N 1
ATOM 2338 C CA . GLY A 1 319 ? -10.834 -12.373 -1.671 1.00 50.53 319 GLY A CA 1
ATOM 2339 C C . GLY A 1 319 ? -12.141 -11.589 -1.766 1.00 50.53 319 GLY A C 1
ATOM 2340 O O . GLY A 1 319 ? -13.164 -12.034 -1.243 1.00 50.53 319 GLY A O 1
ATOM 2341 N N . ARG A 1 320 ? -12.144 -10.408 -2.391 1.00 60.06 320 ARG A N 1
ATOM 2342 C CA . ARG A 1 320 ? -13.359 -9.577 -2.409 1.00 60.06 320 ARG A CA 1
ATOM 2343 C C . ARG A 1 320 ? -14.491 -10.330 -3.087 1.00 60.06 320 ARG A C 1
ATOM 2345 O O . ARG A 1 320 ? -14.287 -10.892 -4.158 1.00 60.06 320 ARG A O 1
ATOM 2352 N N . ALA A 1 321 ? -15.677 -10.306 -2.485 1.00 48.12 321 ALA A N 1
ATOM 2353 C CA . ALA A 1 321 ? -16.848 -10.983 -3.027 1.00 48.12 321 ALA A CA 1
ATOM 2354 C C . ALA A 1 321 ? -17.068 -10.570 -4.497 1.00 48.12 321 ALA A C 1
ATOM 2356 O O . ALA A 1 321 ? -17.262 -9.387 -4.790 1.00 48.12 321 ALA A O 1
ATOM 2357 N N . GLY A 1 322 ? -16.992 -11.543 -5.412 1.00 54.06 322 GLY A N 1
ATOM 2358 C CA . GLY A 1 322 ? -17.141 -11.340 -6.857 1.00 54.06 322 GLY A CA 1
ATOM 2359 C C . GLY A 1 322 ? -15.861 -10.997 -7.634 1.00 54.06 322 GLY A C 1
ATOM 2360 O O . GLY A 1 322 ? -15.961 -10.684 -8.819 1.00 54.06 322 GLY A O 1
ATOM 2361 N N . GLN A 1 323 ? -14.672 -11.029 -7.020 1.00 62.31 323 GLN A N 1
ATOM 2362 C CA . GLN A 1 323 ? -13.419 -11.024 -7.784 1.00 62.31 323 GLN A CA 1
ATOM 2363 C C . GLN A 1 323 ? -13.152 -12.416 -8.380 1.00 62.31 323 GLN A C 1
ATOM 2365 O O . GLN A 1 323 ? -13.422 -13.405 -7.704 1.00 62.31 323 GLN A O 1
ATOM 2370 N N . PRO A 1 324 ? -12.643 -12.506 -9.623 1.00 58.44 324 PRO A N 1
ATOM 2371 C CA . PRO A 1 324 ? -12.216 -13.778 -10.196 1.00 58.44 324 PRO A CA 1
ATOM 2372 C C . PRO A 1 324 ? -11.168 -14.470 -9.318 1.00 58.44 324 PRO A C 1
ATOM 2374 O O . PRO A 1 324 ? -10.265 -13.810 -8.800 1.00 58.44 324 PRO A O 1
ATOM 2377 N N . ASP A 1 325 ? -11.229 -15.798 -9.233 1.00 70.12 325 ASP A N 1
ATOM 2378 C CA . ASP A 1 325 ? -10.238 -16.629 -8.531 1.00 70.12 325 ASP A CA 1
ATOM 2379 C C . ASP A 1 325 ? -8.928 -16.796 -9.331 1.00 70.12 325 ASP A C 1
ATOM 2381 O O . ASP A 1 325 ? -8.177 -17.747 -9.143 1.00 70.12 325 ASP A O 1
ATOM 2385 N N . ASP A 1 326 ? -8.620 -15.853 -10.228 1.00 77.62 326 ASP A N 1
ATOM 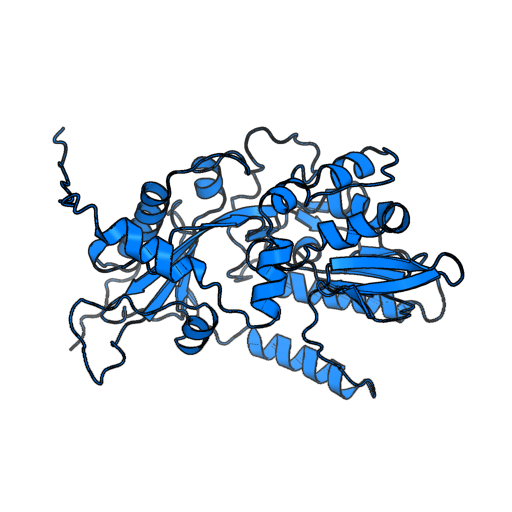2386 C CA . ASP A 1 326 ? -7.436 -15.883 -11.098 1.00 77.62 326 ASP A CA 1
ATOM 2387 C C . ASP A 1 326 ? -6.148 -15.407 -10.400 1.00 77.62 326 ASP A C 1
ATOM 2389 O O . ASP A 1 326 ? -5.081 -15.333 -11.013 1.00 77.62 326 ASP A O 1
ATOM 2393 N N . GLY A 1 327 ? -6.233 -15.067 -9.111 1.00 78.75 327 GLY A N 1
ATOM 2394 C CA . GLY A 1 327 ? -5.086 -14.629 -8.318 1.00 78.75 327 GLY A CA 1
ATOM 2395 C C . GLY A 1 327 ? -4.585 -13.219 -8.652 1.00 78.75 327 GLY A C 1
ATOM 2396 O O . GLY A 1 327 ? -3.510 -12.844 -8.186 1.00 78.75 327 GLY A O 1
ATOM 2397 N N . LEU A 1 328 ? -5.334 -12.416 -9.421 1.00 83.81 328 LEU A N 1
ATOM 2398 C CA . LEU A 1 328 ? -4.915 -11.072 -9.842 1.00 83.81 328 LEU A CA 1
ATOM 2399 C C . LEU A 1 328 ? -5.531 -9.946 -8.984 1.00 83.81 328 LEU A C 1
ATOM 2401 O O . LEU A 1 328 ? -6.629 -10.066 -8.436 1.00 83.81 328 LEU A O 1
ATOM 2405 N N . ASP A 1 329 ? -4.839 -8.807 -8.874 1.00 81.19 329 ASP A N 1
ATOM 2406 C CA . ASP A 1 329 ? -5.329 -7.574 -8.250 1.00 81.19 329 ASP A CA 1
ATOM 2407 C C . ASP A 1 329 ? -6.212 -6.790 -9.227 1.00 81.19 329 ASP A C 1
ATOM 2409 O O . ASP A 1 329 ? -5.801 -5.824 -9.876 1.00 81.19 329 ASP A O 1
ATOM 2413 N N . HIS A 1 330 ? -7.494 -7.144 -9.260 1.00 77.50 330 HIS A N 1
ATOM 2414 C CA . HIS A 1 330 ? -8.505 -6.440 -10.059 1.00 77.50 330 HIS A CA 1
ATOM 2415 C C . HIS A 1 330 ? -8.771 -4.987 -9.621 1.00 77.50 330 HIS A C 1
ATOM 2417 O O . HIS A 1 330 ? -9.640 -4.324 -10.186 1.00 77.50 330 HIS A O 1
ATOM 2423 N N . THR A 1 331 ? -8.045 -4.435 -8.637 1.00 78.44 331 THR A N 1
ATOM 2424 C CA . THR A 1 331 ? -8.017 -2.970 -8.441 1.00 78.44 331 THR A CA 1
ATOM 2425 C C . THR A 1 331 ? -7.107 -2.228 -9.380 1.00 78.44 331 THR A C 1
ATOM 2427 O O . THR A 1 331 ? -7.157 -0.996 -9.406 1.00 78.44 331 THR A O 1
ATOM 2430 N N . TRP A 1 332 ? -6.288 -2.955 -10.129 1.00 85.38 332 TRP A N 1
ATOM 2431 C CA . TRP A 1 332 ? -5.365 -2.398 -11.088 1.00 85.38 332 TRP A CA 1
ATOM 2432 C C . TRP A 1 332 ? -5.642 -2.970 -12.483 1.00 85.38 332 TRP A C 1
ATOM 2434 O O . TRP A 1 332 ? -4.977 -3.908 -12.917 1.00 85.38 332 TRP A O 1
ATOM 2444 N N . PRO A 1 333 ? -6.632 -2.419 -13.213 1.00 87.38 333 PRO A N 1
ATOM 2445 C CA . PRO A 1 333 ? -7.067 -2.983 -14.493 1.00 87.38 333 PRO A CA 1
ATOM 2446 C C . PRO A 1 333 ? -5.951 -3.117 -15.539 1.00 87.38 333 PRO A C 1
ATOM 2448 O O . PRO A 1 333 ? -5.960 -4.068 -16.322 1.00 87.38 333 PRO A O 1
ATOM 2451 N N . ALA A 1 334 ? -4.989 -2.186 -15.545 1.00 90.94 334 ALA A N 1
ATOM 2452 C CA . ALA A 1 334 ? -3.824 -2.244 -16.422 1.00 90.94 334 ALA A CA 1
ATOM 2453 C C . ALA A 1 334 ? -2.942 -3.458 -16.105 1.00 90.94 334 ALA A C 1
ATOM 2455 O O . ALA A 1 334 ? -2.662 -4.243 -17.005 1.00 90.94 334 ALA A O 1
ATOM 2456 N N . ALA A 1 335 ? -2.605 -3.679 -14.829 1.00 91.31 335 ALA A N 1
ATOM 2457 C CA . ALA A 1 335 ? -1.831 -4.842 -14.403 1.00 91.31 335 ALA A CA 1
ATOM 2458 C C . ALA A 1 335 ? -2.528 -6.165 -14.728 1.00 91.31 335 ALA A C 1
ATOM 2460 O O . ALA A 1 335 ? -1.895 -7.066 -15.267 1.00 91.31 335 ALA A O 1
ATOM 2461 N N . VAL A 1 336 ? -3.844 -6.262 -14.506 1.00 90.31 336 VAL A N 1
ATOM 2462 C CA . VAL A 1 336 ? -4.625 -7.445 -14.910 1.00 90.31 336 VAL A CA 1
ATOM 2463 C C . VAL A 1 336 ? -4.571 -7.672 -16.421 1.00 90.31 336 VAL A C 1
ATOM 2465 O O . VAL A 1 336 ? -4.431 -8.804 -16.874 1.00 90.31 336 VAL A O 1
ATOM 2468 N N . SER A 1 337 ? -4.687 -6.608 -17.218 1.00 93.81 337 SER A N 1
ATOM 2469 C CA . SER A 1 337 ? -4.631 -6.712 -18.680 1.00 93.81 337 SER A CA 1
ATOM 2470 C C . SER A 1 337 ? -3.256 -7.179 -19.156 1.00 93.81 337 SER A C 1
ATOM 2472 O O . SER A 1 337 ? -3.183 -8.089 -19.979 1.00 93.81 337 SER A O 1
ATOM 2474 N N . ILE A 1 338 ? -2.190 -6.612 -18.591 1.00 95.31 338 ILE A N 1
ATOM 2475 C CA . ILE A 1 338 ? -0.802 -6.973 -18.888 1.00 95.31 338 ILE A CA 1
ATOM 2476 C C . ILE A 1 338 ? -0.513 -8.421 -18.483 1.00 95.31 338 ILE A C 1
ATOM 2478 O O . ILE A 1 338 ? 0.005 -9.184 -19.291 1.00 95.31 338 ILE A O 1
ATOM 2482 N N . ALA A 1 339 ? -0.912 -8.838 -17.277 1.00 92.81 339 ALA A N 1
ATOM 2483 C CA . ALA A 1 339 ? -0.729 -10.211 -16.801 1.00 92.81 339 ALA A CA 1
ATOM 2484 C C . ALA A 1 339 ? -1.473 -11.249 -17.658 1.00 92.81 339 ALA A C 1
ATOM 2486 O O . ALA A 1 339 ? -1.075 -12.406 -17.713 1.00 92.81 339 ALA A O 1
ATOM 2487 N N . ARG A 1 340 ? -2.532 -10.833 -18.362 1.00 93.69 340 ARG A N 1
ATOM 2488 C CA . ARG A 1 340 ? -3.258 -11.650 -19.349 1.00 93.69 340 ARG A CA 1
ATOM 2489 C C . ARG A 1 340 ? -2.655 -11.579 -20.761 1.00 93.69 340 ARG A C 1
ATOM 2491 O O . ARG A 1 340 ? -3.319 -11.963 -21.720 1.00 93.69 340 ARG A O 1
ATOM 2498 N N . GLY A 1 341 ? -1.440 -11.051 -20.903 1.00 95.00 341 GLY A N 1
ATOM 2499 C CA . GLY A 1 341 ? -0.708 -10.977 -22.168 1.00 95.00 341 GLY A CA 1
ATOM 2500 C C . GLY A 1 341 ? -1.159 -9.863 -23.114 1.00 95.00 341 GLY A C 1
ATOM 2501 O O . GLY A 1 341 ? -0.809 -9.895 -24.291 1.00 95.00 341 GLY A O 1
ATOM 2502 N N . LYS A 1 342 ? -1.948 -8.880 -22.653 1.00 96.38 342 LYS A N 1
ATOM 2503 C CA . LYS A 1 342 ? -2.328 -7.738 -23.500 1.00 96.38 342 LYS A CA 1
ATOM 2504 C C . LYS A 1 342 ? -1.205 -6.705 -23.552 1.00 96.38 342 LYS A C 1
ATOM 2506 O O . LYS A 1 342 ? -0.668 -6.330 -22.512 1.00 96.38 342 LYS A O 1
ATOM 2511 N N . ASP A 1 343 ? -0.934 -6.185 -24.749 1.00 95.00 343 ASP A N 1
ATOM 2512 C CA . ASP A 1 343 ? -0.117 -4.981 -24.938 1.00 95.00 343 ASP A CA 1
ATOM 2513 C C . ASP A 1 343 ? -0.891 -3.756 -24.425 1.00 95.00 343 ASP A C 1
ATOM 2515 O O . ASP A 1 343 ? -1.944 -3.397 -24.964 1.00 95.00 343 ASP A O 1
ATOM 2519 N N . VAL A 1 344 ? -0.400 -3.138 -23.348 1.00 95.44 344 VAL A N 1
ATOM 2520 C CA . VAL A 1 344 ? -1.000 -1.943 -22.742 1.00 95.44 344 VAL A CA 1
ATOM 2521 C C . VAL A 1 344 ? -0.021 -0.788 -22.876 1.00 95.44 344 VAL A C 1
ATOM 2523 O O . VAL A 1 344 ? 0.883 -0.610 -22.066 1.00 95.44 344 VAL A O 1
ATOM 2526 N N . ARG A 1 345 ? -0.250 0.043 -23.892 1.00 94.56 345 ARG A N 1
ATOM 2527 C CA . ARG A 1 345 ? 0.616 1.191 -24.203 1.00 94.56 345 ARG A CA 1
ATOM 2528 C C . ARG A 1 345 ? 0.399 2.399 -23.300 1.00 94.56 345 ARG A C 1
ATOM 2530 O O . ARG A 1 345 ? 1.278 3.242 -23.189 1.00 94.56 345 ARG A O 1
ATOM 2537 N N . ALA A 1 346 ? -0.779 2.503 -22.695 1.00 94.06 346 ALA A N 1
ATOM 2538 C CA . ALA A 1 346 ? -1.136 3.587 -21.795 1.00 94.06 346 ALA A CA 1
ATOM 2539 C C . ALA A 1 346 ? -2.211 3.129 -20.809 1.00 94.06 346 ALA A C 1
ATOM 2541 O O . ALA A 1 346 ? -3.092 2.333 -21.145 1.00 94.06 346 ALA A O 1
ATOM 2542 N N . ALA A 1 347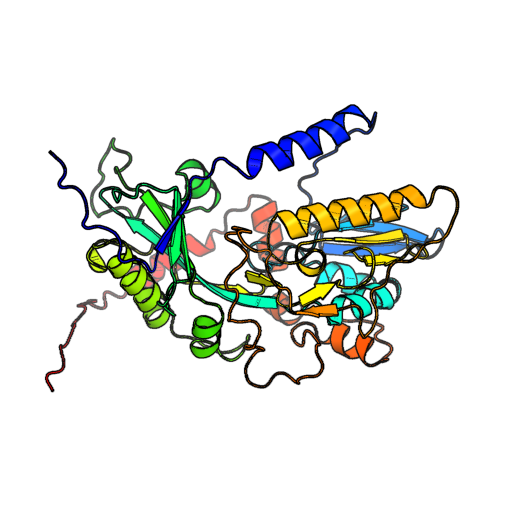 ? -2.158 3.675 -19.599 1.00 92.75 347 ALA A N 1
ATOM 2543 C CA . ALA A 1 347 ? -3.153 3.474 -18.560 1.00 92.75 347 ALA A CA 1
ATOM 2544 C C . ALA A 1 347 ? -3.241 4.713 -17.660 1.00 92.75 347 ALA A C 1
ATOM 2546 O O . ALA A 1 347 ? -2.316 5.518 -17.591 1.00 92.75 347 ALA A O 1
ATOM 2547 N N . ASP A 1 348 ? -4.376 4.868 -16.978 1.00 87.88 348 ASP A N 1
ATOM 2548 C CA . ASP A 1 348 ? -4.599 5.957 -16.028 1.00 87.88 348 ASP A CA 1
ATOM 2549 C C . ASP A 1 348 ? -5.480 5.490 -14.863 1.00 87.88 348 ASP A C 1
ATOM 2551 O O . ASP A 1 348 ? -6.687 5.746 -14.804 1.00 87.88 348 ASP A O 1
ATOM 2555 N N . SER A 1 349 ? -4.869 4.814 -13.890 1.00 80.94 349 SER A N 1
ATOM 2556 C CA . SER A 1 349 ? -5.520 4.423 -12.631 1.00 80.94 349 SER A CA 1
ATOM 2557 C C . SER A 1 349 ? -6.058 5.623 -11.843 1.00 80.94 349 SER A C 1
ATOM 2559 O O . SER A 1 349 ? -6.937 5.461 -10.981 1.00 80.94 349 SER A O 1
ATOM 2561 N N . MET A 1 350 ? -5.596 6.837 -12.169 1.00 76.62 350 MET A N 1
ATOM 2562 C CA . MET A 1 350 ? -5.970 8.074 -11.502 1.00 76.62 350 MET A CA 1
ATOM 2563 C C . MET A 1 350 ? -7.071 8.876 -12.207 1.00 76.62 350 MET A C 1
ATOM 2565 O O . MET A 1 350 ? -7.539 9.863 -11.631 1.00 76.62 350 MET A O 1
ATOM 2569 N N . ALA A 1 351 ? -7.572 8.440 -13.370 1.00 82.06 351 ALA A N 1
ATOM 2570 C CA . ALA A 1 351 ? -8.579 9.160 -14.164 1.00 82.06 351 ALA A CA 1
ATOM 2571 C C . ALA A 1 351 ? -9.775 9.645 -13.320 1.00 82.06 351 ALA A C 1
ATOM 2573 O O . ALA A 1 351 ? -10.164 10.817 -13.344 1.00 82.06 351 ALA A O 1
ATOM 2574 N N . LYS A 1 352 ? -10.309 8.764 -12.462 1.00 73.50 352 LYS A N 1
ATOM 2575 C CA . LYS A 1 352 ? -11.442 9.071 -11.568 1.00 73.50 352 LYS A CA 1
ATOM 2576 C C . LYS A 1 352 ? -11.144 10.162 -10.529 1.00 73.50 352 LYS A C 1
ATOM 2578 O O . LYS A 1 352 ? -12.077 10.788 -10.029 1.00 73.50 352 LYS A O 1
ATOM 2583 N N . TYR A 1 353 ? -9.879 10.379 -10.171 1.00 73.06 353 TYR A N 1
ATOM 2584 C CA . TYR A 1 353 ? -9.457 11.408 -9.216 1.00 73.06 353 TYR A CA 1
ATOM 2585 C C . TYR A 1 353 ? -9.169 12.751 -9.891 1.00 73.06 353 TYR A C 1
ATOM 2587 O O . TYR A 1 353 ? -9.351 13.783 -9.245 1.00 73.06 353 TYR A O 1
ATOM 2595 N N . ARG A 1 354 ? -8.796 12.764 -11.180 1.00 74.56 354 ARG A N 1
ATOM 2596 C CA . ARG A 1 354 ? -8.585 14.008 -11.944 1.00 74.56 354 ARG A CA 1
ATOM 2597 C C . ARG A 1 354 ? -9.852 14.860 -11.987 1.00 74.56 354 ARG A C 1
ATOM 2599 O O . ARG A 1 354 ? -9.793 16.041 -11.676 1.00 74.56 354 ARG A O 1
ATOM 2606 N N . SER A 1 355 ? -11.009 14.229 -12.209 1.00 75.69 355 SER A N 1
ATOM 2607 C CA . SER A 1 355 ? -12.330 14.891 -12.168 1.00 75.69 355 SER A CA 1
ATOM 2608 C C . SER A 1 355 ? -12.664 15.584 -10.836 1.00 75.69 355 SER A C 1
ATOM 2610 O O . SER A 1 355 ? -13.601 16.372 -10.760 1.00 75.69 355 SER A O 1
ATOM 2612 N N . ARG A 1 356 ? -11.922 15.279 -9.766 1.00 77.94 356 ARG A N 1
ATOM 2613 C CA . ARG A 1 356 ? -12.112 15.836 -8.422 1.00 77.94 356 ARG A CA 1
ATOM 2614 C C . ARG A 1 356 ? -11.064 16.897 -8.067 1.00 77.94 356 ARG A C 1
ATOM 2616 O O . ARG A 1 356 ? -10.966 17.246 -6.894 1.00 77.94 356 ARG A O 1
ATOM 2623 N N . ASN A 1 357 ? -10.260 17.349 -9.035 1.00 79.88 357 ASN A N 1
ATOM 2624 C CA . ASN A 1 357 ? -9.142 18.283 -8.854 1.00 79.88 357 ASN A CA 1
ATOM 2625 C C . ASN A 1 357 ? -8.198 17.885 -7.705 1.00 79.88 357 ASN A C 1
ATOM 2627 O O . ASN A 1 357 ? -7.686 18.734 -6.978 1.00 79.88 357 ASN A O 1
ATOM 2631 N N . VAL A 1 358 ? -7.972 16.578 -7.512 1.00 76.62 358 VAL A N 1
ATOM 2632 C CA . VAL A 1 358 ? -7.144 16.082 -6.397 1.00 76.62 358 VAL A CA 1
ATOM 2633 C C . VAL A 1 358 ? -5.706 16.579 -6.522 1.00 76.62 358 VAL A C 1
ATOM 2635 O O . VAL A 1 358 ? -5.179 17.086 -5.540 1.00 76.62 358 VAL A O 1
ATOM 2638 N N . LEU A 1 359 ? -5.124 16.531 -7.727 1.00 76.38 359 LEU A N 1
ATOM 2639 C CA . LEU A 1 359 ? -3.759 17.004 -7.980 1.00 76.38 359 LEU A CA 1
ATOM 2640 C C . LEU A 1 359 ? -3.602 18.498 -7.676 1.00 76.38 359 LEU A C 1
ATOM 2642 O O . LEU A 1 359 ? -2.643 18.895 -7.029 1.00 76.38 359 LEU A O 1
ATOM 2646 N N . GLU A 1 360 ? -4.562 19.325 -8.091 1.00 81.50 360 GLU A N 1
ATOM 2647 C CA . GLU A 1 360 ? -4.565 20.756 -7.777 1.00 81.50 360 GLU A CA 1
ATOM 2648 C C . GLU A 1 360 ? -4.671 20.985 -6.262 1.00 81.50 360 GLU A C 1
ATOM 2650 O O . GLU A 1 360 ? -3.906 21.754 -5.687 1.00 81.50 360 GLU A O 1
ATOM 2655 N N . ALA A 1 361 ? -5.566 20.259 -5.585 1.00 78.62 361 ALA A N 1
ATOM 2656 C CA . ALA A 1 361 ? -5.696 20.325 -4.133 1.00 78.62 361 ALA A CA 1
ATOM 2657 C C . ALA A 1 361 ? -4.443 19.820 -3.393 1.00 78.62 361 ALA A C 1
ATOM 2659 O O . ALA A 1 361 ? -4.199 20.243 -2.262 1.00 78.62 361 ALA A O 1
ATOM 2660 N N . ASP A 1 362 ? -3.683 18.894 -3.979 1.00 75.38 362 ASP A N 1
ATOM 2661 C CA . ASP A 1 362 ? -2.407 18.423 -3.438 1.00 75.38 362 ASP A CA 1
ATOM 2662 C C . ASP A 1 362 ? -1.287 19.445 -3.688 1.00 75.38 362 ASP A C 1
ATOM 2664 O O . ASP A 1 362 ? -0.547 19.738 -2.753 1.00 75.38 362 ASP A O 1
ATOM 2668 N N . ARG A 1 363 ? -1.225 20.074 -4.874 1.00 81.50 363 ARG A N 1
ATOM 2669 C CA . ARG A 1 363 ? -0.308 21.191 -5.185 1.00 81.50 363 ARG A CA 1
ATOM 2670 C C . ARG A 1 363 ? -0.486 22.349 -4.206 1.00 81.50 363 ARG A C 1
ATOM 2672 O O . ARG A 1 363 ? 0.490 22.784 -3.607 1.00 81.50 363 ARG A O 1
ATOM 2679 N N . ARG A 1 364 ? -1.728 22.794 -3.973 1.00 81.44 364 ARG A N 1
ATOM 2680 C CA . ARG A 1 364 ? -2.025 23.866 -3.002 1.00 81.44 364 ARG A CA 1
ATOM 2681 C C . ARG A 1 364 ? -1.566 23.500 -1.591 1.00 81.44 364 ARG A C 1
ATOM 2683 O O . ARG A 1 364 ? -0.870 24.275 -0.945 1.00 81.44 364 ARG A O 1
ATOM 2690 N N . ARG A 1 365 ? -1.875 22.278 -1.136 1.00 74.69 365 ARG A N 1
ATOM 2691 C CA . ARG A 1 365 ? -1.446 21.781 0.184 1.00 74.69 365 ARG A CA 1
ATOM 2692 C C . ARG A 1 365 ? 0.074 21.708 0.319 1.00 74.69 365 ARG A C 1
ATOM 2694 O O . ARG A 1 365 ? 0.596 22.090 1.361 1.00 74.69 365 ARG A O 1
ATOM 2701 N N . ALA A 1 366 ? 0.769 21.217 -0.704 1.00 74.75 366 ALA A N 1
ATOM 2702 C CA . ALA A 1 366 ? 2.226 21.135 -0.713 1.00 74.75 366 ALA A CA 1
ATOM 2703 C C . ALA A 1 366 ? 2.884 22.524 -0.803 1.00 74.75 366 ALA A C 1
ATOM 2705 O O . ALA A 1 366 ? 3.924 22.736 -0.189 1.00 74.75 366 ALA A O 1
ATOM 2706 N N . GLY A 1 367 ? 2.246 23.481 -1.484 1.00 79.75 367 GLY A N 1
ATOM 2707 C CA . GLY A 1 367 ? 2.658 24.887 -1.532 1.00 79.75 367 GLY A CA 1
ATOM 2708 C C . GLY A 1 367 ? 2.334 25.693 -0.268 1.00 79.75 367 GLY A C 1
ATOM 2709 O O . GLY A 1 367 ? 2.623 26.883 -0.220 1.00 79.75 367 GLY A O 1
ATOM 2710 N N . GLY A 1 368 ? 1.729 25.076 0.754 1.00 74.12 368 GLY A N 1
ATOM 2711 C CA . GLY A 1 368 ? 1.359 25.753 1.999 1.00 74.12 368 GLY A CA 1
ATOM 2712 C C . GLY A 1 368 ? 0.104 26.629 1.907 1.00 74.12 368 GLY A C 1
ATOM 2713 O O . GLY A 1 368 ? -0.240 27.293 2.883 1.00 74.12 368 GLY A O 1
ATOM 2714 N N . GLU A 1 369 ? -0.623 26.608 0.786 1.00 68.88 369 GLU A N 1
ATOM 2715 C CA . GLU A 1 369 ? -1.925 27.265 0.683 1.00 68.88 369 GLU A CA 1
ATOM 2716 C C . GLU A 1 369 ? -2.948 26.489 1.520 1.00 68.88 369 GLU A C 1
ATOM 2718 O O . GLU A 1 369 ? -3.400 25.389 1.176 1.00 68.88 369 GLU A O 1
ATOM 2723 N N . VAL A 1 370 ? -3.308 27.062 2.668 1.00 58.75 370 VAL A N 1
ATOM 2724 C CA . VAL A 1 370 ? -4.369 26.529 3.519 1.00 58.75 370 VAL A CA 1
ATOM 2725 C C . VAL A 1 370 ? -5.690 26.664 2.768 1.00 58.75 370 VAL A C 1
ATOM 2727 O O . VAL A 1 370 ? -6.099 27.755 2.384 1.00 58.75 370 VAL A O 1
ATOM 2730 N N . ASP A 1 371 ? -6.359 25.534 2.554 1.00 54.62 371 ASP A N 1
ATOM 2731 C CA . ASP A 1 371 ? -7.601 25.422 1.791 1.00 54.62 371 ASP A CA 1
ATOM 2732 C C . ASP A 1 371 ? -8.744 26.205 2.485 1.00 54.62 371 ASP A C 1
ATOM 2734 O O . ASP A 1 371 ? -9.510 25.661 3.289 1.00 54.62 371 ASP A O 1
ATOM 2738 N N . GLY A 1 372 ? -8.853 27.508 2.192 1.00 51.69 372 GLY A N 1
ATOM 2739 C CA . GLY A 1 372 ? -9.811 28.443 2.805 1.00 51.69 372 GLY A CA 1
ATOM 2740 C C . GLY A 1 372 ? -11.285 28.057 2.615 1.00 51.69 372 GLY A C 1
ATOM 2741 O O . GLY A 1 372 ? -12.159 28.502 3.355 1.00 51.69 372 GLY A O 1
ATOM 2742 N N . ARG A 1 373 ? -11.585 27.123 1.700 1.00 50.31 373 ARG A N 1
ATOM 2743 C CA . ARG A 1 373 ? -12.945 26.588 1.485 1.00 50.31 373 ARG A CA 1
ATOM 2744 C C . ARG A 1 373 ? -13.490 25.787 2.672 1.00 50.31 373 ARG A C 1
ATOM 2746 O O . ARG A 1 373 ? -14.702 25.547 2.761 1.00 50.31 373 ARG A O 1
ATOM 2753 N N . ARG A 1 374 ? -12.629 25.334 3.591 1.00 48.72 374 ARG A N 1
ATOM 2754 C CA . ARG A 1 374 ? -13.077 24.563 4.761 1.00 48.72 374 ARG A CA 1
ATOM 2755 C C . ARG A 1 374 ? -13.700 25.441 5.851 1.00 48.72 374 ARG A C 1
ATOM 2757 O O . ARG A 1 374 ? -14.513 24.928 6.618 1.00 48.72 374 ARG A O 1
ATOM 2764 N N . GLU A 1 375 ? -13.397 26.738 5.889 1.00 44.88 375 GLU A N 1
ATOM 2765 C CA . GLU A 1 375 ? -14.027 27.665 6.841 1.00 44.88 375 GLU A CA 1
ATOM 2766 C C . GLU A 1 375 ? -15.444 28.071 6.395 1.00 44.88 375 GLU A C 1
ATOM 2768 O O . GLU A 1 375 ? -16.384 27.995 7.192 1.00 44.88 375 GLU A O 1
ATOM 2773 N N . GLU A 1 376 ? -15.661 28.345 5.105 1.00 43.66 376 GLU A N 1
ATOM 2774 C CA . GLU A 1 376 ? -16.984 28.756 4.599 1.00 43.66 376 GLU A CA 1
ATOM 2775 C C . GLU A 1 376 ? -18.034 27.631 4.614 1.00 43.66 376 GLU A C 1
ATOM 2777 O O . GLU A 1 376 ? -19.213 27.856 4.911 1.00 43.66 376 GLU A O 1
ATOM 2782 N N . SER A 1 377 ? -17.626 26.386 4.347 1.00 45.94 377 SER A N 1
ATOM 2783 C CA . SER A 1 377 ? -18.535 25.228 4.403 1.00 45.94 377 SER A CA 1
ATOM 2784 C C . SER A 1 377 ? -18.958 24.869 5.838 1.00 45.94 377 SER A C 1
ATOM 2786 O O . SER A 1 377 ? -20.046 24.321 6.046 1.00 45.94 377 SER A O 1
ATOM 2788 N N . GLY A 1 378 ? -18.154 25.247 6.839 1.00 43.34 378 GLY A N 1
ATOM 2789 C CA . GLY A 1 378 ? -18.522 25.199 8.256 1.00 43.34 378 GLY A CA 1
ATOM 2790 C C . GLY A 1 378 ? -19.484 26.319 8.671 1.00 43.34 378 GLY A C 1
ATOM 2791 O O . GLY A 1 378 ? -20.370 26.089 9.497 1.00 43.34 378 GLY A O 1
ATOM 2792 N N . GLN A 1 379 ? -19.370 27.507 8.068 1.00 43.53 379 GLN A N 1
ATOM 2793 C CA . GLN A 1 379 ? -20.275 28.633 8.324 1.00 43.53 379 GLN A CA 1
ATOM 2794 C C . GLN A 1 379 ? -21.665 28.432 7.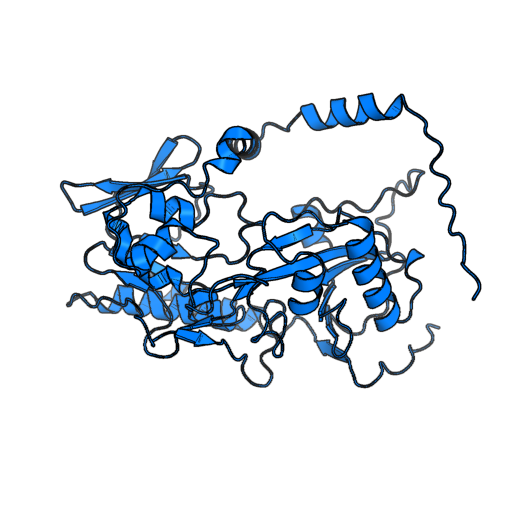706 1.00 43.53 379 GLN A C 1
ATOM 2796 O O . GLN A 1 379 ? -22.663 28.661 8.390 1.00 43.53 379 GLN A O 1
ATOM 2801 N N . ARG A 1 380 ? -21.778 27.902 6.478 1.00 45.19 380 ARG A N 1
ATOM 2802 C CA . ARG A 1 380 ? -23.098 27.678 5.846 1.00 45.19 380 ARG A CA 1
ATOM 2803 C C . ARG A 1 380 ? -23.939 26.580 6.511 1.00 45.19 380 ARG A C 1
ATOM 2805 O O . ARG A 1 380 ? -25.162 26.631 6.436 1.00 45.19 380 ARG A O 1
ATOM 2812 N N . ARG A 1 381 ? -23.332 25.624 7.228 1.00 47.88 381 ARG A N 1
ATOM 2813 C CA . ARG A 1 381 ? -24.080 24.610 8.005 1.00 47.88 381 ARG A CA 1
ATOM 2814 C C . ARG A 1 381 ? -24.530 25.078 9.392 1.00 47.88 381 ARG A C 1
ATOM 2816 O O . ARG A 1 381 ? -25.366 24.415 9.996 1.00 47.88 381 ARG A O 1
ATOM 2823 N N . ARG A 1 382 ? -24.050 26.223 9.892 1.00 48.34 382 ARG A N 1
ATOM 2824 C CA . ARG A 1 382 ? -24.502 26.780 11.183 1.00 48.34 382 ARG A CA 1
ATOM 2825 C C . ARG A 1 382 ? -25.856 27.501 11.119 1.00 48.34 382 ARG A C 1
ATOM 2827 O O . ARG A 1 382 ? -26.418 27.776 12.174 1.00 48.34 382 ARG A O 1
ATOM 2834 N N . GLY A 1 383 ? -26.406 27.743 9.925 1.00 43.06 383 GLY A N 1
ATOM 2835 C CA . GLY A 1 383 ? -27.741 28.334 9.745 1.00 43.06 383 GLY A CA 1
ATOM 2836 C C . GLY A 1 383 ? -28.914 27.347 9.843 1.00 43.06 383 GLY A C 1
ATOM 2837 O O . GLY A 1 383 ? -30.050 27.773 10.010 1.00 43.06 383 GLY A O 1
ATOM 2838 N N . GLY A 1 384 ? -28.666 26.035 9.781 1.00 41.06 384 GLY A N 1
ATOM 2839 C CA . GLY A 1 384 ? -29.702 25.004 9.884 1.00 41.06 384 GLY A CA 1
ATOM 2840 C C . GLY A 1 384 ? -29.645 24.285 11.226 1.00 41.06 384 GLY A C 1
ATOM 2841 O O . GLY A 1 384 ? -29.107 23.182 11.306 1.00 41.06 384 GLY A O 1
ATOM 2842 N N . ARG A 1 385 ? -30.186 24.891 12.292 1.00 42.00 385 ARG A N 1
ATOM 2843 C CA . ARG A 1 385 ? -30.438 24.198 13.568 1.00 42.00 385 ARG A CA 1
ATOM 2844 C C . ARG A 1 385 ? -31.538 23.143 13.378 1.00 42.00 385 ARG A C 1
ATOM 2846 O O . ARG A 1 385 ? -32.685 23.353 13.752 1.00 42.00 385 ARG A O 1
ATOM 2853 N N . GLY A 1 386 ? -31.181 21.995 12.814 1.00 37.97 386 GLY A N 1
ATOM 2854 C CA . GLY A 1 386 ? -31.903 20.752 13.059 1.00 37.97 386 GLY A CA 1
ATOM 2855 C C . GLY A 1 386 ? -31.485 20.231 14.429 1.00 37.97 386 GLY A C 1
ATOM 2856 O O . GLY A 1 386 ? -30.326 19.865 14.618 1.00 37.97 386 GLY A O 1
ATOM 2857 N N . ASN A 1 387 ? -32.401 20.246 15.396 1.00 38.78 387 ASN A N 1
ATOM 2858 C CA . ASN A 1 387 ? -32.217 19.637 16.711 1.00 38.78 387 ASN A CA 1
ATOM 2859 C C . ASN A 1 387 ? -31.861 18.147 16.556 1.00 38.78 387 ASN A C 1
ATOM 2861 O O . ASN A 1 387 ? -32.743 17.308 16.396 1.00 38.78 387 ASN A O 1
ATOM 2865 N N . TYR A 1 388 ? -30.574 17.809 16.638 1.00 38.34 388 TYR A N 1
ATOM 2866 C CA . TYR A 1 388 ? -30.109 16.435 16.822 1.00 38.34 388 TYR A CA 1
ATOM 2867 C C . TYR A 1 388 ? -30.420 16.002 18.264 1.00 38.34 388 TYR A C 1
ATOM 2869 O O . TYR A 1 388 ? -29.593 16.127 19.164 1.00 38.34 388 TYR A O 1
ATOM 2877 N N . ARG A 1 389 ? -31.641 15.509 18.495 1.00 38.12 389 ARG A N 1
ATOM 2878 C CA . ARG A 1 389 ? -31.947 14.626 19.628 1.00 38.12 389 ARG A CA 1
ATOM 2879 C C . ARG A 1 389 ? -31.735 13.191 19.155 1.00 38.12 389 ARG A C 1
ATOM 2881 O O . ARG A 1 389 ? -32.558 12.657 18.419 1.00 38.12 389 ARG A O 1
ATOM 2888 N N . GLY A 1 390 ? -30.627 12.587 19.578 1.00 37.09 390 GLY A N 1
ATOM 2889 C CA . GLY A 1 390 ? -30.412 11.148 19.464 1.00 37.09 390 GLY A CA 1
ATOM 2890 C C . GLY A 1 390 ? -31.467 10.410 20.283 1.00 37.09 390 GLY A C 1
ATOM 2891 O O . GLY A 1 390 ? -31.421 10.412 21.509 1.00 37.09 390 GLY A O 1
ATOM 2892 N N . GLY A 1 391 ? -32.450 9.830 19.600 1.00 31.94 391 GLY A N 1
ATOM 2893 C CA . GLY A 1 391 ? -33.426 8.922 20.184 1.00 31.94 391 GLY A CA 1
ATOM 2894 C C . GLY A 1 391 ? -32.977 7.485 19.965 1.00 31.94 391 GLY A C 1
ATOM 2895 O O . GLY A 1 391 ? -33.252 6.910 18.917 1.00 31.94 391 GLY A O 1
ATOM 2896 N N . TYR A 1 392 ? -32.311 6.902 20.958 1.00 33.88 392 TYR A N 1
ATOM 2897 C CA . TYR A 1 392 ? -32.172 5.453 21.073 1.00 33.88 392 TYR A CA 1
ATOM 2898 C C . TYR A 1 392 ? -33.552 4.902 21.474 1.00 33.88 392 TYR A C 1
ATOM 2900 O O . TYR A 1 392 ? -33.973 5.039 22.622 1.00 33.88 392 TYR A O 1
ATOM 2908 N N . ARG A 1 393 ? -34.315 4.341 20.528 1.00 35.06 393 ARG A N 1
ATOM 2909 C CA . ARG A 1 393 ? -35.503 3.533 20.851 1.00 35.06 393 ARG A CA 1
ATOM 2910 C C . ARG A 1 393 ? -35.056 2.084 20.992 1.00 35.06 393 ARG A C 1
ATOM 2912 O O . ARG A 1 393 ? -34.836 1.405 19.995 1.00 35.06 393 ARG A O 1
ATOM 2919 N N . GLY A 1 394 ? -34.930 1.632 22.238 1.00 32.84 394 GLY A N 1
ATOM 2920 C CA . GLY A 1 394 ? -34.811 0.216 22.563 1.00 32.84 394 GLY A CA 1
ATOM 2921 C C . GLY A 1 394 ? -36.052 -0.532 22.079 1.00 32.84 394 GLY A C 1
ATOM 2922 O O . GLY A 1 394 ? -37.168 -0.251 22.520 1.00 32.84 394 GLY A O 1
ATOM 2923 N N . GLY A 1 395 ? -35.857 -1.454 21.141 1.00 34.91 395 GLY A N 1
ATOM 2924 C CA . GLY A 1 395 ? -36.867 -2.431 20.764 1.00 34.91 395 GLY A CA 1
ATOM 2925 C C . GLY A 1 395 ? -36.897 -3.546 21.801 1.00 34.91 395 GLY A C 1
ATOM 2926 O O . GLY A 1 395 ? -35.907 -4.250 21.969 1.00 34.91 395 GLY A O 1
ATOM 2927 N N . LYS A 1 396 ? -38.033 -3.700 22.485 1.00 37.56 396 LYS A N 1
ATOM 2928 C CA . LYS A 1 396 ? -38.389 -4.954 23.152 1.00 37.56 396 LYS A CA 1
ATOM 2929 C C . LYS A 1 396 ? -38.707 -5.998 22.077 1.00 37.56 396 LYS A C 1
ATOM 2931 O O . LYS A 1 396 ? -39.498 -5.716 21.174 1.00 37.56 396 LYS A O 1
ATOM 2936 N N . ARG A 1 397 ? -38.133 -7.188 22.209 1.00 45.25 397 ARG A N 1
ATOM 2937 C CA . ARG A 1 397 ? -38.820 -8.444 21.910 1.00 45.25 397 ARG A CA 1
ATOM 2938 C C . ARG A 1 397 ? -38.823 -9.262 23.183 1.00 45.25 397 ARG A C 1
ATOM 2940 O O . ARG A 1 397 ? -37.783 -9.213 23.876 1.00 45.25 397 ARG A O 1
#